Protein AF-A0A960K3Y3-F1 (afdb_monomer)

Solvent-accessible surface area (backbone atoms only — not comparable to full-atom values): 24696 Å² total; per-residue (Å²): 133,82,85,89,86,82,85,79,80,81,77,84,78,78,78,78,79,72,69,86,67,80,73,70,81,74,79,63,42,67,53,42,70,70,27,40,67,42,80,33,81,52,71,94,66,76,51,96,42,66,52,48,43,39,25,38,31,19,38,30,34,37,61,54,32,60,57,63,75,87,45,47,27,66,57,38,62,76,21,57,34,27,27,42,34,36,75,45,62,71,51,91,83,55,68,99,69,75,67,30,35,34,66,30,31,31,26,42,68,43,81,85,37,72,53,40,33,40,34,29,22,37,62,83,48,90,82,50,72,72,20,37,44,41,44,52,36,70,80,47,54,95,81,55,79,83,62,54,93,42,42,39,21,32,37,26,46,53,29,57,43,36,25,22,41,36,38,47,72,77,47,102,60,74,63,64,62,78,49,82,34,68,70,50,98,83,24,93,68,30,45,54,35,25,43,22,36,45,47,90,56,54,55,30,36,39,37,25,74,41,11,42,55,33,24,59,61,53,51,76,40,51,65,43,22,48,57,31,12,44,77,66,74,36,63,61,22,36,39,34,30,32,25,37,52,59,95,87,44,15,27,67,49,61,63,64,59,53,57,70,58,48,41,88,57,28,64,38,49,33,58,72,55,33,64,73,46,42,74,70,69,58,58,27,37,28,16,35,29,56,48,57,44,79,52,82,42,48,77,43,30,91,78,72,54,68,70,49,103,79,65,68,70,43,24,36,38,37,40,14,9,48,22,36,50,31,52,50,28,34,39,49,48,35,37,42,64,66,41,49,94,48,33,46,50,38,13,39,35,37,28,24,41,47,95,85,66,47,82,45,77,50,79,45,83,17,66,33,22,53,65,54,67,47,78,81,65,12,49,60,50,70,57,17,47,40,23,59,45,2,68,58,59,92,88,48,72,72,42,14,3,37,27,36,36,34,14,37,43,40,55,56,66,60,92,61,75,50,95,85,51,88,63,81,55,68,48,56,44,52,43,46,40,24,30,46,21,36,39,56,28,46,41,70,80,38,44,73,69,21,71,64,20,45,59,52,46,26,63,74,70,75,103

Radius of gyration: 25.88 Å; Cα contacts (8 Å, |Δi|>4): 1028; chains: 1; bounding box: 51×83×97 Å

Nearest PDB structures (foldseek):
  7c6o-assembly1_A  TM=3.264E-01  e=2.608E-01  Mycobacterium tuberculosis
  3hxk-assembly1_A  TM=4.701E-01  e=2.247E+00  Lactococcus lactis subsp. lactis
  6a6o-assembly1_A  TM=4.509E-01  e=2.247E+00  Caldicellulosiruptor acetigenus 6A
  3dvw-assembly1_A  TM=2.056E-01  e=8.127E-01  Neisseria meningitidis MC58
  3hz8-assembly1_A  TM=2.060E-01  e=1.994E+00  Neisseria meningitidis MC58

Foldseek 3Di:
DDDDDDDDPDDPPPPPPPDPDPPPPPPQDQKDKQAFEAEDAQDPDDDCQRDQQEKEWEPLQCVNRVPDPVCAAQSLASAAKKKKWFPFAPDPPPDPDDTQMAIHRYRYYPDVDSDTYMYWYDANDQPRCRHPCCLRPVRQHNPRDGDRVRTMMMMGSAPFQAQEFEAEPVDPDGTPDRPDTDDPPPPPPWHKHKYWYDDPDLAEEEEEQQDPLLAHQQVVLPVLLQVLLVVLVDHYIYIHIHGDDDPSCGNSHRPDALLRDHCSNHVSLVVLCPCVCVVVPNFRQEYEYEAEDAQPQQADQPVRPGCPPPDPLQKEKEKAFAAAPLLLLLLLVLLCVLCPVPSLRYKYKYWYADLVRDTDIDTQHHSSHDRHPSVVVRQHDCSRSQCVRWPDDRPDQLGTGIYMYTYPSLSCVVPPPPVPDPDPRVSSNSSSSSSNSNSSSVSSVPVCSSPCSNVVSCVVRVD

Mean predicted aligned error: 10.98 Å

Secondary structure (DSSP, 8-state):
-----------------------------SEEEEEEEEEEPPPSS--TT--TTEEEEEHHHHHHTT--GGG--TT-TTPPEEEEEEEEE-STT--SS---EEEEEEEEEETT--S-EEEEEPPSSTT--SSHHHH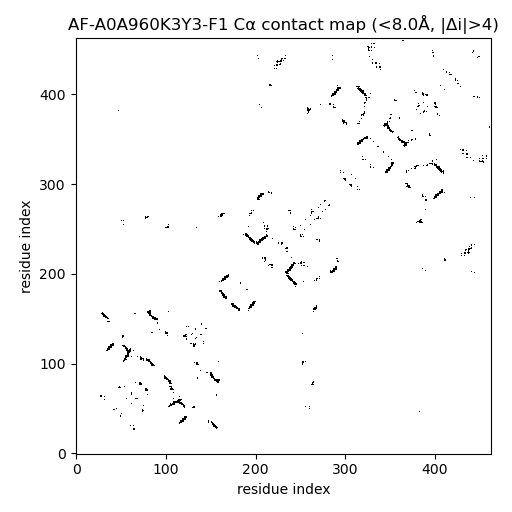H-TTS-TTPPP-GGGEEEEEESS----EEEEEETTSS-----EE-----TT-TT--EEEEEEE-S--SEEEEEEEEETTSTTSGGGHHHHHHHHHTTT--EEEEEEEE--STT-HHHHH---TTT--GGG-HHHHHHH-HHHHHTT---SEEEEEEEE-STTEEE-TT-----TTT---EEEEEESSS-HHHHHHHHHHHHHHHGGGGGGEEEEEEEE-TTS-EEEEEE--TT-EETTGGGGS---TTSHHHHHS---TT--S-EEEEEEEEHHHH---TT--TTS--TTHHHHHHHHHHHHHHHHHHHH-GGGGTTHHHHHHHHHT-

Structure (mmCIF, N/CA/C/O backbone):
data_AF-A0A960K3Y3-F1
#
_entry.id   AF-A0A960K3Y3-F1
#
loop_
_atom_site.group_PDB
_atom_site.id
_atom_site.type_symbol
_atom_site.label_atom_id
_atom_site.label_alt_id
_atom_site.label_comp_id
_atom_site.label_asym_id
_atom_site.label_entity_id
_atom_site.label_seq_id
_atom_site.pdbx_PDB_ins_code
_atom_site.Cartn_x
_atom_site.Cartn_y
_atom_site.Cartn_z
_atom_site.occupancy
_atom_site.B_iso_or_equiv
_atom_site.auth_seq_id
_atom_site.auth_comp_id
_atom_site.auth_asym_id
_atom_site.auth_atom_id
_atom_site.pdbx_PDB_model_num
ATOM 1 N N . MET A 1 1 ? -20.972 -51.308 -69.181 1.00 39.59 1 MET A N 1
ATOM 2 C CA . MET A 1 1 ? -19.594 -51.723 -69.518 1.00 39.59 1 MET A CA 1
ATOM 3 C C . MET A 1 1 ? -18.639 -50.638 -69.032 1.00 39.59 1 MET A C 1
ATOM 5 O O . MET A 1 1 ? -18.898 -49.481 -69.320 1.00 39.59 1 MET A O 1
ATOM 9 N N . SER A 1 2 ? -17.638 -51.040 -68.236 1.00 36.53 2 SER A N 1
ATOM 10 C CA . SER A 1 2 ? -16.400 -50.328 -67.836 1.00 36.53 2 SER A CA 1
ATOM 11 C C . SER A 1 2 ? -16.463 -48.876 -67.303 1.00 36.53 2 SER A C 1
ATOM 13 O O . SER A 1 2 ? -16.515 -47.919 -68.066 1.00 36.53 2 SER A O 1
ATOM 15 N N . LEU A 1 3 ? -16.311 -48.739 -65.978 1.00 39.53 3 LEU A N 1
ATOM 16 C CA . LEU A 1 3 ? -15.557 -47.659 -65.291 1.00 39.53 3 LEU A CA 1
ATOM 17 C C . LEU A 1 3 ? -14.025 -47.932 -65.424 1.00 39.53 3 LEU A C 1
ATOM 19 O O . LEU A 1 3 ? -13.727 -49.053 -65.849 1.00 39.53 3 LEU A O 1
ATOM 23 N N . PRO A 1 4 ? -13.043 -47.081 -64.994 1.00 59.03 4 PRO A N 1
ATOM 24 C CA . PRO A 1 4 ? -13.088 -45.775 -64.282 1.00 59.03 4 PRO A CA 1
ATOM 25 C C . PRO A 1 4 ? -12.022 -44.714 -64.725 1.00 59.03 4 PRO A C 1
ATOM 27 O O . PRO A 1 4 ? -11.060 -45.031 -65.411 1.00 59.03 4 PRO A O 1
ATOM 30 N N . LEU A 1 5 ? -12.083 -43.484 -64.184 1.00 39.47 5 LEU A N 1
ATOM 31 C CA . LEU A 1 5 ? -10.896 -42.847 -63.574 1.00 39.47 5 LEU A CA 1
ATOM 32 C C . LEU A 1 5 ? -11.327 -41.789 -62.540 1.00 39.47 5 LEU A C 1
ATOM 34 O O . LEU A 1 5 ? -11.788 -40.702 -62.876 1.00 39.47 5 LEU A O 1
ATOM 38 N N . LYS A 1 6 ? -11.217 -42.156 -61.259 1.00 41.12 6 LYS A N 1
ATOM 39 C CA . LYS A 1 6 ? -11.312 -41.251 -60.110 1.00 41.12 6 LYS A CA 1
ATOM 40 C C . LYS A 1 6 ? -9.917 -40.682 -59.861 1.00 41.12 6 LYS A C 1
ATOM 42 O O . LYS A 1 6 ? -9.000 -41.447 -59.572 1.00 41.12 6 LYS A O 1
ATOM 47 N N . SER A 1 7 ? -9.770 -39.366 -59.936 1.00 40.34 7 SER A N 1
ATOM 48 C CA . SER A 1 7 ? -8.565 -38.670 -59.487 1.00 40.34 7 SER A CA 1
ATOM 49 C C . SER A 1 7 ? -8.533 -38.657 -57.958 1.00 40.34 7 SER A C 1
ATOM 51 O O . SER A 1 7 ? -9.274 -37.917 -57.315 1.00 40.34 7 SER A O 1
ATOM 53 N N . LEU A 1 8 ? -7.695 -39.525 -57.387 1.00 41.06 8 LEU A N 1
ATOM 54 C CA . LEU A 1 8 ? -7.247 -39.459 -55.999 1.00 41.06 8 LEU A CA 1
ATOM 55 C C . LEU A 1 8 ? -6.367 -38.212 -55.832 1.00 41.06 8 LEU A C 1
ATOM 57 O O . LEU A 1 8 ? -5.272 -38.150 -56.387 1.00 41.06 8 LEU A O 1
ATOM 61 N N . LEU A 1 9 ? -6.821 -37.242 -55.041 1.00 39.16 9 LEU A N 1
ATOM 62 C CA . LEU A 1 9 ? -5.950 -36.221 -54.468 1.00 39.16 9 LEU A CA 1
ATOM 63 C C . LEU A 1 9 ? -5.344 -36.817 -53.186 1.00 39.16 9 LEU A C 1
ATOM 65 O O . LEU A 1 9 ? -6.005 -36.900 -52.153 1.00 39.16 9 LEU A O 1
ATOM 69 N N . PHE A 1 10 ? -4.106 -37.302 -53.271 1.00 39.03 10 PHE A N 1
ATOM 70 C CA . PHE A 1 10 ? -3.304 -37.685 -52.109 1.00 39.03 10 PHE A CA 1
ATOM 71 C C . PHE A 1 10 ? -2.832 -36.400 -51.411 1.00 39.03 10 PHE A C 1
ATOM 73 O O . PHE A 1 10 ? -1.871 -35.766 -51.843 1.00 39.03 10 PHE A O 1
ATOM 80 N N . ALA A 1 11 ? -3.516 -35.995 -50.342 1.00 42.44 11 ALA A N 1
ATOM 81 C CA . ALA A 1 11 ? -2.970 -35.025 -49.403 1.00 42.44 11 ALA A CA 1
ATOM 82 C C . ALA A 1 11 ? -1.897 -35.732 -48.561 1.00 42.44 11 ALA A C 1
ATOM 84 O O . ALA A 1 11 ? -2.199 -36.620 -47.763 1.00 42.44 11 ALA A O 1
ATOM 85 N N . PHE A 1 12 ? -0.635 -35.361 -48.778 1.00 39.06 12 PHE A N 1
ATOM 86 C CA . PHE A 1 12 ? 0.494 -35.736 -47.932 1.00 39.06 12 PHE A CA 1
ATOM 87 C C . PHE A 1 12 ? 0.292 -35.134 -46.532 1.00 39.06 12 PHE A C 1
ATOM 89 O O . PHE A 1 12 ? 0.655 -33.990 -46.271 1.00 39.06 12 PHE A O 1
ATOM 96 N N . LEU A 1 13 ? -0.299 -35.907 -45.622 1.00 39.59 13 LEU A N 1
ATOM 97 C CA . LEU A 1 13 ? -0.245 -35.637 -44.191 1.00 39.59 13 LEU A CA 1
ATOM 98 C C . LEU A 1 13 ? 1.106 -36.164 -43.687 1.00 39.59 13 LEU A C 1
ATOM 100 O O . LEU A 1 13 ? 1.230 -37.315 -43.274 1.00 39.59 13 LEU A O 1
ATOM 104 N N . VAL A 1 14 ? 2.151 -35.342 -43.790 1.00 40.84 14 VAL A N 1
ATOM 105 C CA . VAL A 1 14 ? 3.425 -35.625 -43.121 1.00 40.84 14 VAL A CA 1
ATOM 106 C C . VAL A 1 14 ? 3.201 -35.384 -41.628 1.00 40.84 14 VAL A C 1
ATOM 108 O O . VAL A 1 14 ? 3.364 -34.268 -41.140 1.00 40.84 14 VAL A O 1
ATOM 111 N N . LEU A 1 15 ? 2.796 -36.430 -40.900 1.00 37.22 15 LEU A N 1
ATOM 112 C CA . LEU A 1 15 ? 2.962 -36.473 -39.451 1.00 37.22 15 LEU A CA 1
ATOM 113 C C . LEU A 1 15 ? 4.466 -36.450 -39.165 1.00 37.22 15 LEU A C 1
ATOM 115 O O . LEU A 1 15 ? 5.139 -37.478 -39.193 1.00 37.22 15 LEU A O 1
ATOM 119 N N . TRP A 1 16 ? 4.995 -35.262 -38.885 1.00 41.41 16 TRP A N 1
ATOM 120 C CA . TRP A 1 16 ? 6.215 -35.134 -38.106 1.00 41.41 16 TRP A CA 1
ATOM 121 C C . TRP A 1 16 ? 5.896 -35.619 -36.693 1.00 41.41 16 TRP A C 1
ATOM 123 O O . TRP A 1 16 ? 5.441 -34.858 -35.843 1.00 41.41 16 TRP A O 1
ATOM 133 N N . THR A 1 17 ? 6.121 -36.904 -36.433 1.00 41.91 17 THR A N 1
ATOM 134 C CA . THR A 1 17 ? 6.357 -37.385 -35.074 1.00 41.91 17 THR A CA 1
ATOM 135 C C . THR A 1 17 ? 7.701 -36.812 -34.642 1.00 41.91 17 THR A C 1
ATOM 137 O O . THR A 1 17 ? 8.741 -37.454 -34.794 1.00 41.91 17 THR A O 1
ATOM 140 N N . LEU A 1 18 ? 7.696 -35.559 -34.184 1.00 45.28 18 LEU A N 1
ATOM 141 C CA . LEU A 1 18 ? 8.822 -35.003 -33.454 1.00 45.28 18 LEU A CA 1
ATOM 142 C C . LEU A 1 18 ? 9.024 -35.913 -32.245 1.00 45.28 18 LEU A C 1
ATOM 144 O O . LEU A 1 18 ? 8.182 -35.982 -31.350 1.00 45.28 18 LEU A O 1
ATOM 148 N N . SER A 1 19 ? 10.124 -36.661 -32.258 1.00 45.34 19 SER A N 1
ATOM 149 C CA . SER A 1 19 ? 10.674 -37.245 -31.044 1.00 45.34 19 SER A CA 1
ATOM 150 C C . SER A 1 19 ? 10.707 -36.149 -29.974 1.00 45.34 19 SER A C 1
ATOM 152 O O . SER A 1 19 ? 11.014 -35.006 -30.331 1.00 45.34 19 SER A O 1
ATOM 154 N N . PRO A 1 20 ? 10.405 -36.444 -28.696 1.00 47.12 20 PRO A N 1
ATOM 155 C CA . PRO A 1 20 ? 10.662 -35.501 -27.623 1.00 47.12 20 PRO A CA 1
ATOM 156 C C . PRO A 1 20 ? 12.177 -35.324 -27.580 1.00 47.12 20 PRO A C 1
ATOM 158 O O . PRO A 1 20 ? 12.902 -36.105 -26.967 1.00 47.12 20 PRO A O 1
ATOM 161 N N . ALA A 1 21 ? 12.665 -34.353 -28.349 1.00 45.62 21 ALA A N 1
ATOM 162 C CA . ALA A 1 21 ? 14.015 -33.869 -28.245 1.00 45.62 21 ALA A CA 1
ATOM 163 C C . ALA A 1 21 ? 14.159 -33.496 -26.782 1.00 45.62 21 ALA A C 1
ATOM 165 O O . ALA A 1 21 ? 13.376 -32.693 -26.272 1.00 45.62 21 ALA A O 1
ATOM 166 N N . SER A 1 22 ? 15.099 -34.151 -26.110 1.00 46.97 22 SER A N 1
ATOM 167 C CA . SER A 1 22 ? 15.600 -33.757 -24.810 1.00 46.97 22 SER A CA 1
ATOM 168 C C . SER A 1 22 ? 15.806 -32.251 -24.870 1.00 46.97 22 SER A C 1
ATOM 170 O O . SER A 1 22 ? 16.749 -31.785 -25.513 1.00 46.97 22 SER A O 1
ATOM 172 N N . ALA A 1 23 ? 14.854 -31.497 -24.320 1.00 51.47 23 ALA A N 1
ATOM 173 C CA . ALA A 1 23 ? 14.923 -30.057 -24.278 1.00 51.47 23 ALA A CA 1
ATOM 174 C C . ALA A 1 23 ? 16.160 -29.772 -23.441 1.00 51.47 23 ALA A C 1
ATOM 176 O O . ALA A 1 23 ? 16.160 -29.978 -22.227 1.00 51.47 23 ALA A O 1
ATOM 177 N N . LEU A 1 24 ? 17.257 -29.420 -24.115 1.00 46.94 24 LEU A N 1
ATOM 178 C CA . LEU A 1 24 ? 18.408 -28.823 -23.468 1.00 46.94 24 LEU A CA 1
ATOM 179 C C . LEU A 1 24 ? 17.817 -27.721 -22.606 1.00 46.94 24 LEU A C 1
ATOM 181 O O . LEU A 1 24 ? 17.152 -26.840 -23.149 1.00 46.94 24 LEU A O 1
ATOM 185 N N . ALA A 1 25 ? 17.955 -27.849 -21.286 1.00 53.09 25 ALA A N 1
ATOM 186 C CA . ALA A 1 25 ? 17.449 -26.874 -20.342 1.00 53.09 25 ALA A CA 1
ATOM 187 C C . ALA A 1 25 ? 18.048 -25.526 -20.742 1.00 53.09 25 ALA A C 1
ATOM 189 O O . ALA A 1 25 ? 19.223 -25.257 -20.492 1.00 53.09 25 ALA A O 1
ATOM 190 N N . GLN A 1 26 ? 17.276 -24.732 -21.482 1.00 63.75 26 GLN A N 1
ATOM 191 C CA . GLN A 1 26 ? 17.718 -23.445 -21.963 1.00 63.75 26 GLN A CA 1
ATOM 192 C C . GLN A 1 26 ? 17.870 -22.592 -20.715 1.00 63.75 26 GLN A C 1
ATOM 194 O O . GLN A 1 26 ? 16.890 -22.245 -20.060 1.00 63.75 26 GLN A O 1
ATOM 199 N N . THR A 1 27 ? 19.117 -22.330 -20.333 1.00 77.44 27 THR A N 1
ATOM 200 C CA . THR A 1 27 ? 19.417 -21.461 -19.203 1.00 77.44 27 THR A CA 1
ATOM 201 C C . THR A 1 27 ? 18.954 -20.065 -19.580 1.00 77.44 27 THR A C 1
ATOM 203 O O . THR A 1 27 ? 19.574 -19.388 -20.402 1.00 77.44 27 THR A O 1
ATOM 206 N N . CYS A 1 28 ? 17.818 -19.670 -19.029 1.00 81.75 28 CYS A N 1
ATOM 207 C CA . CYS A 1 28 ? 17.249 -18.359 -19.262 1.00 81.75 28 CYS A CA 1
ATOM 208 C C . CYS A 1 28 ? 18.110 -17.294 -18.587 1.00 81.75 28 CYS A C 1
ATOM 210 O O . CYS A 1 28 ? 18.462 -17.461 -17.415 1.00 81.75 28 CYS A O 1
ATOM 212 N N . PRO A 1 29 ? 18.485 -16.221 -19.300 1.00 84.25 29 PRO A N 1
ATOM 213 C CA . PRO A 1 29 ? 19.323 -15.194 -18.714 1.00 84.25 29 PRO A CA 1
ATOM 214 C C . PRO A 1 29 ? 18.543 -14.430 -17.638 1.00 84.25 29 PRO A C 1
ATOM 216 O O . PRO A 1 29 ? 17.326 -14.255 -17.724 1.00 84.25 29 PRO A O 1
ATOM 219 N N . VAL A 1 30 ? 19.262 -13.957 -16.621 1.00 79.94 30 VAL A N 1
ATOM 220 C CA . VAL A 1 30 ? 18.687 -13.136 -15.542 1.00 79.94 30 VAL A CA 1
ATOM 221 C C . VAL A 1 30 ? 18.273 -11.758 -16.071 1.00 79.94 30 VAL A C 1
ATOM 223 O O . VAL A 1 30 ? 17.268 -11.198 -15.633 1.00 79.94 30 VAL A O 1
ATOM 226 N N . SER A 1 31 ? 19.015 -11.229 -17.047 1.00 88.56 31 SER A N 1
ATOM 227 C CA . SER A 1 31 ? 18.765 -9.928 -17.658 1.00 88.56 31 SER A CA 1
ATOM 228 C C . SER A 1 31 ? 19.062 -9.906 -19.158 1.00 88.56 31 SER A C 1
ATOM 230 O O . SER A 1 31 ? 19.726 -10.784 -19.710 1.00 88.56 31 SER A O 1
ATOM 232 N N . THR A 1 32 ? 18.568 -8.870 -19.831 1.00 92.12 32 THR A N 1
ATOM 233 C CA . THR A 1 32 ? 18.929 -8.524 -21.205 1.00 92.12 32 THR A CA 1
ATOM 234 C C . THR A 1 32 ? 19.138 -7.020 -21.334 1.00 92.12 32 THR A C 1
ATOM 236 O O . THR A 1 32 ? 18.312 -6.219 -20.902 1.00 92.12 32 THR A O 1
ATOM 239 N N . SER A 1 33 ? 20.225 -6.629 -21.994 1.00 92.94 33 SER A N 1
ATOM 240 C CA . SER A 1 33 ? 20.541 -5.229 -22.299 1.00 92.94 33 SER A CA 1
ATOM 241 C C . SER A 1 33 ? 19.868 -4.745 -23.592 1.00 92.94 33 SER A C 1
ATOM 243 O O . SER A 1 33 ? 19.285 -5.543 -24.337 1.00 92.94 33 SER A O 1
ATOM 245 N N . ASN A 1 34 ? 20.026 -3.446 -23.879 1.00 91.94 34 ASN A N 1
ATOM 246 C CA . ASN A 1 34 ? 19.531 -2.751 -25.075 1.00 91.94 34 ASN A CA 1
ATOM 247 C C . ASN A 1 34 ? 18.011 -2.843 -25.231 1.00 91.94 34 ASN A C 1
ATOM 249 O O . ASN A 1 34 ? 17.497 -3.119 -26.315 1.00 91.94 34 ASN A O 1
ATOM 253 N N . VAL A 1 35 ? 17.304 -2.647 -24.122 1.00 94.25 35 VAL A N 1
ATOM 254 C CA . VAL A 1 35 ? 15.847 -2.568 -24.108 1.00 94.25 35 VAL A CA 1
ATOM 255 C C . VAL A 1 35 ? 15.439 -1.134 -24.424 1.00 94.25 35 VAL A C 1
ATOM 257 O O . VAL A 1 35 ? 15.828 -0.203 -23.724 1.00 94.25 35 VAL A O 1
ATOM 260 N N . GLU A 1 36 ? 14.675 -0.952 -25.494 1.00 94.38 36 GLU A N 1
ATOM 261 C CA . GLU A 1 36 ? 14.089 0.340 -25.851 1.00 94.38 36 GLU A CA 1
ATOM 262 C C . GLU A 1 36 ? 12.920 0.652 -24.902 1.00 94.38 36 GLU A C 1
ATOM 264 O O . GLU A 1 36 ? 12.063 -0.201 -24.654 1.00 94.38 36 GLU A O 1
ATOM 269 N N . ILE A 1 37 ? 12.873 1.881 -24.379 1.00 93.31 37 ILE A N 1
ATOM 270 C CA . ILE A 1 37 ? 11.740 2.364 -23.584 1.00 93.31 37 ILE A CA 1
ATOM 271 C C . ILE A 1 37 ? 10.786 3.130 -24.493 1.00 93.31 37 ILE A C 1
ATOM 273 O O . ILE A 1 37 ? 11.144 4.166 -25.054 1.00 93.31 37 ILE A O 1
ATOM 277 N N . ARG A 1 38 ? 9.555 2.636 -24.601 1.00 92.94 38 ARG A N 1
ATOM 278 C CA . ARG A 1 38 ? 8.461 3.291 -25.315 1.00 92.94 38 ARG A CA 1
ATOM 279 C C . ARG A 1 38 ? 7.492 3.920 -24.336 1.00 92.94 38 ARG A C 1
ATOM 281 O O . ARG A 1 38 ? 7.296 3.425 -23.228 1.00 92.94 38 ARG A O 1
ATOM 288 N N . LEU A 1 39 ? 6.890 5.019 -24.763 1.00 89.50 39 LEU A N 1
ATOM 289 C CA . LEU A 1 39 ? 5.904 5.744 -23.981 1.00 89.50 39 LEU A CA 1
ATOM 290 C C . LEU A 1 39 ? 4.512 5.482 -24.537 1.00 89.50 39 LEU A C 1
ATOM 292 O O . LEU A 1 39 ? 4.284 5.646 -25.735 1.00 89.50 39 LEU A O 1
ATOM 296 N N . ARG A 1 40 ? 3.581 5.141 -23.648 1.00 88.69 40 ARG A N 1
ATOM 297 C CA . ARG A 1 40 ? 2.168 4.963 -23.974 1.00 88.69 40 ARG A CA 1
ATOM 298 C C . ARG A 1 40 ? 1.309 5.929 -23.196 1.00 88.69 40 ARG A C 1
ATOM 300 O O . ARG A 1 40 ? 1.446 6.064 -21.984 1.00 88.69 40 ARG A O 1
ATOM 307 N N . THR A 1 41 ? 0.373 6.560 -23.888 1.00 84.81 41 THR A N 1
ATOM 308 C CA . THR A 1 41 ? -0.660 7.352 -23.227 1.00 84.81 41 THR A CA 1
ATOM 309 C C . THR A 1 41 ? -1.546 6.421 -22.394 1.00 84.81 41 THR A C 1
ATOM 311 O O . THR A 1 41 ? -2.058 5.437 -22.941 1.00 84.81 41 THR A O 1
ATOM 314 N N . PRO A 1 42 ? -1.733 6.686 -21.089 1.00 78.44 42 PRO A N 1
ATOM 315 C CA . PRO A 1 42 ? -2.648 5.899 -20.279 1.00 78.44 42 PRO A CA 1
ATOM 316 C C . PRO A 1 42 ? -4.075 6.035 -20.826 1.00 78.44 42 PRO A C 1
ATOM 318 O O . PRO A 1 42 ? -4.440 7.105 -21.324 1.00 78.44 42 PRO A O 1
ATOM 321 N N . PRO A 1 43 ? -4.902 4.981 -20.742 1.00 74.94 43 PRO A N 1
ATOM 322 C CA . PRO A 1 43 ? -6.293 5.068 -21.160 1.00 74.94 43 PRO A CA 1
ATOM 323 C C . PRO A 1 43 ? -7.036 6.151 -20.366 1.00 74.94 43 PRO A C 1
ATOM 325 O O . PRO A 1 43 ? -6.740 6.414 -19.190 1.00 74.94 43 PRO A O 1
ATOM 328 N N . SER A 1 44 ? -7.987 6.803 -21.043 1.00 66.69 44 SER A N 1
ATOM 329 C CA . SER A 1 44 ? -8.786 7.911 -20.505 1.00 66.69 44 SER A CA 1
ATOM 330 C C . SER A 1 44 ? -9.733 7.467 -19.389 1.00 66.69 44 SER A C 1
ATOM 332 O O . SER A 1 44 ? -10.001 8.248 -18.481 1.00 66.69 44 SER A O 1
ATOM 334 N N . SER A 1 45 ? -10.187 6.212 -19.420 1.00 63.38 45 SER A N 1
ATOM 335 C CA . SER A 1 45 ? -10.888 5.536 -18.329 1.00 63.38 45 SER A CA 1
ATOM 336 C C . SER A 1 45 ? -9.961 4.498 -17.703 1.00 63.38 45 SER A C 1
ATOM 338 O O . SER A 1 45 ? -9.462 3.618 -18.402 1.00 63.38 45 SER A O 1
ATOM 340 N N . VAL A 1 46 ? -9.729 4.585 -16.394 1.00 55.06 46 VAL A N 1
ATOM 341 C CA . VAL A 1 46 ? -9.078 3.502 -15.645 1.00 55.06 46 VAL A CA 1
ATOM 342 C C . VAL A 1 46 ? -10.117 2.405 -15.505 1.00 55.06 46 VAL A C 1
ATOM 344 O O . VAL A 1 46 ? -11.063 2.548 -14.737 1.00 55.06 46 VAL A O 1
ATOM 347 N N . ASN A 1 47 ? -9.972 1.328 -16.264 1.00 55.66 47 ASN A N 1
ATOM 348 C CA . ASN A 1 47 ? -10.508 0.065 -15.782 1.00 55.66 47 ASN A CA 1
ATOM 349 C C . ASN A 1 47 ? -9.577 -0.414 -14.659 1.00 55.66 47 ASN A C 1
ATOM 351 O O . ASN A 1 47 ? -8.388 -0.091 -14.681 1.00 55.66 47 ASN A O 1
ATOM 355 N N . ALA A 1 48 ? -10.087 -1.200 -13.707 1.00 51.75 48 ALA A N 1
ATOM 356 C CA . ALA A 1 48 ? -9.292 -1.782 -12.611 1.00 51.75 48 ALA A CA 1
ATOM 357 C C . ALA A 1 48 ? -8.030 -2.545 -13.094 1.00 51.75 48 ALA A C 1
ATOM 359 O O . ALA A 1 48 ? -7.095 -2.784 -12.335 1.00 51.75 48 ALA A O 1
ATOM 360 N N . THR A 1 49 ? -7.999 -2.887 -14.384 1.00 55.84 49 THR A N 1
ATOM 361 C CA . THR A 1 49 ? -6.945 -3.617 -15.088 1.00 55.84 49 THR A CA 1
ATOM 362 C C . THR A 1 49 ? -5.832 -2.742 -15.676 1.00 55.84 49 THR A C 1
ATOM 364 O O . THR A 1 49 ? -4.811 -3.273 -16.095 1.00 55.84 49 THR A O 1
ATOM 367 N N . ASP A 1 50 ? -5.996 -1.418 -15.767 1.00 64.44 50 ASP A N 1
ATOM 368 C CA . ASP A 1 50 ? -4.985 -0.506 -16.327 1.00 64.44 50 ASP A CA 1
ATOM 369 C C . ASP A 1 50 ? -4.248 0.232 -15.206 1.00 64.44 50 ASP A C 1
ATOM 371 O O . ASP A 1 50 ? -4.493 1.416 -14.944 1.00 64.44 50 ASP A O 1
ATOM 375 N N . ARG A 1 51 ? -3.347 -0.485 -14.527 1.00 69.81 51 ARG A N 1
ATOM 376 C CA . ARG A 1 51 ? -2.564 0.058 -13.414 1.00 69.81 51 ARG A CA 1
ATOM 377 C C . ARG A 1 51 ? -1.277 0.745 -13.888 1.00 69.81 51 ARG A C 1
ATOM 379 O O . ARG A 1 51 ? -0.819 0.542 -15.014 1.00 69.81 51 ARG A O 1
ATOM 386 N N . ARG A 1 52 ? -0.707 1.636 -13.071 1.00 72.88 52 ARG A N 1
ATOM 387 C CA . ARG A 1 52 ? 0.376 2.555 -13.497 1.00 72.88 52 ARG A CA 1
ATOM 388 C C . ARG A 1 52 ? 1.727 1.849 -13.669 1.00 72.88 52 ARG A C 1
ATOM 390 O O . ARG A 1 52 ? 2.585 2.323 -14.420 1.00 72.88 52 ARG A O 1
ATOM 397 N N . GLU A 1 53 ? 1.871 0.710 -13.012 1.00 78.38 53 GLU A N 1
ATOM 398 C CA . GLU A 1 53 ? 2.995 -0.215 -13.029 1.00 78.38 53 GLU A CA 1
ATOM 399 C C . GLU A 1 53 ? 2.824 -1.297 -14.102 1.00 78.38 53 GLU A C 1
ATOM 401 O O . GLU A 1 53 ? 3.706 -2.133 -14.282 1.00 78.38 53 GLU A O 1
ATOM 406 N N . HIS A 1 54 ? 1.724 -1.282 -14.857 1.00 87.94 54 HIS A N 1
ATOM 407 C CA . HIS A 1 54 ? 1.527 -2.199 -15.969 1.00 87.94 54 HIS A CA 1
ATOM 408 C C . HIS A 1 54 ? 2.357 -1.782 -17.182 1.00 87.94 54 HIS A C 1
ATOM 410 O O . HIS A 1 54 ? 2.405 -0.610 -17.566 1.00 87.94 54 HIS A O 1
ATOM 416 N N . VAL A 1 55 ? 2.977 -2.767 -17.825 1.00 92.44 55 VAL A N 1
ATOM 417 C CA . VAL A 1 55 ? 3.723 -2.585 -19.070 1.00 92.44 55 VAL A CA 1
ATOM 418 C C . VAL A 1 55 ? 3.299 -3.585 -20.122 1.00 92.44 55 VAL A C 1
ATOM 420 O O . VAL A 1 55 ? 2.868 -4.702 -19.830 1.00 92.44 55 VAL A O 1
ATOM 423 N N . ARG A 1 56 ? 3.486 -3.189 -21.379 1.00 94.44 56 ARG A N 1
ATOM 424 C CA . ARG A 1 56 ? 3.506 -4.124 -22.502 1.00 94.44 56 ARG A CA 1
ATOM 425 C C . ARG A 1 56 ? 4.939 -4.338 -22.938 1.00 94.44 56 ARG A C 1
ATOM 427 O O . ARG A 1 56 ? 5.736 -3.403 -22.934 1.00 94.44 56 ARG A O 1
ATOM 434 N N . ILE A 1 57 ? 5.261 -5.558 -23.334 1.00 96.69 57 ILE A N 1
ATOM 435 C CA . ILE A 1 57 ? 6.587 -5.893 -23.850 1.00 96.69 57 ILE A CA 1
ATOM 436 C C . ILE A 1 57 ? 6.493 -6.443 -25.264 1.00 96.69 57 ILE A C 1
ATOM 438 O O . ILE A 1 57 ? 5.453 -6.933 -25.700 1.00 96.69 57 ILE A O 1
ATOM 442 N N . SER A 1 58 ? 7.597 -6.386 -25.990 1.00 97.50 58 SER A N 1
ATOM 443 C CA . SER A 1 58 ? 7.722 -7.068 -27.271 1.00 97.50 58 SER A CA 1
ATOM 444 C C . SER A 1 58 ? 7.882 -8.581 -27.111 1.00 97.50 58 SER A C 1
ATOM 446 O O . SER A 1 58 ? 8.410 -9.058 -26.102 1.00 97.50 58 SER A O 1
ATOM 448 N N . LEU A 1 59 ? 7.533 -9.346 -28.150 1.00 96.44 59 LEU A N 1
ATOM 449 C CA . LEU A 1 59 ? 7.869 -10.771 -28.225 1.00 96.44 59 LEU A CA 1
ATOM 450 C C . LEU A 1 59 ? 9.378 -11.008 -28.071 1.00 96.44 59 LEU A C 1
ATOM 452 O O . LEU A 1 59 ? 9.788 -11.936 -27.377 1.00 96.44 59 LEU A O 1
ATOM 456 N N . GLY A 1 60 ? 10.210 -10.151 -28.671 1.00 96.56 60 GLY A N 1
ATOM 457 C CA . GLY A 1 60 ? 11.664 -10.262 -28.547 1.00 96.56 60 GLY A CA 1
ATOM 458 C C . GLY A 1 60 ? 12.175 -10.067 -27.116 1.00 96.56 60 GLY A C 1
ATOM 459 O O . GLY A 1 60 ? 13.127 -10.739 -26.717 1.00 96.56 60 GLY A O 1
ATOM 460 N N . LEU A 1 61 ? 11.542 -9.196 -26.318 1.00 96.31 61 LEU A N 1
ATOM 461 C CA . LEU A 1 61 ? 11.877 -9.033 -24.902 1.00 96.31 61 LEU A CA 1
ATOM 462 C C . LEU A 1 61 ? 11.372 -10.221 -24.072 1.00 96.31 61 LEU A C 1
ATOM 464 O O . LEU A 1 61 ? 12.137 -10.757 -23.275 1.00 96.31 61 LEU A O 1
ATOM 468 N N . LEU A 1 62 ? 10.138 -10.682 -24.311 1.00 95.44 62 LEU A N 1
ATOM 469 C CA . LEU A 1 62 ? 9.576 -11.876 -23.669 1.00 95.44 62 LEU A CA 1
ATOM 470 C C . LEU A 1 62 ? 10.484 -13.098 -23.853 1.00 95.44 62 LEU A C 1
ATOM 472 O O . LEU A 1 62 ? 10.826 -13.767 -22.880 1.00 95.44 62 LEU A O 1
ATOM 476 N N . GLN A 1 63 ? 10.914 -13.356 -25.091 1.00 94.75 63 GLN A N 1
ATOM 477 C CA . GLN A 1 63 ? 11.802 -14.470 -25.428 1.00 94.75 63 GLN A CA 1
ATOM 478 C C . GLN A 1 63 ? 13.190 -14.298 -24.811 1.00 94.75 63 GLN A C 1
ATOM 480 O O . GLN A 1 63 ? 13.745 -15.257 -24.281 1.00 94.75 63 GLN A O 1
ATOM 485 N N . ALA A 1 64 ? 13.743 -13.081 -24.844 1.00 93.94 64 ALA A N 1
ATOM 486 C CA . ALA A 1 64 ? 15.044 -12.796 -24.245 1.00 93.94 64 ALA A CA 1
ATOM 487 C C . ALA A 1 64 ? 15.048 -13.025 -22.731 1.00 93.94 64 ALA A C 1
ATOM 489 O O . ALA A 1 64 ? 16.073 -13.419 -22.190 1.00 93.94 64 ALA A O 1
ATOM 490 N N . LEU A 1 65 ? 13.915 -12.802 -22.069 1.00 91.12 65 LEU A N 1
ATOM 491 C CA . LEU A 1 65 ? 13.733 -13.055 -20.647 1.00 91.12 65 LEU A CA 1
ATOM 492 C C . LEU A 1 65 ? 13.172 -14.454 -20.359 1.00 91.12 65 LEU A C 1
ATOM 494 O O . LEU A 1 65 ? 13.025 -14.796 -19.199 1.00 91.12 65 LEU A O 1
ATOM 498 N N . CYS A 1 66 ? 12.842 -15.278 -21.358 1.00 92.31 66 CYS A N 1
ATOM 499 C CA . CYS A 1 66 ? 12.096 -16.528 -21.167 1.00 92.31 66 CYS A CA 1
ATOM 500 C C . CYS A 1 66 ? 10.851 -16.389 -20.263 1.00 92.31 66 CYS A C 1
ATOM 502 O O . CYS A 1 66 ? 10.637 -17.203 -19.354 1.00 92.31 66 CYS A O 1
ATOM 504 N N . LEU A 1 67 ? 10.054 -15.337 -20.432 1.00 88.75 67 LEU A N 1
ATOM 505 C CA . LEU A 1 67 ? 8.773 -15.265 -19.728 1.00 88.75 67 LEU A CA 1
ATOM 506 C C . LEU A 1 67 ? 7.782 -16.227 -20.386 1.00 88.75 67 LEU A C 1
ATOM 508 O O . LEU A 1 67 ? 7.780 -16.365 -21.611 1.00 88.75 67 LEU A O 1
ATOM 512 N N . ASP A 1 68 ? 6.965 -16.896 -19.575 1.00 89.31 68 ASP A N 1
ATOM 513 C CA . ASP A 1 68 ? 5.895 -17.751 -20.079 1.00 89.31 68 ASP A CA 1
ATOM 514 C C . ASP A 1 68 ? 4.745 -16.861 -20.578 1.00 89.31 68 ASP A C 1
ATOM 516 O O . ASP A 1 68 ? 4.133 -16.155 -19.775 1.00 89.31 68 ASP A O 1
ATOM 520 N N . PRO A 1 69 ? 4.434 -16.853 -21.887 1.00 91.06 69 PRO A N 1
ATOM 521 C CA . PRO A 1 69 ? 3.347 -16.036 -22.408 1.00 91.06 69 PRO A CA 1
ATOM 522 C C . PRO A 1 69 ? 1.972 -16.460 -21.878 1.00 91.06 69 PRO A C 1
ATOM 524 O O . PRO A 1 69 ? 1.057 -15.643 -21.903 1.00 91.06 69 PRO A O 1
ATOM 527 N N . SER A 1 70 ? 1.808 -17.702 -21.406 1.00 89.19 70 SER A N 1
ATOM 528 C CA . SER A 1 70 ? 0.548 -18.170 -20.816 1.00 89.19 70 SER A CA 1
ATOM 529 C C . SER A 1 70 ? 0.302 -17.640 -19.402 1.00 89.19 70 SER A C 1
ATOM 531 O O . SER A 1 70 ? -0.845 -17.611 -18.972 1.00 89.19 70 SER A O 1
ATOM 533 N N . ALA A 1 71 ? 1.352 -17.156 -18.733 1.00 86.25 71 ALA A N 1
ATOM 534 C CA . ALA A 1 71 ? 1.276 -16.500 -17.432 1.00 86.25 71 ALA A CA 1
ATOM 535 C C . ALA A 1 71 ? 1.031 -14.983 -17.541 1.00 86.25 71 ALA A C 1
ATOM 537 O O . ALA A 1 71 ? 1.088 -14.287 -16.541 1.00 86.25 71 ALA A O 1
ATOM 538 N N . ILE A 1 72 ? 0.831 -14.427 -18.743 1.00 89.31 72 ILE A N 1
ATOM 539 C CA . ILE A 1 72 ? 0.590 -12.988 -18.927 1.00 89.31 72 ILE A CA 1
ATOM 540 C C . ILE A 1 72 ? -0.906 -12.741 -19.072 1.00 89.31 72 ILE A C 1
ATOM 542 O O . ILE A 1 72 ? -1.525 -13.130 -20.066 1.00 89.31 72 ILE A O 1
ATOM 546 N N . HIS A 1 73 ? -1.466 -12.020 -18.109 1.00 86.00 73 HIS A N 1
ATOM 547 C CA . HIS A 1 73 ? -2.881 -11.702 -18.038 1.00 86.00 73 HIS A CA 1
ATOM 548 C C . HIS A 1 73 ? -3.106 -10.201 -18.246 1.00 86.00 73 HIS A C 1
ATOM 550 O O . HIS A 1 73 ? -2.373 -9.351 -17.745 1.00 86.00 73 HIS A O 1
ATOM 556 N N . ALA A 1 74 ? -4.146 -9.851 -19.006 1.00 85.88 74 ALA A N 1
ATOM 557 C CA . ALA A 1 74 ? -4.424 -8.459 -19.373 1.00 85.88 74 ALA A CA 1
ATOM 558 C C . ALA A 1 74 ? -4.791 -7.564 -18.175 1.00 85.88 74 ALA A C 1
ATOM 560 O O . ALA A 1 74 ? -4.640 -6.346 -18.243 1.00 85.88 74 ALA A O 1
ATOM 561 N N . ASN A 1 75 ? -5.286 -8.167 -17.097 1.00 79.00 75 ASN A N 1
ATOM 562 C CA . ASN A 1 75 ? -5.566 -7.524 -15.816 1.00 79.00 75 ASN A CA 1
ATOM 563 C C . ASN A 1 75 ? -4.338 -7.408 -14.906 1.00 79.00 75 ASN A C 1
ATOM 565 O O . ASN A 1 75 ? -4.414 -6.683 -13.923 1.00 79.00 75 ASN A O 1
ATOM 569 N N . GLY A 1 76 ? -3.226 -8.061 -15.247 1.00 76.00 76 GLY A N 1
ATOM 570 C CA . GLY A 1 76 ? -2.021 -8.120 -14.423 1.00 76.00 76 GLY A CA 1
ATOM 571 C C . GLY A 1 76 ? -2.058 -9.172 -13.318 1.00 76.00 76 GLY A C 1
ATOM 572 O O . GLY A 1 76 ? -1.020 -9.411 -12.703 1.00 76.00 76 GLY A O 1
ATOM 573 N N . ASP A 1 77 ? -3.196 -9.834 -13.106 1.00 73.00 77 ASP A N 1
ATOM 574 C CA . ASP A 1 77 ? -3.329 -10.910 -12.122 1.00 73.00 77 ASP A CA 1
ATOM 575 C C . ASP A 1 77 ? -2.359 -12.039 -12.477 1.00 73.00 77 ASP A C 1
ATOM 577 O O . ASP A 1 77 ? -2.216 -12.380 -13.652 1.00 73.00 77 ASP A O 1
ATOM 581 N N . ASP A 1 78 ? -1.631 -12.545 -11.480 1.00 72.62 78 ASP A N 1
ATOM 582 C CA . ASP A 1 78 ? -0.602 -13.595 -11.598 1.00 72.62 78 ASP A CA 1
ATOM 583 C C . ASP A 1 78 ? 0.490 -13.339 -12.654 1.00 72.62 78 ASP A C 1
ATOM 585 O O . ASP A 1 78 ? 1.303 -14.212 -12.969 1.00 72.62 78 ASP A O 1
ATOM 589 N N . SER A 1 79 ? 0.542 -12.124 -13.202 1.00 82.81 79 SER A N 1
ATOM 590 C CA . SER A 1 79 ? 1.420 -11.816 -14.315 1.00 82.81 79 SER A CA 1
ATOM 591 C C . SER A 1 79 ? 2.851 -11.592 -13.846 1.00 82.81 79 SER A C 1
ATOM 593 O O . SER A 1 79 ? 3.072 -10.992 -12.789 1.00 82.81 79 SER A O 1
ATOM 595 N N . PRO A 1 80 ? 3.862 -12.013 -14.631 1.00 83.94 80 PRO A N 1
ATOM 596 C CA . PRO A 1 80 ? 5.246 -11.829 -14.238 1.00 83.94 80 PRO A CA 1
ATOM 597 C C . PRO A 1 80 ? 5.573 -10.339 -14.133 1.00 83.94 80 PRO A C 1
ATOM 599 O O . PRO A 1 80 ? 5.275 -9.548 -15.035 1.00 83.94 80 PRO A O 1
ATOM 602 N N . GLN A 1 81 ? 6.250 -9.960 -13.054 1.00 83.50 81 GLN A N 1
ATOM 603 C CA . GLN A 1 81 ? 6.852 -8.642 -12.937 1.00 83.50 81 GLN A CA 1
ATOM 604 C C . GLN A 1 81 ? 8.300 -8.656 -13.446 1.00 83.50 81 GLN A C 1
ATOM 606 O O . GLN A 1 81 ? 9.039 -9.622 -13.258 1.00 83.50 81 GLN A O 1
ATOM 611 N N . ILE A 1 82 ? 8.726 -7.556 -14.066 1.00 85.94 82 ILE A N 1
ATOM 612 C CA . ILE A 1 82 ? 10.095 -7.320 -14.538 1.00 85.94 82 ILE A CA 1
ATOM 613 C C . ILE A 1 82 ? 10.663 -6.046 -13.916 1.00 85.94 82 ILE A C 1
ATOM 615 O O . ILE A 1 82 ? 9.936 -5.092 -13.625 1.00 85.94 82 ILE A O 1
ATOM 619 N N . ARG A 1 83 ? 11.989 -5.989 -13.764 1.00 85.94 83 ARG A N 1
ATOM 620 C CA . ARG A 1 83 ? 12.691 -4.743 -13.422 1.00 85.94 83 ARG A CA 1
ATOM 621 C C . ARG A 1 83 ? 13.294 -4.125 -14.667 1.00 85.94 83 ARG A C 1
ATOM 623 O O . ARG A 1 83 ? 13.974 -4.803 -15.431 1.00 85.94 83 ARG A O 1
ATOM 630 N N . ILE A 1 84 ? 13.113 -2.822 -14.822 1.00 88.81 84 ILE A N 1
ATOM 631 C CA . ILE A 1 84 ? 13.784 -2.026 -15.848 1.00 88.81 84 ILE A CA 1
ATOM 632 C C . ILE A 1 84 ? 14.807 -1.126 -15.170 1.00 88.81 84 ILE A C 1
ATOM 634 O O . ILE A 1 84 ? 14.474 -0.440 -14.205 1.00 88.81 84 ILE A O 1
ATOM 638 N N . ALA A 1 85 ? 16.038 -1.120 -15.675 1.00 86.44 85 ALA A N 1
ATOM 639 C CA . ALA A 1 85 ? 17.119 -0.257 -15.225 1.00 86.44 85 ALA A CA 1
ATOM 640 C C . ALA A 1 85 ? 17.642 0.611 -16.370 1.00 86.44 85 ALA A C 1
ATOM 642 O O . ALA A 1 85 ? 18.061 0.101 -17.404 1.00 86.44 85 ALA A O 1
ATOM 643 N N . ILE A 1 86 ? 17.674 1.924 -16.169 1.00 88.06 86 ILE A N 1
ATOM 644 C CA . ILE A 1 86 ? 18.302 2.886 -17.070 1.00 88.06 86 ILE A CA 1
ATOM 645 C C . ILE A 1 86 ? 19.809 2.839 -16.825 1.00 88.06 86 ILE A C 1
ATOM 647 O O . ILE A 1 86 ? 20.296 3.305 -15.797 1.00 88.06 86 ILE A O 1
ATOM 651 N N . VAL A 1 87 ? 20.549 2.242 -17.754 1.00 83.44 87 VAL A N 1
ATOM 652 C CA . VAL A 1 87 ? 22.003 2.043 -17.668 1.00 83.44 87 VAL A CA 1
ATOM 653 C C . VAL A 1 87 ? 22.748 3.332 -17.992 1.00 83.44 87 VAL A C 1
ATOM 655 O O . VAL A 1 87 ? 23.723 3.666 -17.315 1.00 83.44 87 VAL A O 1
ATOM 658 N N . SER A 1 88 ? 22.269 4.060 -18.998 1.00 81.50 88 SER A N 1
ATOM 659 C CA . SER A 1 88 ? 22.739 5.395 -19.352 1.00 81.50 88 SER A CA 1
ATOM 660 C C . SER A 1 88 ? 21.598 6.207 -19.941 1.00 81.50 88 SER A C 1
ATOM 662 O O . SER A 1 88 ? 20.826 5.691 -20.752 1.00 81.50 88 SER A O 1
ATOM 664 N N . ASP A 1 89 ? 21.546 7.483 -19.582 1.00 78.12 89 ASP A N 1
ATOM 665 C CA . ASP A 1 89 ? 20.656 8.456 -20.192 1.00 78.12 89 ASP A CA 1
ATOM 666 C C . ASP A 1 89 ? 21.479 9.683 -20.599 1.00 78.12 89 ASP A C 1
ATOM 668 O O . ASP A 1 89 ? 22.140 10.305 -19.769 1.00 78.12 89 ASP A O 1
ATOM 672 N N . THR A 1 90 ? 21.485 9.983 -21.898 1.00 81.25 90 THR A N 1
ATOM 673 C CA . THR A 1 90 ? 22.206 11.135 -22.468 1.00 81.25 90 THR A CA 1
ATOM 674 C C . THR A 1 90 ? 21.281 12.313 -22.801 1.00 81.25 90 THR A C 1
ATOM 676 O O . THR A 1 90 ? 21.660 13.233 -23.533 1.00 81.25 90 THR A O 1
ATOM 679 N N . ASN A 1 91 ? 20.052 12.314 -22.279 1.00 77.56 91 ASN A N 1
ATOM 680 C CA . ASN A 1 91 ? 19.133 13.437 -22.390 1.00 77.56 91 ASN A CA 1
ATOM 681 C C . ASN A 1 91 ? 19.683 14.663 -21.639 1.00 77.56 91 ASN A C 1
ATOM 683 O O . ASN A 1 91 ? 20.232 14.536 -20.539 1.00 77.56 91 ASN A O 1
ATOM 687 N N . PRO A 1 92 ? 19.525 15.877 -22.200 1.00 70.81 92 PRO A N 1
ATOM 688 C CA . PRO A 1 92 ? 19.894 17.105 -21.507 1.00 70.81 92 PRO A CA 1
ATOM 689 C C . PRO A 1 92 ? 19.182 17.207 -20.151 1.00 70.81 92 PRO A C 1
ATOM 691 O O . PRO A 1 92 ? 17.961 17.096 -20.081 1.00 70.81 92 PRO A O 1
ATOM 694 N N . GLY A 1 93 ? 19.945 17.427 -19.079 1.00 72.00 93 GLY A N 1
ATOM 695 C CA . GLY A 1 93 ? 19.412 17.526 -17.716 1.00 72.00 93 GLY A CA 1
ATOM 696 C C . GLY A 1 93 ? 19.317 16.199 -16.957 1.00 72.00 93 GLY A C 1
ATOM 697 O O . GLY A 1 93 ? 18.966 16.218 -15.778 1.00 72.00 93 GLY A O 1
ATOM 698 N N . ALA A 1 94 ? 19.672 15.067 -17.577 1.00 71.69 94 ALA A N 1
ATOM 699 C CA . ALA A 1 94 ? 19.859 13.824 -16.841 1.00 71.69 94 ALA A CA 1
ATOM 700 C C . ALA A 1 94 ? 21.042 13.972 -15.853 1.00 71.69 94 ALA A C 1
ATOM 702 O O . ALA A 1 94 ? 22.106 14.472 -16.237 1.00 71.69 94 ALA A O 1
ATOM 703 N N . PRO A 1 95 ? 20.888 13.574 -14.577 1.00 66.25 95 PRO A N 1
ATOM 704 C CA . PRO A 1 95 ? 21.988 13.597 -13.619 1.00 66.25 95 PRO A CA 1
ATOM 705 C C . PRO A 1 95 ? 23.096 12.619 -14.041 1.00 66.25 95 PRO A C 1
ATOM 707 O O . PRO A 1 95 ? 22.821 11.552 -14.586 1.00 66.25 95 PRO A O 1
ATOM 710 N N . SER A 1 96 ? 24.357 12.950 -13.745 1.00 64.56 96 SER A N 1
ATOM 711 C CA . SER A 1 96 ? 25.529 12.125 -14.099 1.00 64.56 96 SER A CA 1
ATOM 712 C C . SER A 1 96 ? 25.574 10.758 -13.393 1.00 64.56 96 SER A C 1
ATOM 714 O O . SER A 1 96 ? 26.326 9.876 -13.802 1.00 64.56 96 SER A O 1
ATOM 716 N N . SER A 1 97 ? 24.769 10.574 -12.342 1.00 52.00 97 SER A N 1
ATOM 717 C CA . SER A 1 97 ? 24.423 9.312 -11.670 1.00 52.00 97 SER A CA 1
ATOM 718 C C . SER A 1 97 ? 23.244 9.618 -10.721 1.00 52.00 97 SER A C 1
ATOM 720 O O . SER A 1 97 ? 23.284 10.692 -10.117 1.00 52.00 97 SER A O 1
ATOM 722 N N . PRO A 1 98 ? 22.193 8.779 -10.561 1.00 55.44 98 PRO A N 1
ATOM 723 C CA . PRO A 1 98 ? 22.205 7.321 -10.646 1.00 55.44 98 PRO A CA 1
ATOM 724 C C . PRO A 1 98 ? 21.281 6.725 -11.717 1.00 55.44 98 PRO A C 1
ATOM 726 O O . PRO A 1 98 ? 20.220 7.261 -12.036 1.00 55.44 98 PRO A O 1
ATOM 729 N N . ARG A 1 99 ? 21.655 5.525 -12.182 1.00 70.19 99 ARG A N 1
ATOM 730 C CA . ARG A 1 99 ? 20.805 4.606 -12.956 1.00 70.19 99 ARG A CA 1
ATOM 731 C C . ARG A 1 99 ? 19.422 4.537 -12.330 1.00 70.19 99 ARG A C 1
ATOM 733 O O . ARG A 1 99 ? 19.317 4.101 -11.184 1.00 70.19 99 ARG A O 1
ATOM 740 N N . SER A 1 100 ? 18.386 5.005 -13.018 1.00 77.88 100 SER A N 1
ATOM 741 C CA . SER A 1 100 ? 17.003 4.875 -12.551 1.00 77.88 100 SER A CA 1
ATOM 742 C C . SER A 1 100 ? 16.522 3.439 -12.726 1.00 77.88 100 SER A C 1
ATOM 744 O O . SER A 1 100 ? 16.923 2.788 -13.681 1.00 77.88 100 SER A O 1
ATOM 746 N N . THR A 1 101 ? 15.708 2.914 -11.819 1.00 81.31 101 THR A N 1
ATOM 747 C CA . THR A 1 101 ? 15.216 1.538 -11.873 1.00 81.31 101 THR A CA 1
ATOM 748 C C . THR A 1 101 ? 13.790 1.513 -11.349 1.00 81.31 101 THR A C 1
ATOM 750 O O . THR A 1 101 ? 13.466 2.273 -10.437 1.00 81.31 101 THR A O 1
ATOM 753 N N . ALA A 1 102 ? 12.941 0.672 -11.932 1.00 80.62 102 ALA A N 1
ATOM 754 C CA . ALA A 1 102 ? 11.551 0.522 -11.516 1.00 80.62 102 ALA A CA 1
ATOM 755 C C . ALA A 1 102 ? 11.043 -0.895 -11.793 1.00 80.62 102 ALA A C 1
ATOM 757 O O . ALA A 1 102 ? 11.578 -1.593 -12.662 1.00 80.62 102 ALA A O 1
ATOM 758 N N . LEU A 1 103 ? 10.021 -1.296 -11.037 1.00 82.06 103 LEU A N 1
ATOM 759 C CA . LEU A 1 103 ? 9.308 -2.559 -11.200 1.00 82.06 103 LEU A CA 1
ATOM 760 C C . LEU A 1 103 ? 8.012 -2.364 -11.961 1.00 82.06 103 LEU A C 1
ATOM 762 O O . LEU A 1 103 ? 7.340 -1.346 -11.789 1.00 82.06 103 LEU A O 1
ATOM 766 N N . PHE A 1 104 ? 7.700 -3.354 -12.792 1.00 85.75 104 PHE A N 1
ATOM 767 C CA . PHE A 1 104 ? 6.542 -3.335 -13.664 1.00 85.75 104 PHE A CA 1
ATOM 768 C C . PHE A 1 104 ? 5.916 -4.718 -13.805 1.00 85.75 104 PHE A C 1
ATOM 770 O O . PHE A 1 104 ? 6.639 -5.691 -14.004 1.00 85.75 104 PHE A O 1
ATOM 777 N N . THR A 1 105 ? 4.589 -4.787 -13.801 1.00 85.62 105 THR A N 1
ATOM 778 C CA . THR A 1 105 ? 3.808 -5.990 -14.119 1.00 85.62 105 THR A CA 1
ATOM 779 C C . THR A 1 105 ? 3.604 -6.087 -15.624 1.00 85.62 105 THR A C 1
ATOM 781 O O . THR A 1 105 ? 3.127 -5.144 -16.259 1.00 85.62 105 THR A O 1
ATOM 784 N N . VAL A 1 106 ? 3.967 -7.217 -16.230 1.00 90.06 106 VAL A N 1
ATOM 785 C CA . VAL A 1 106 ? 3.795 -7.425 -17.671 1.00 90.06 106 VAL A CA 1
ATOM 786 C C . VAL A 1 106 ? 2.359 -7.851 -17.953 1.00 90.06 106 VAL A C 1
ATOM 788 O O . VAL A 1 106 ? 1.998 -8.984 -17.680 1.00 90.06 106 VAL A O 1
ATOM 791 N N . VAL A 1 107 ? 1.556 -6.979 -18.562 1.00 90.88 107 VAL A N 1
ATOM 792 C CA . VAL A 1 107 ? 0.122 -7.248 -18.821 1.00 90.88 107 VAL A CA 1
ATOM 793 C C . VAL A 1 107 ? -0.207 -7.486 -20.288 1.00 90.88 107 VAL A C 1
ATOM 795 O O . VAL A 1 107 ? -1.360 -7.616 -20.692 1.00 90.88 107 VAL A O 1
ATOM 798 N N . GLY A 1 108 ? 0.807 -7.491 -21.145 1.00 93.19 108 GLY A N 1
ATOM 799 C CA . GLY A 1 108 ? 0.590 -7.738 -22.555 1.00 93.19 108 GLY A CA 1
ATOM 800 C C . GLY A 1 108 ? 1.874 -7.897 -23.337 1.00 93.19 108 GLY A C 1
ATOM 801 O O . GLY A 1 108 ? 2.919 -7.337 -23.004 1.00 93.19 108 GLY A O 1
ATOM 802 N N . VAL A 1 109 ? 1.753 -8.639 -24.431 1.00 96.12 109 VAL A N 1
ATOM 803 C CA . VAL A 1 109 ? 2.845 -8.905 -25.361 1.00 96.12 109 VAL A CA 1
ATOM 804 C C . VAL A 1 109 ? 2.426 -8.420 -26.737 1.00 96.12 109 VAL A C 1
ATOM 806 O O . VAL A 1 109 ? 1.353 -8.770 -27.228 1.00 96.12 109 VAL A O 1
ATOM 809 N N . ASP A 1 110 ? 3.259 -7.608 -27.376 1.00 96.38 110 ASP A N 1
ATOM 810 C CA . ASP A 1 110 ? 3.161 -7.403 -28.816 1.00 96.38 110 ASP A CA 1
ATOM 811 C C . ASP A 1 110 ? 3.842 -8.573 -29.532 1.00 96.38 110 ASP A C 1
ATOM 813 O O . ASP A 1 110 ? 5.069 -8.632 -29.674 1.00 96.38 110 ASP A O 1
ATOM 817 N N . THR A 1 111 ? 3.017 -9.516 -29.983 1.00 95.50 111 THR A N 1
ATOM 818 C CA . THR A 1 111 ? 3.450 -10.737 -30.667 1.00 95.50 111 THR A CA 1
ATOM 819 C C . THR A 1 111 ? 4.027 -10.482 -32.059 1.00 95.50 111 THR A C 1
ATOM 821 O O . THR A 1 111 ? 4.589 -11.398 -32.652 1.00 95.50 111 THR A O 1
ATOM 824 N N . LEU A 1 112 ? 3.889 -9.268 -32.604 1.00 95.56 112 LEU A N 1
ATOM 825 C CA . LEU A 1 112 ? 4.381 -8.913 -33.937 1.00 95.56 112 LEU A CA 1
ATOM 826 C C . LEU A 1 112 ? 5.780 -8.285 -33.905 1.00 95.56 112 LEU A C 1
ATOM 828 O O . LEU A 1 112 ? 6.414 -8.145 -34.952 1.00 95.56 112 LEU A O 1
ATOM 832 N N . SER A 1 113 ? 6.287 -7.912 -32.726 1.00 94.62 113 SER A N 1
ATOM 833 C CA . SER A 1 113 ? 7.558 -7.203 -32.599 1.00 94.62 113 SER A CA 1
ATOM 834 C C . SER A 1 113 ? 8.679 -8.086 -32.050 1.00 94.62 113 SER A C 1
ATOM 836 O O . SER A 1 113 ? 8.703 -8.441 -30.874 1.00 94.62 113 SER A O 1
ATOM 838 N N . ILE A 1 114 ? 9.666 -8.384 -32.899 1.00 94.69 114 ILE A N 1
ATOM 839 C CA . ILE A 1 114 ? 10.874 -9.144 -32.524 1.00 94.69 114 ILE A CA 1
ATOM 840 C C . ILE A 1 114 ? 11.971 -8.283 -31.874 1.00 94.69 114 ILE A C 1
ATOM 842 O O . ILE A 1 114 ? 12.981 -8.814 -31.418 1.00 94.69 114 ILE A O 1
ATOM 846 N N . GLY A 1 115 ? 11.801 -6.955 -31.846 1.00 95.50 115 GLY A N 1
ATOM 847 C CA . GLY A 1 115 ? 12.708 -6.053 -31.126 1.00 95.50 115 GLY A CA 1
ATOM 848 C C . GLY A 1 115 ? 12.649 -6.293 -29.616 1.00 95.50 115 GLY A C 1
ATOM 849 O O . GLY A 1 115 ? 11.793 -7.035 -29.148 1.00 95.50 115 GLY A O 1
ATOM 850 N N . LYS A 1 116 ? 13.529 -5.661 -28.835 1.00 96.44 116 LYS A N 1
ATOM 851 C CA . LYS A 1 116 ? 13.479 -5.699 -27.364 1.00 96.44 116 LYS A CA 1
ATOM 852 C C . LYS A 1 116 ? 13.025 -4.346 -26.847 1.00 96.44 116 LYS A C 1
ATOM 854 O O . LYS A 1 116 ? 13.815 -3.406 -26.829 1.00 96.44 116 LYS A O 1
ATOM 859 N N . TRP A 1 117 ? 11.767 -4.244 -26.446 1.00 96.00 117 TRP A N 1
ATOM 860 C CA . TRP A 1 117 ? 11.237 -3.003 -25.904 1.00 96.00 117 TRP A CA 1
ATOM 861 C C . TRP A 1 117 ? 10.210 -3.260 -24.812 1.00 96.00 117 TRP A C 1
ATOM 863 O O . TRP A 1 117 ? 9.569 -4.313 -24.770 1.00 96.00 117 TRP A O 1
ATOM 873 N N . VAL A 1 118 ? 10.071 -2.265 -23.944 1.00 95.56 118 VAL A N 1
ATOM 874 C CA . VAL A 1 118 ? 9.035 -2.168 -22.918 1.00 95.56 118 VAL A CA 1
ATOM 875 C C . VAL A 1 118 ? 8.298 -0.850 -23.105 1.00 95.56 118 VAL A C 1
ATOM 877 O O . VAL A 1 118 ? 8.905 0.189 -23.356 1.00 95.56 118 VAL A O 1
ATOM 880 N N . GLU A 1 119 ? 6.980 -0.899 -23.017 1.00 94.06 119 GLU A N 1
ATOM 881 C CA . GLU A 1 119 ? 6.106 0.253 -23.151 1.00 94.06 119 GLU A CA 1
ATOM 882 C C . GLU A 1 119 ? 5.535 0.610 -21.780 1.00 94.06 119 GLU A C 1
ATOM 884 O O . GLU A 1 119 ? 4.783 -0.167 -21.189 1.00 94.06 119 GLU A O 1
ATOM 889 N N . VAL A 1 120 ? 5.925 1.784 -21.277 1.00 91.25 120 VAL A N 1
ATOM 890 C CA . VAL A 1 120 ? 5.526 2.305 -19.967 1.00 91.25 120 VAL A CA 1
ATOM 891 C C . VAL A 1 120 ? 4.514 3.433 -20.123 1.00 91.25 120 VAL A C 1
ATOM 893 O O . VAL A 1 120 ? 4.583 4.229 -21.066 1.00 91.25 120 VAL A O 1
ATOM 896 N N . TYR A 1 121 ? 3.582 3.536 -19.178 1.00 87.88 121 TYR A N 1
ATOM 897 C CA . TYR A 1 121 ? 2.602 4.615 -19.195 1.00 87.88 121 TYR A CA 1
ATOM 898 C C . TYR A 1 121 ? 3.236 5.983 -18.909 1.00 87.88 121 TYR A C 1
ATOM 900 O O . TYR A 1 121 ? 4.062 6.146 -18.002 1.00 87.88 121 TYR A O 1
ATOM 908 N N . THR A 1 122 ? 2.820 6.988 -19.682 1.00 86.62 122 THR A N 1
ATOM 909 C CA . THR A 1 122 ? 3.037 8.401 -19.363 1.00 86.62 122 THR A CA 1
ATOM 910 C C . THR A 1 122 ? 2.101 8.843 -18.244 1.00 86.62 122 THR A C 1
ATOM 912 O O . THR A 1 122 ? 1.188 8.120 -17.849 1.00 86.62 122 THR A O 1
ATOM 915 N N . ARG A 1 123 ? 2.287 10.073 -17.757 1.00 78.50 123 ARG A N 1
ATOM 916 C CA . ARG A 1 123 ? 1.351 10.673 -16.801 1.00 78.50 123 ARG A CA 1
ATOM 917 C C . ARG A 1 123 ? -0.038 10.812 -17.424 1.00 78.50 123 ARG A C 1
ATOM 919 O O . ARG A 1 123 ? -0.140 11.206 -18.588 1.00 78.50 123 ARG A O 1
ATOM 926 N N . ARG A 1 124 ? -1.089 10.559 -16.643 1.00 75.50 124 ARG A N 1
ATOM 927 C CA . ARG A 1 124 ? -2.467 10.927 -17.014 1.00 75.50 124 ARG A CA 1
ATOM 928 C C . ARG A 1 124 ? -2.750 12.405 -16.745 1.00 75.50 124 ARG A C 1
ATOM 930 O O . ARG A 1 124 ? -3.364 13.080 -17.563 1.00 75.50 124 ARG A O 1
ATOM 937 N N . THR A 1 125 ? -2.293 12.899 -15.599 1.00 73.38 125 THR A N 1
ATOM 938 C CA . THR A 1 125 ? -2.486 14.275 -15.118 1.00 73.38 125 THR A CA 1
ATOM 939 C C . THR A 1 125 ? -1.181 14.819 -14.533 1.00 73.38 125 THR A C 1
ATOM 941 O O . THR A 1 125 ? -0.206 14.088 -14.353 1.00 73.38 125 THR A O 1
ATOM 944 N N . SER A 1 126 ? -1.131 16.112 -14.208 1.00 68.56 126 SER A N 1
ATOM 945 C CA . SER A 1 126 ? 0.016 16.707 -13.505 1.00 68.56 126 SER A CA 1
ATOM 946 C C . SER A 1 126 ? 0.228 16.119 -12.103 1.00 68.56 126 SER A C 1
ATOM 948 O O . SER A 1 126 ? 1.377 16.014 -11.666 1.00 68.56 126 SER A O 1
ATOM 950 N N . SER A 1 127 ? -0.858 15.706 -11.441 1.00 66.69 127 SER A N 1
ATOM 951 C CA . SER A 1 127 ? -0.862 15.040 -10.133 1.00 66.69 127 SER A CA 1
ATOM 952 C C . SER A 1 127 ? -0.461 13.564 -10.191 1.00 66.69 127 SER A C 1
ATOM 954 O O . SER A 1 127 ? -0.129 12.987 -9.163 1.00 66.69 127 SER A O 1
ATOM 956 N N . ASP A 1 128 ? -0.423 12.946 -11.376 1.00 70.06 128 ASP A N 1
ATOM 957 C CA . ASP A 1 128 ? 0.015 11.561 -11.531 1.00 70.06 128 ASP A CA 1
ATOM 958 C C . ASP A 1 128 ? 1.532 11.456 -11.305 1.00 70.06 128 ASP A C 1
ATOM 960 O O . ASP A 1 128 ? 2.371 11.702 -12.184 1.00 70.06 128 ASP A O 1
ATOM 964 N N . THR A 1 129 ? 1.890 11.141 -10.064 1.00 70.00 129 THR A N 1
ATOM 965 C CA . THR A 1 129 ? 3.269 11.057 -9.591 1.00 70.00 129 THR A CA 1
ATOM 966 C C . THR A 1 129 ? 3.850 9.638 -9.646 1.00 70.00 129 THR A C 1
ATOM 968 O O . THR A 1 129 ? 5.069 9.495 -9.551 1.00 70.00 129 THR A O 1
ATOM 971 N N . ASN A 1 130 ? 3.017 8.622 -9.901 1.00 71.38 130 ASN A N 1
ATOM 972 C CA . ASN A 1 130 ? 3.361 7.198 -9.765 1.00 71.38 130 ASN A CA 1
ATOM 973 C C . ASN A 1 130 ? 3.309 6.398 -11.084 1.00 71.38 130 ASN A C 1
ATOM 975 O O . ASN A 1 130 ? 3.209 5.181 -11.069 1.00 71.38 130 ASN A O 1
ATOM 979 N N . ASN A 1 131 ? 3.397 7.047 -12.244 1.00 81.88 131 ASN A N 1
ATOM 980 C CA . ASN A 1 131 ? 3.469 6.375 -13.554 1.00 81.88 131 ASN A CA 1
ATOM 981 C C . ASN A 1 131 ? 4.884 5.915 -13.929 1.00 81.88 131 ASN A C 1
ATOM 983 O O . ASN A 1 131 ? 5.889 6.466 -13.466 1.00 81.88 131 ASN A O 1
ATOM 987 N N . GLY A 1 132 ? 4.954 4.949 -14.849 1.00 84.31 132 GLY A N 1
ATOM 988 C CA . GLY A 1 132 ? 6.208 4.378 -15.334 1.00 84.31 132 GLY A CA 1
ATOM 989 C C . GLY A 1 132 ? 7.209 5.393 -15.890 1.00 84.31 132 GLY A C 1
ATOM 990 O O . GLY A 1 132 ? 8.400 5.278 -15.593 1.00 84.31 132 GLY A O 1
ATOM 991 N N . LEU A 1 133 ? 6.747 6.432 -16.604 1.00 87.00 133 LEU A N 1
ATOM 992 C CA . LEU A 1 133 ? 7.616 7.525 -17.061 1.00 87.00 133 LEU A CA 1
ATOM 993 C C . LEU A 1 133 ? 8.302 8.219 -15.879 1.00 87.00 133 LEU A C 1
ATOM 995 O O . LEU A 1 133 ? 9.518 8.361 -15.892 1.00 87.00 133 LEU A O 1
ATOM 999 N N . ARG A 1 134 ? 7.565 8.637 -14.844 1.00 84.31 134 ARG A N 1
ATOM 1000 C CA . ARG A 1 134 ? 8.155 9.333 -13.687 1.00 84.31 134 ARG A CA 1
ATOM 1001 C C . ARG A 1 134 ? 9.021 8.415 -12.823 1.00 84.31 134 ARG A C 1
ATOM 1003 O O . ARG A 1 134 ? 10.036 8.872 -12.292 1.00 84.31 134 ARG A O 1
ATOM 1010 N N . LYS A 1 135 ? 8.666 7.129 -12.709 1.00 81.81 135 LYS A N 1
ATOM 1011 C CA . LYS A 1 135 ? 9.501 6.137 -12.015 1.00 81.81 135 LYS A CA 1
ATOM 1012 C C . LYS A 1 135 ? 10.860 6.001 -12.704 1.00 81.81 135 LYS A C 1
ATOM 1014 O O . LYS A 1 135 ? 11.891 6.154 -12.048 1.00 81.81 135 LYS A O 1
ATOM 1019 N N . LEU A 1 136 ? 10.883 5.827 -14.027 1.00 86.12 136 LEU A N 1
ATOM 1020 C CA . LEU A 1 136 ? 12.128 5.696 -14.790 1.00 86.12 136 LEU A CA 1
ATOM 1021 C C . LEU A 1 136 ? 12.861 7.028 -15.005 1.00 86.12 136 LEU A C 1
ATOM 1023 O O . LEU A 1 136 ? 14.085 7.048 -14.944 1.00 86.12 136 LEU A O 1
ATOM 1027 N N . PHE A 1 137 ? 12.156 8.143 -15.159 1.00 86.31 137 PHE A N 1
ATOM 1028 C CA . PHE A 1 137 ? 12.726 9.436 -15.544 1.00 86.31 137 PHE A CA 1
ATOM 1029 C C . PHE A 1 137 ? 12.155 10.570 -14.673 1.00 86.31 137 PHE A C 1
ATOM 1031 O O . PHE A 1 137 ? 11.245 11.297 -15.069 1.00 86.31 137 PHE A O 1
ATOM 1038 N N . PRO A 1 138 ? 12.691 10.766 -13.463 1.00 78.56 138 PRO A N 1
ATOM 1039 C CA . PRO A 1 138 ? 12.128 11.666 -12.451 1.00 78.56 138 PRO A CA 1
ATOM 1040 C C . PRO A 1 138 ? 12.339 13.142 -12.781 1.00 78.56 138 PRO A C 1
ATOM 1042 O O . PRO A 1 138 ? 11.577 13.997 -12.338 1.00 78.56 138 PRO A O 1
ATOM 1045 N N . TYR A 1 139 ? 13.403 13.430 -13.531 1.00 79.25 139 TYR A N 1
ATOM 1046 C CA . TYR A 1 139 ? 13.808 14.761 -13.963 1.00 79.25 139 TYR A CA 1
ATOM 1047 C C . TYR A 1 139 ? 13.030 15.200 -15.198 1.00 79.25 139 TYR A C 1
ATOM 1049 O O . TYR A 1 139 ? 12.993 16.391 -15.503 1.00 79.25 139 TYR A O 1
ATOM 1057 N N . LEU A 1 140 ? 12.384 14.263 -15.901 1.00 76.56 140 LEU A N 1
ATOM 1058 C CA . LEU A 1 140 ? 11.425 14.613 -16.929 1.00 76.56 140 LEU A CA 1
ATOM 1059 C C . LEU A 1 140 ? 10.175 15.127 -16.207 1.00 76.56 140 LEU A C 1
ATOM 1061 O O . LEU A 1 140 ? 9.361 14.377 -15.654 1.00 76.56 140 LEU A O 1
ATOM 1065 N N . GLY A 1 141 ? 10.079 16.457 -16.146 1.00 67.94 141 GLY A N 1
ATOM 1066 C CA . GLY A 1 141 ? 8.899 17.167 -15.669 1.00 67.94 141 GLY A CA 1
ATOM 1067 C C . GLY A 1 141 ? 7.648 16.810 -16.481 1.00 67.94 141 GLY A C 1
ATOM 1068 O O . GLY A 1 141 ? 7.661 15.939 -17.348 1.00 67.94 141 GLY A O 1
ATOM 1069 N N . SER A 1 142 ? 6.541 17.504 -16.229 1.00 61.53 142 SER A N 1
ATOM 1070 C CA . SER A 1 142 ? 5.256 17.236 -16.897 1.00 61.53 142 SER A CA 1
ATOM 1071 C C . SER A 1 142 ? 5.278 17.399 -18.427 1.00 61.53 142 SER A C 1
ATOM 1073 O O . SER A 1 142 ? 4.386 16.880 -19.088 1.00 61.53 142 SER A O 1
ATOM 1075 N N . SER A 1 143 ? 6.279 18.083 -18.987 1.00 59.69 143 SER A N 1
ATOM 1076 C CA . SER A 1 143 ? 6.436 18.360 -20.423 1.00 59.69 143 SER A CA 1
ATOM 1077 C C . SER A 1 143 ? 7.700 17.755 -21.052 1.00 59.69 143 SER A C 1
ATOM 1079 O O . SER A 1 143 ? 8.018 18.065 -22.200 1.00 59.69 143 SER A O 1
ATOM 1081 N N . GLY A 1 144 ? 8.453 16.928 -20.317 1.00 63.44 144 GLY A N 1
ATOM 1082 C CA . GLY A 1 144 ? 9.697 16.349 -20.825 1.00 63.44 144 GLY A CA 1
ATOM 1083 C C . GLY A 1 144 ? 9.445 15.363 -21.968 1.00 63.44 144 GLY A C 1
ATOM 1084 O O . GLY A 1 144 ? 8.701 14.401 -21.797 1.00 63.44 144 GLY A O 1
ATOM 1085 N N . SER A 1 145 ? 10.083 15.577 -23.122 1.00 71.81 145 SER A N 1
ATOM 1086 C CA . SER A 1 145 ? 10.141 14.575 -24.192 1.00 71.81 145 SER A CA 1
ATOM 1087 C C . SER A 1 145 ? 11.278 13.602 -23.900 1.00 71.81 145 SER A C 1
ATOM 1089 O O . SER A 1 145 ? 12.411 14.030 -23.685 1.00 71.81 145 SER A O 1
ATOM 1091 N N . LEU A 1 146 ? 10.989 12.303 -23.925 1.00 79.94 146 LEU A N 1
ATOM 1092 C CA . LEU A 1 146 ? 12.022 11.271 -23.945 1.00 79.94 146 LEU A CA 1
ATOM 1093 C C . LEU A 1 146 ? 12.530 11.130 -25.385 1.00 79.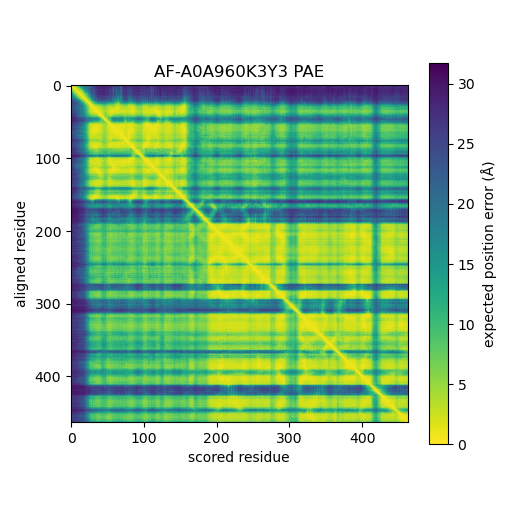94 146 LEU A C 1
ATOM 1095 O O . LEU A 1 146 ? 11.712 10.987 -26.290 1.00 79.94 146 LEU A O 1
ATOM 1099 N N . ASP A 1 147 ? 13.844 11.171 -25.606 1.00 80.81 147 ASP A N 1
ATOM 1100 C CA . ASP A 1 147 ? 14.451 10.702 -26.858 1.00 80.81 147 ASP A CA 1
ATOM 1101 C C . ASP A 1 147 ? 14.867 9.232 -26.666 1.00 80.81 147 ASP A C 1
ATOM 1103 O O . ASP A 1 147 ? 15.867 8.973 -25.985 1.00 80.81 147 ASP A O 1
ATOM 1107 N N . PRO A 1 148 ? 14.126 8.249 -27.220 1.00 72.25 148 PRO A N 1
ATOM 1108 C CA . PRO A 1 148 ? 14.424 6.832 -27.017 1.00 72.25 148 PRO A CA 1
ATOM 1109 C C . PRO A 1 148 ? 15.818 6.438 -27.513 1.00 72.25 148 PRO A C 1
ATOM 1111 O O . PRO A 1 148 ? 16.412 5.510 -26.974 1.00 72.25 148 PRO A O 1
ATOM 1114 N N . ALA A 1 149 ? 16.382 7.163 -28.490 1.00 75.31 149 ALA A N 1
ATOM 1115 C CA . ALA A 1 149 ? 17.724 6.894 -29.006 1.00 75.31 149 ALA A CA 1
ATOM 1116 C C . ALA A 1 149 ? 18.838 7.227 -27.997 1.00 75.31 149 ALA A C 1
ATOM 1118 O O . ALA A 1 149 ? 19.986 6.822 -28.181 1.00 75.31 149 ALA A O 1
ATOM 1119 N N . ARG A 1 150 ? 18.514 7.969 -26.931 1.00 78.94 150 ARG A N 1
ATOM 1120 C CA . ARG A 1 150 ? 19.459 8.428 -25.901 1.00 78.94 150 ARG A CA 1
ATOM 1121 C C . ARG A 1 150 ? 19.402 7.630 -24.610 1.00 78.94 150 ARG A C 1
ATOM 1123 O O . ARG A 1 150 ? 20.191 7.911 -23.702 1.00 78.94 150 ARG A O 1
ATOM 1130 N N . VAL A 1 151 ? 18.490 6.665 -24.532 1.00 85.31 151 VAL A N 1
ATOM 1131 C CA . VAL A 1 151 ? 18.256 5.834 -23.356 1.00 85.31 151 VAL A CA 1
ATOM 1132 C C . VAL A 1 151 ? 18.739 4.424 -23.643 1.00 85.31 151 VAL A C 1
ATOM 1134 O O . VAL A 1 151 ? 18.255 3.760 -24.556 1.00 85.31 151 VAL A O 1
ATOM 1137 N N . VAL A 1 152 ? 19.661 3.939 -22.820 1.00 85.00 152 VAL A N 1
ATOM 1138 C CA . VAL A 1 152 ? 20.026 2.522 -22.805 1.00 85.00 152 VAL A CA 1
ATOM 1139 C C . VAL A 1 152 ? 19.438 1.916 -21.548 1.00 85.00 152 VAL A C 1
ATOM 1141 O O . VAL A 1 152 ? 19.812 2.317 -20.443 1.00 85.00 152 VAL A O 1
ATOM 1144 N N . ALA A 1 153 ? 18.536 0.949 -21.709 1.00 91.12 153 ALA A N 1
ATOM 1145 C CA . ALA A 1 153 ? 17.981 0.206 -20.592 1.00 91.12 153 ALA A CA 1
ATOM 1146 C C . ALA A 1 153 ? 18.369 -1.275 -20.617 1.00 91.12 153 ALA A C 1
ATOM 1148 O O . ALA A 1 153 ? 18.689 -1.870 -21.651 1.00 91.12 153 ALA A O 1
ATOM 1149 N N . GLU A 1 154 ? 18.325 -1.862 -19.433 1.00 91.62 154 GLU A N 1
ATOM 1150 C CA . GLU A 1 154 ? 18.429 -3.287 -19.181 1.00 91.62 154 GLU A CA 1
ATOM 1151 C C . GLU A 1 154 ? 17.132 -3.750 -18.518 1.00 91.62 154 GLU A C 1
ATOM 1153 O O . GLU A 1 154 ? 16.611 -3.075 -17.629 1.00 91.62 154 GLU A O 1
ATOM 1158 N N . ALA A 1 155 ? 16.602 -4.886 -18.965 1.00 89.88 155 ALA A N 1
ATOM 1159 C CA . ALA A 1 155 ? 15.471 -5.538 -18.324 1.00 89.88 155 ALA A CA 1
ATOM 1160 C C . ALA A 1 155 ? 15.938 -6.798 -17.612 1.00 89.88 155 ALA A C 1
ATOM 1162 O O . ALA A 1 155 ? 16.756 -7.551 -18.139 1.00 89.88 155 ALA A O 1
ATOM 1163 N N . TYR A 1 156 ? 15.369 -7.046 -16.446 1.00 86.19 156 TYR A N 1
ATOM 1164 C CA . TYR A 1 156 ? 15.621 -8.221 -15.635 1.00 86.19 156 TYR A CA 1
ATOM 1165 C C . TYR A 1 156 ? 14.342 -9.053 -15.623 1.00 86.19 156 TYR A C 1
ATOM 1167 O O . TYR A 1 156 ? 13.264 -8.516 -15.357 1.00 86.19 156 TYR A O 1
ATOM 1175 N N . ARG A 1 157 ? 14.471 -10.348 -15.953 1.00 78.56 157 ARG A N 1
ATOM 1176 C CA . ARG A 1 157 ? 13.359 -11.315 -16.099 1.00 78.56 157 ARG A CA 1
ATOM 1177 C C . ARG A 1 157 ? 12.473 -11.337 -14.870 1.00 78.56 157 ARG A C 1
ATOM 1179 O O . ARG A 1 157 ? 11.271 -11.528 -14.957 1.00 78.56 157 ARG A O 1
ATOM 1186 N N . LEU A 1 158 ? 13.132 -11.208 -13.742 1.00 65.62 158 LEU A N 1
ATOM 1187 C CA . LEU A 1 158 ? 12.543 -11.270 -12.443 1.00 65.62 158 LEU A CA 1
ATOM 1188 C C . LEU A 1 158 ? 12.592 -9.820 -11.965 1.00 65.62 158 LEU A C 1
ATOM 1190 O O . LEU A 1 158 ? 13.674 -9.265 -11.747 1.00 65.62 158 LEU A O 1
ATOM 1194 N N . ALA A 1 159 ? 11.425 -9.197 -11.775 1.00 53.78 159 ALA A N 1
ATOM 1195 C CA . ALA A 1 159 ? 11.270 -8.376 -10.579 1.00 53.78 159 ALA A CA 1
ATOM 1196 C C . ALA A 1 159 ? 11.942 -9.144 -9.444 1.00 53.78 159 ALA A C 1
ATOM 1198 O O . ALA A 1 159 ? 11.810 -10.370 -9.446 1.00 53.78 159 ALA A O 1
ATOM 1199 N N . PRO A 1 160 ? 12.745 -8.500 -8.576 1.00 44.84 160 PRO A N 1
ATOM 1200 C CA . PRO A 1 160 ? 13.398 -9.231 -7.517 1.00 44.84 160 PRO A CA 1
ATOM 1201 C C . PRO A 1 160 ? 12.276 -9.992 -6.853 1.00 44.84 160 PRO A C 1
ATOM 1203 O O . PRO A 1 160 ? 11.363 -9.394 -6.293 1.00 44.84 160 PRO A O 1
ATOM 1206 N N . HIS A 1 161 ? 12.314 -11.308 -6.998 1.00 37.94 161 HIS A N 1
ATOM 1207 C CA . HIS A 1 161 ? 11.654 -12.115 -6.022 1.00 37.94 161 HIS A CA 1
ATOM 1208 C C . HIS A 1 161 ? 12.246 -11.574 -4.709 1.00 37.94 161 HIS A C 1
ATOM 1210 O O . HIS A 1 161 ? 13.441 -11.260 -4.628 1.00 37.94 161 HIS A O 1
ATOM 1216 N N . ALA A 1 162 ? 11.410 -11.204 -3.769 1.00 44.94 162 ALA A N 1
ATOM 1217 C CA . ALA A 1 162 ? 11.934 -10.596 -2.570 1.00 44.94 162 ALA A CA 1
ATOM 1218 C C . ALA A 1 162 ? 12.650 -11.674 -1.749 1.00 44.94 162 ALA A C 1
ATOM 1220 O O . ALA A 1 162 ? 12.351 -12.865 -1.859 1.00 44.94 162 ALA A O 1
ATOM 1221 N N . THR A 1 163 ? 13.650 -11.275 -0.960 1.00 49.50 163 THR A N 1
ATOM 1222 C CA . THR A 1 163 ? 14.177 -12.208 0.036 1.00 49.50 163 THR A CA 1
ATOM 1223 C C . THR A 1 163 ? 13.153 -12.306 1.147 1.00 49.50 163 THR A C 1
ATOM 1225 O O . THR A 1 163 ? 13.099 -11.407 1.978 1.00 49.50 163 THR A O 1
ATOM 1228 N N . ALA A 1 164 ? 12.329 -13.351 1.126 1.00 50.75 164 ALA A N 1
ATOM 1229 C CA . ALA A 1 164 ? 11.367 -13.617 2.182 1.00 50.75 164 ALA A CA 1
ATOM 1230 C C . ALA A 1 164 ? 12.035 -14.346 3.348 1.00 50.75 164 ALA A C 1
ATOM 1232 O O . ALA A 1 164 ? 12.703 -15.367 3.164 1.00 50.75 164 ALA A O 1
ATOM 1233 N N . TYR A 1 165 ? 11.846 -13.800 4.543 1.00 59.78 165 TYR A N 1
ATOM 1234 C CA . TYR A 1 165 ? 12.118 -14.438 5.819 1.00 59.78 165 TYR A CA 1
ATOM 1235 C C . TYR A 1 165 ? 10.774 -14.817 6.425 1.00 59.78 165 TYR A C 1
ATOM 1237 O O . TYR A 1 165 ? 10.005 -13.932 6.796 1.00 59.78 165 TYR A O 1
ATOM 1245 N N . VAL A 1 166 ? 10.489 -16.114 6.517 1.00 60.97 166 VAL A N 1
ATOM 1246 C CA . VAL A 1 166 ? 9.240 -16.592 7.114 1.00 60.97 166 VAL A CA 1
ATOM 1247 C C . VAL A 1 166 ? 9.491 -17.088 8.534 1.00 60.97 166 VAL A C 1
ATOM 1249 O O . VAL A 1 166 ? 10.281 -18.005 8.753 1.00 60.97 166 VAL A O 1
ATOM 1252 N N . ASP A 1 167 ? 8.814 -16.480 9.503 1.00 64.81 167 ASP A N 1
ATOM 1253 C CA . ASP A 1 167 ? 8.737 -16.911 10.896 1.00 64.81 167 ASP A CA 1
ATOM 1254 C C . ASP A 1 167 ? 7.385 -17.596 11.150 1.00 64.81 167 ASP A C 1
ATOM 1256 O O . ASP A 1 167 ? 6.347 -16.952 11.334 1.00 64.81 167 ASP A O 1
ATOM 1260 N N . TYR A 1 168 ? 7.387 -18.930 11.137 1.00 59.00 168 TYR A N 1
ATOM 1261 C CA . TYR A 1 168 ? 6.220 -19.726 11.509 1.00 59.00 168 TYR A CA 1
ATOM 1262 C C . TYR A 1 168 ? 6.168 -19.881 13.030 1.00 59.00 168 TYR A C 1
ATOM 1264 O O . TYR A 1 168 ? 6.827 -20.756 13.594 1.00 59.00 168 TYR A O 1
ATOM 1272 N N . ARG A 1 169 ? 5.307 -19.118 13.709 1.00 64.88 169 ARG A N 1
ATOM 1273 C CA . ARG A 1 169 ? 5.070 -19.291 15.157 1.00 64.88 169 ARG A CA 1
ATOM 1274 C C . ARG A 1 169 ? 4.142 -20.469 15.489 1.00 64.88 169 ARG A C 1
ATOM 1276 O O . ARG A 1 169 ? 3.903 -20.790 16.650 1.00 64.88 169 ARG A O 1
ATOM 1283 N N . LEU A 1 170 ? 3.712 -21.189 14.452 1.00 54.59 170 LEU A N 1
ATOM 1284 C CA . LEU A 1 170 ? 2.881 -22.396 14.482 1.00 54.59 170 LEU A CA 1
ATOM 1285 C C . LEU A 1 170 ? 3.576 -23.640 15.061 1.00 54.59 170 LEU A C 1
ATOM 1287 O O . LEU A 1 170 ? 2.906 -24.617 15.401 1.00 54.59 170 LEU A O 1
ATOM 1291 N N . SER A 1 171 ? 4.908 -23.648 15.163 1.00 46.50 171 SER A N 1
ATOM 1292 C CA . SER A 1 171 ? 5.659 -24.756 15.758 1.00 46.50 171 SER A CA 1
ATOM 1293 C C . SER A 1 171 ? 6.947 -24.255 16.407 1.00 46.50 171 SER A C 1
ATOM 1295 O O . SER A 1 171 ? 7.493 -23.235 16.009 1.00 46.50 171 SER A O 1
ATOM 1297 N N . SER A 1 172 ? 7.501 -24.993 17.370 1.00 43.97 172 SER A N 1
ATOM 1298 C CA . SER A 1 172 ? 8.800 -24.699 18.005 1.00 43.97 172 SER A CA 1
ATOM 1299 C C . SER A 1 172 ? 10.012 -24.774 17.051 1.00 43.97 172 SER A C 1
ATOM 1301 O O . SER A 1 172 ? 11.157 -24.814 17.508 1.00 43.97 172 SER A O 1
ATOM 1303 N N . THR A 1 173 ? 9.774 -24.861 15.741 1.00 44.28 173 THR A N 1
ATOM 1304 C CA . THR A 1 173 ? 10.772 -25.024 14.686 1.00 44.28 173 THR A CA 1
ATOM 1305 C C . THR A 1 173 ? 10.907 -23.704 13.936 1.00 44.28 173 THR A C 1
ATOM 1307 O O . THR A 1 173 ? 9.963 -23.177 13.364 1.00 44.28 173 THR A O 1
ATOM 1310 N N . LYS A 1 174 ? 12.115 -23.167 14.059 1.00 50.03 174 LYS A N 1
ATOM 1311 C CA . LYS A 1 174 ? 12.611 -21.838 13.710 1.00 50.03 174 LYS A CA 1
ATOM 1312 C C . LYS A 1 174 ? 12.679 -21.610 12.194 1.00 50.03 174 LYS A C 1
ATOM 1314 O O . LYS A 1 174 ? 13.164 -22.503 11.516 1.00 50.03 174 LYS A O 1
ATOM 1319 N N . ILE A 1 175 ? 12.330 -20.392 11.752 1.00 52.72 175 ILE A N 1
ATOM 1320 C CA . ILE A 1 175 ? 12.629 -19.741 10.452 1.00 52.72 175 ILE A CA 1
ATOM 1321 C C . ILE A 1 175 ? 13.011 -20.728 9.338 1.00 52.72 175 ILE A C 1
ATOM 1323 O O . ILE A 1 175 ? 14.196 -21.018 9.146 1.00 52.72 175 ILE A O 1
ATOM 1327 N N . ASP A 1 176 ? 12.018 -21.216 8.599 1.00 54.00 176 ASP A N 1
ATOM 1328 C CA . ASP A 1 176 ? 12.244 -22.082 7.445 1.00 54.00 176 ASP A CA 1
ATOM 1329 C C . ASP A 1 176 ? 12.207 -21.263 6.146 1.00 54.00 176 ASP A C 1
ATOM 1331 O O . ASP A 1 176 ? 11.281 -20.502 5.887 1.00 54.00 176 ASP A O 1
ATOM 1335 N N . ALA A 1 177 ? 13.252 -21.468 5.339 1.00 52.06 177 ALA A N 1
ATOM 1336 C CA . ALA A 1 177 ? 13.516 -20.902 4.013 1.00 52.06 177 ALA A CA 1
ATOM 1337 C C . ALA A 1 177 ? 13.831 -19.390 3.949 1.00 52.06 177 ALA A C 1
ATOM 1339 O O . ALA A 1 177 ? 12.961 -18.535 3.847 1.00 52.06 177 ALA A O 1
ATOM 1340 N N . VAL A 1 178 ? 15.132 -19.071 3.871 1.00 51.22 178 VAL A N 1
ATOM 1341 C CA . VAL A 1 178 ? 15.604 -17.838 3.222 1.00 51.22 178 VAL A CA 1
ATOM 1342 C C . VAL A 1 178 ? 15.595 -18.105 1.726 1.00 51.22 178 VAL A C 1
ATOM 1344 O O . VAL A 1 178 ? 16.480 -18.803 1.222 1.00 51.22 178 VAL A O 1
ATOM 1347 N N . THR A 1 179 ? 14.635 -17.548 0.999 1.00 50.44 179 THR A N 1
ATOM 1348 C CA . THR A 1 179 ? 14.735 -17.563 -0.462 1.00 50.44 179 THR A CA 1
ATOM 1349 C C . THR A 1 179 ? 15.505 -16.323 -0.885 1.00 50.44 179 THR A C 1
ATOM 1351 O O . THR A 1 179 ? 14.936 -15.253 -1.036 1.00 50.44 179 THR A O 1
ATOM 1354 N N . THR A 1 180 ? 16.835 -16.425 -0.996 1.00 44.00 180 THR A N 1
ATOM 1355 C CA . THR A 1 180 ? 17.654 -15.295 -1.449 1.00 44.00 180 THR A CA 1
ATOM 1356 C C . THR A 1 180 ? 17.351 -15.017 -2.902 1.00 44.00 180 THR A C 1
ATOM 1358 O O . THR A 1 180 ? 17.597 -15.849 -3.778 1.00 44.00 180 THR A O 1
ATOM 1361 N N . HIS A 1 181 ? 16.886 -13.813 -3.167 1.00 53.41 181 HIS A N 1
ATOM 1362 C CA . HIS A 1 181 ? 16.544 -13.435 -4.508 1.00 53.41 181 HIS A CA 1
ATOM 1363 C C . HIS A 1 181 ? 17.105 -12.060 -4.850 1.00 53.41 181 HIS A C 1
ATOM 1365 O O . HIS A 1 181 ? 16.973 -11.091 -4.112 1.00 53.41 181 HIS A O 1
ATOM 1371 N N . PHE A 1 182 ? 17.817 -12.073 -5.975 1.00 43.28 182 PHE A N 1
ATOM 1372 C CA . PHE A 1 182 ? 18.521 -10.986 -6.637 1.00 43.28 182 PHE A CA 1
ATOM 1373 C C . PHE A 1 182 ? 18.941 -9.799 -5.756 1.00 43.28 182 PHE A C 1
ATOM 1375 O O . PHE A 1 182 ? 18.218 -8.820 -5.575 1.00 43.28 182 PHE A O 1
ATOM 1382 N N . SER A 1 183 ? 20.207 -9.810 -5.356 1.00 47.25 183 SER A N 1
ATOM 1383 C CA . SER A 1 183 ? 20.951 -8.573 -5.171 1.00 47.25 183 SER A CA 1
ATOM 1384 C C . SER A 1 183 ? 21.107 -7.897 -6.540 1.00 47.25 183 SER A C 1
ATOM 1386 O O . SER A 1 183 ? 21.703 -8.478 -7.449 1.00 47.25 183 SER A O 1
ATOM 1388 N N . ASP A 1 184 ? 20.592 -6.667 -6.701 1.00 48.81 184 ASP A N 1
ATOM 1389 C CA . ASP A 1 184 ? 21.039 -5.785 -7.794 1.00 48.81 184 ASP A CA 1
ATOM 1390 C C . ASP A 1 184 ? 22.575 -5.879 -7.864 1.00 48.81 184 ASP A C 1
ATOM 1392 O O . ASP A 1 184 ? 23.235 -5.879 -6.826 1.00 48.81 184 ASP A O 1
ATOM 1396 N N . PRO A 1 185 ? 23.206 -6.024 -9.037 1.00 46.03 185 PRO A N 1
ATOM 1397 C CA . PRO A 1 185 ? 24.662 -6.120 -9.112 1.00 46.03 185 PRO A CA 1
ATOM 1398 C C . PRO A 1 185 ? 25.376 -4.890 -8.511 1.00 46.03 185 PRO A C 1
ATOM 1400 O O . PRO A 1 185 ? 26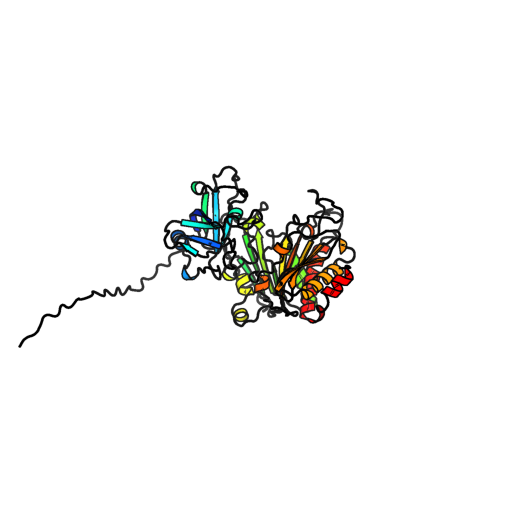.576 -4.937 -8.260 1.00 46.03 185 PRO A O 1
ATOM 1403 N N . ASN A 1 186 ? 24.643 -3.805 -8.220 1.00 50.59 186 ASN A N 1
ATOM 1404 C CA . ASN A 1 186 ? 25.083 -2.628 -7.468 1.00 50.59 186 ASN A CA 1
ATOM 1405 C C . ASN A 1 186 ? 24.493 -2.547 -6.038 1.00 50.59 186 ASN A C 1
ATOM 1407 O O . ASN A 1 186 ? 24.492 -1.468 -5.439 1.00 50.59 186 ASN A O 1
ATOM 1411 N N . ALA A 1 187 ? 23.955 -3.646 -5.501 1.00 52.62 187 ALA A N 1
ATOM 1412 C CA . ALA A 1 187 ? 23.172 -3.742 -4.266 1.00 52.62 187 ALA A CA 1
ATOM 1413 C C . ALA A 1 187 ? 23.982 -3.839 -2.984 1.00 52.62 187 ALA A C 1
ATOM 1415 O O . ALA A 1 187 ? 23.416 -4.266 -1.984 1.00 52.62 187 ALA A O 1
ATOM 1416 N N . SER A 1 188 ? 25.255 -3.439 -2.950 1.00 54.59 188 SER A N 1
ATOM 1417 C CA . SER A 1 188 ? 26.079 -3.590 -1.736 1.00 54.59 188 SER A CA 1
ATOM 1418 C C . SER A 1 188 ? 25.366 -3.148 -0.440 1.00 54.59 188 SER A C 1
ATOM 1420 O O . SER A 1 188 ? 25.605 -3.753 0.598 1.00 54.59 188 SER A O 1
ATOM 1422 N N . ALA A 1 189 ? 24.440 -2.174 -0.524 1.00 60.28 189 ALA A N 1
ATOM 1423 C CA . ALA A 1 189 ? 23.406 -1.873 0.480 1.00 60.28 189 ALA A CA 1
ATOM 1424 C C . ALA A 1 189 ? 21.992 -1.594 -0.115 1.00 60.28 189 ALA A C 1
ATOM 1426 O O . ALA A 1 189 ? 21.196 -0.874 0.490 1.00 60.28 189 ALA A O 1
ATOM 1427 N N . ARG A 1 190 ? 21.683 -2.083 -1.330 1.00 71.44 190 ARG A N 1
ATOM 1428 C CA . ARG A 1 190 ? 20.459 -1.737 -2.093 1.00 71.44 190 ARG A CA 1
ATOM 1429 C C . ARG A 1 190 ? 19.542 -2.939 -2.312 1.00 71.44 190 ARG A C 1
ATOM 1431 O O . ARG A 1 190 ? 19.502 -3.500 -3.404 1.00 71.44 190 ARG A O 1
ATOM 1438 N N . GLN A 1 191 ? 18.846 -3.346 -1.262 1.00 75.44 191 GLN A N 1
ATOM 1439 C CA . GLN A 1 191 ? 18.068 -4.581 -1.231 1.00 75.44 191 GLN A CA 1
ATOM 1440 C C . GLN A 1 191 ? 16.591 -4.331 -0.939 1.00 75.44 191 GLN A C 1
ATOM 1442 O O . GLN A 1 191 ? 16.227 -3.284 -0.400 1.00 75.44 191 GLN A O 1
ATOM 1447 N N . PHE A 1 192 ? 15.773 -5.320 -1.282 1.00 78.62 192 PHE A N 1
ATOM 1448 C CA . PHE A 1 192 ? 14.395 -5.433 -0.834 1.00 78.62 192 PHE A CA 1
ATOM 1449 C C . PHE A 1 192 ? 14.206 -6.793 -0.155 1.00 78.62 192 PHE A C 1
ATOM 1451 O O . PHE A 1 192 ? 14.638 -7.817 -0.690 1.00 78.62 192 PHE A O 1
ATOM 1458 N N . GLU A 1 193 ? 13.596 -6.793 1.023 1.00 80.38 193 GLU A N 1
ATOM 1459 C CA . GLU A 1 193 ? 13.391 -7.963 1.878 1.00 80.38 193 GLU A CA 1
ATOM 1460 C C . GLU A 1 193 ? 11.912 -8.054 2.262 1.00 80.38 193 GLU A C 1
ATOM 1462 O O . GLU A 1 193 ? 11.283 -7.036 2.528 1.00 80.38 193 GLU A O 1
ATOM 1467 N N . GLU A 1 194 ? 11.364 -9.262 2.309 1.00 83.62 194 GLU A N 1
ATOM 1468 C CA . GLU A 1 194 ? 10.067 -9.553 2.911 1.00 83.62 194 GLU A CA 1
ATOM 1469 C C . GLU A 1 194 ? 10.286 -10.198 4.278 1.00 83.62 194 GLU A C 1
ATOM 1471 O O . GLU A 1 194 ? 11.084 -11.122 4.413 1.00 83.62 194 GLU A O 1
ATOM 1476 N N . TYR A 1 195 ? 9.550 -9.758 5.286 1.00 85.25 195 TYR A N 1
ATOM 1477 C CA . TYR A 1 195 ? 9.434 -10.444 6.565 1.00 85.25 195 TYR A CA 1
ATOM 1478 C C . TYR A 1 195 ? 7.991 -10.889 6.724 1.00 85.25 195 TYR A C 1
ATOM 1480 O O . TYR A 1 195 ? 7.066 -10.094 6.576 1.00 85.25 195 TYR A O 1
ATOM 1488 N N . LEU A 1 196 ? 7.804 -12.171 6.997 1.00 88.06 196 LEU A N 1
ATOM 1489 C CA . LEU A 1 196 ? 6.505 -12.784 7.185 1.00 88.06 196 LEU A CA 1
ATOM 1490 C C . LEU A 1 196 ? 6.467 -13.440 8.562 1.00 88.06 196 LEU A C 1
ATOM 1492 O O . LEU A 1 196 ? 7.358 -14.211 8.900 1.00 88.06 196 LEU A O 1
ATOM 1496 N N . GLN A 1 197 ? 5.422 -13.166 9.329 1.00 88.62 197 GLN A N 1
ATOM 1497 C CA . GLN A 1 197 ? 5.084 -13.873 10.555 1.00 88.62 197 GLN A CA 1
ATOM 1498 C C . GLN A 1 197 ? 3.694 -14.474 10.399 1.00 88.62 197 GLN A C 1
ATOM 1500 O O . GLN A 1 197 ? 2.734 -13.753 10.118 1.00 88.62 197 GLN A O 1
ATOM 1505 N N . LEU A 1 198 ? 3.588 -15.782 10.613 1.00 86.50 198 LEU A N 1
ATOM 1506 C CA . LEU A 1 198 ? 2.328 -16.506 10.491 1.00 86.50 198 LEU A CA 1
ATOM 1507 C C . LEU A 1 198 ? 1.878 -17.072 11.828 1.00 86.50 198 LEU A C 1
ATOM 1509 O O . LEU A 1 198 ? 2.645 -17.723 12.542 1.00 86.50 198 LEU A O 1
ATOM 1513 N N . GLU A 1 199 ? 0.597 -16.860 12.103 1.00 87.69 199 GLU A N 1
ATOM 1514 C CA . GLU A 1 199 ? -0.129 -17.358 13.264 1.00 87.69 199 GLU A CA 1
ATOM 1515 C C . GLU A 1 199 ? -1.289 -18.241 12.791 1.00 87.69 199 GLU A C 1
ATOM 1517 O O . GLU A 1 199 ? -1.796 -18.094 11.678 1.00 87.69 199 GLU A O 1
ATOM 1522 N N . ALA A 1 200 ? -1.751 -19.165 13.639 1.00 84.06 200 ALA A N 1
ATOM 1523 C CA . ALA A 1 200 ? -2.804 -20.116 13.245 1.00 84.06 200 ALA A CA 1
ATOM 1524 C C . ALA A 1 200 ? -4.149 -19.415 13.032 1.00 84.06 200 ALA A C 1
ATOM 1526 O O . ALA A 1 200 ? -5.007 -19.861 12.271 1.00 84.06 200 ALA A O 1
ATOM 1527 N N . SER A 1 201 ? -4.334 -18.327 13.770 1.00 86.69 201 SER A N 1
ATOM 1528 C CA . SER A 1 201 ? -5.516 -17.489 13.762 1.00 86.69 201 SER A CA 1
ATOM 1529 C C . SER A 1 201 ? -5.572 -16.620 12.502 1.00 86.69 201 SER A C 1
ATOM 1531 O O . SER A 1 201 ? -4.572 -16.023 12.116 1.00 86.69 201 SER A O 1
ATOM 1533 N N . LYS A 1 202 ? -6.758 -16.478 11.896 1.00 88.94 202 LYS A N 1
ATOM 1534 C CA . LYS A 1 202 ? -7.040 -15.504 10.818 1.00 88.94 202 LYS A CA 1
ATOM 1535 C C . LYS A 1 202 ? -7.851 -14.305 11.329 1.00 88.94 202 LYS A C 1
ATOM 1537 O O . LYS A 1 202 ? -8.616 -13.686 10.592 1.00 88.94 202 LYS A O 1
ATOM 1542 N N . GLU A 1 203 ? -7.704 -13.975 12.607 1.00 91.12 203 GLU A N 1
ATOM 1543 C CA . GLU A 1 203 ? -8.410 -12.843 13.209 1.00 91.12 203 GLU A CA 1
ATOM 1544 C C . GLU A 1 203 ? -7.821 -11.495 12.764 1.00 91.12 203 GLU A C 1
ATOM 1546 O O . GLU A 1 203 ? -8.581 -10.581 12.448 1.00 91.12 203 GLU A O 1
ATOM 1551 N N . LEU A 1 204 ? -6.488 -11.376 12.682 1.00 94.75 204 LEU A N 1
ATOM 1552 C CA . LEU A 1 204 ? -5.814 -10.121 12.347 1.00 94.75 204 LEU A CA 1
ATOM 1553 C C . LEU A 1 204 ? -4.584 -10.330 11.452 1.00 94.75 204 LEU A C 1
ATOM 1555 O O . LEU A 1 204 ? -3.690 -11.117 11.775 1.00 94.75 204 LEU A O 1
ATOM 1559 N N . ALA A 1 205 ? -4.531 -9.571 10.359 1.00 95.81 205 ALA A N 1
ATOM 1560 C CA . ALA A 1 205 ? -3.331 -9.351 9.558 1.00 95.81 205 ALA A CA 1
ATOM 1561 C C . ALA A 1 205 ? -2.846 -7.900 9.694 1.00 95.81 205 ALA A C 1
ATOM 1563 O O . ALA A 1 205 ? -3.640 -6.963 9.619 1.00 95.81 205 ALA A O 1
ATOM 1564 N N . LEU A 1 206 ? -1.540 -7.710 9.838 1.00 97.50 206 LEU A N 1
ATOM 1565 C CA . LEU A 1 206 ? -0.856 -6.430 9.715 1.00 97.50 206 LEU A CA 1
ATOM 1566 C C . LEU A 1 206 ? 0.031 -6.472 8.470 1.00 97.50 206 LEU A C 1
ATOM 1568 O O . LEU A 1 206 ? 0.891 -7.341 8.354 1.00 97.50 206 LEU A O 1
ATOM 1572 N N . VAL A 1 207 ? -0.145 -5.525 7.554 1.00 97.12 207 VAL A N 1
ATOM 1573 C CA . VAL A 1 207 ? 0.717 -5.391 6.377 1.00 97.12 207 VAL A CA 1
ATOM 1574 C C . VAL A 1 207 ? 1.467 -4.069 6.377 1.00 97.12 207 VAL A C 1
ATOM 1576 O O . VAL A 1 207 ? 0.897 -2.996 6.554 1.00 97.12 207 VAL A O 1
ATOM 1579 N N . VAL A 1 208 ? 2.771 -4.147 6.157 1.00 97.12 208 VAL A N 1
ATOM 1580 C CA . VAL A 1 208 ? 3.677 -3.002 6.089 1.00 97.12 208 VAL A CA 1
ATOM 1581 C C . VAL A 1 208 ? 4.404 -3.060 4.749 1.00 97.12 208 VAL A C 1
ATOM 1583 O O . VAL A 1 208 ? 5.544 -3.511 4.674 1.00 97.12 208 VAL A O 1
ATOM 1586 N N . PRO A 1 209 ? 3.743 -2.665 3.648 1.00 94.69 209 PRO A N 1
ATOM 1587 C CA . PRO A 1 209 ? 4.309 -2.807 2.305 1.00 94.69 209 PRO A CA 1
ATOM 1588 C C . PRO A 1 209 ? 5.552 -1.948 2.066 1.00 94.69 209 PRO A C 1
ATOM 1590 O O . PRO A 1 209 ? 6.337 -2.236 1.163 1.00 94.69 209 PRO A O 1
ATOM 1593 N N . HIS A 1 210 ? 5.707 -0.878 2.845 1.00 94.31 210 HIS A N 1
ATOM 1594 C CA . HIS A 1 210 ? 6.684 0.182 2.623 1.00 94.31 210 HIS A CA 1
ATOM 1595 C C . HIS A 1 210 ? 7.587 0.407 3.846 1.00 94.31 210 HIS A C 1
ATOM 1597 O O . HIS A 1 210 ? 7.907 1.539 4.199 1.00 94.31 210 HIS A O 1
ATOM 1603 N N . GLY A 1 211 ? 8.021 -0.667 4.495 1.00 91.75 211 GLY A N 1
ATOM 1604 C CA . GLY A 1 211 ? 8.931 -0.608 5.635 1.00 91.75 211 GLY A CA 1
ATOM 1605 C C . GLY A 1 211 ? 10.344 -0.122 5.289 1.00 91.75 211 GLY A C 1
ATOM 1606 O O . GLY A 1 211 ? 10.757 -0.032 4.122 1.00 91.75 211 GLY A O 1
ATOM 1607 N N . ASP A 1 212 ? 11.116 0.146 6.342 1.00 89.12 212 ASP A N 1
ATOM 1608 C CA . ASP A 1 212 ? 12.483 0.655 6.289 1.00 89.12 212 ASP A CA 1
ATOM 1609 C C . ASP A 1 212 ? 12.525 2.006 5.551 1.00 89.12 212 ASP A C 1
ATOM 1611 O O . ASP A 1 212 ? 11.663 2.863 5.719 1.00 89.12 212 ASP A O 1
ATOM 1615 N N . ASN A 1 213 ? 13.512 2.245 4.695 1.00 87.94 213 ASN A N 1
ATOM 1616 C CA . ASN A 1 213 ? 13.707 3.528 4.038 1.00 87.94 213 ASN A CA 1
ATOM 1617 C C . ASN A 1 213 ? 12.689 3.818 2.909 1.00 87.94 213 ASN A C 1
ATOM 1619 O O . ASN A 1 213 ? 12.848 4.830 2.218 1.00 87.94 213 ASN A O 1
ATOM 1623 N N . ILE A 1 214 ? 11.693 2.952 2.662 1.00 88.81 214 ILE A N 1
ATOM 1624 C CA . ILE A 1 214 ? 10.608 3.241 1.708 1.00 88.81 214 ILE A CA 1
ATOM 1625 C C . ILE A 1 214 ? 9.693 4.311 2.317 1.00 88.81 214 ILE A C 1
ATOM 1627 O O . ILE A 1 214 ? 9.579 5.402 1.758 1.00 88.81 214 ILE A O 1
ATOM 1631 N N . GLU A 1 215 ? 9.132 4.036 3.494 1.00 91.44 215 GLU A N 1
ATOM 1632 C CA . GLU A 1 215 ? 8.417 4.977 4.355 1.00 91.44 215 GLU A CA 1
ATOM 1633 C C . GLU A 1 215 ? 8.986 4.875 5.776 1.00 91.44 215 GLU A C 1
ATOM 1635 O O . GLU A 1 215 ? 8.491 4.154 6.635 1.00 91.44 215 GLU A O 1
ATOM 1640 N N . THR A 1 216 ? 10.058 5.630 6.017 1.00 88.62 216 THR A N 1
ATOM 1641 C CA . THR A 1 216 ? 10.891 5.527 7.226 1.00 88.62 216 THR A CA 1
ATOM 1642 C C . THR A 1 216 ? 10.105 5.514 8.541 1.00 88.62 216 THR A C 1
ATOM 1644 O O . THR A 1 216 ? 9.136 6.267 8.700 1.00 88.62 216 THR A O 1
ATOM 1647 N N . HIS A 1 217 ? 10.586 4.692 9.480 1.00 88.81 217 HIS A N 1
ATOM 1648 C CA . HIS A 1 217 ? 10.076 4.472 10.839 1.00 88.81 217 HIS A CA 1
ATOM 1649 C C . HIS A 1 217 ? 8.725 3.756 10.943 1.00 88.81 217 HIS A C 1
ATOM 1651 O O . HIS A 1 217 ? 8.262 3.524 12.060 1.00 88.81 217 HIS A O 1
ATOM 1657 N N . ILE A 1 218 ? 8.086 3.381 9.827 1.00 89.81 218 ILE A N 1
ATOM 1658 C CA . ILE A 1 218 ? 6.843 2.598 9.872 1.00 89.81 218 ILE A CA 1
ATOM 1659 C C . ILE A 1 218 ? 7.094 1.175 10.386 1.00 89.81 218 ILE A C 1
ATOM 1661 O O . ILE A 1 218 ? 6.345 0.683 11.229 1.00 89.81 218 ILE A O 1
ATOM 1665 N N . ASP A 1 219 ? 8.155 0.524 9.917 1.00 84.62 219 ASP A N 1
ATOM 1666 C CA . ASP A 1 219 ? 8.526 -0.841 10.298 1.00 84.62 219 ASP A CA 1
ATOM 1667 C C . ASP A 1 219 ? 8.827 -0.993 11.790 1.00 84.62 219 ASP A C 1
ATOM 1669 O O . ASP A 1 219 ? 8.442 -1.977 12.422 1.00 84.62 219 ASP A O 1
ATOM 1673 N N . GLU A 1 220 ? 9.447 0.023 12.386 1.00 88.06 220 GLU A N 1
ATOM 1674 C CA . GLU A 1 220 ? 9.752 0.068 13.819 1.00 88.06 220 GLU A CA 1
ATOM 1675 C C . GLU A 1 220 ? 8.486 -0.022 14.695 1.00 88.06 220 GLU A C 1
ATOM 1677 O O . GLU A 1 220 ? 8.564 -0.374 15.876 1.00 88.06 220 GLU A O 1
ATOM 1682 N N . GLN A 1 221 ? 7.304 0.248 14.125 1.00 89.69 221 GLN A N 1
ATOM 1683 C CA . GLN A 1 221 ? 6.035 0.229 14.850 1.00 89.69 221 GLN A CA 1
ATOM 1684 C C . GLN A 1 221 ? 5.357 -1.143 14.890 1.00 89.69 221 GLN A C 1
ATOM 1686 O O . GLN A 1 221 ? 4.455 -1.341 15.709 1.00 89.69 221 GLN A O 1
ATOM 1691 N N . ILE A 1 222 ? 5.800 -2.106 14.075 1.00 92.00 222 ILE A N 1
ATOM 1692 C CA . ILE A 1 222 ? 5.204 -3.451 13.989 1.00 92.00 222 ILE A CA 1
ATOM 1693 C C . ILE A 1 222 ? 5.147 -4.109 15.370 1.00 92.00 222 ILE A C 1
ATOM 1695 O O . ILE A 1 222 ? 4.078 -4.508 15.830 1.00 92.00 222 ILE A O 1
ATOM 1699 N N . GLY A 1 223 ? 6.273 -4.135 16.088 1.00 88.94 223 GLY A N 1
ATOM 1700 C CA . GLY A 1 223 ? 6.329 -4.747 17.416 1.00 88.94 223 GLY A CA 1
ATOM 1701 C C . GLY A 1 223 ? 5.436 -4.036 18.441 1.00 88.94 223 GLY A C 1
ATOM 1702 O O . GLY A 1 223 ? 4.925 -4.666 19.364 1.00 88.94 223 GLY A O 1
ATOM 1703 N N . ARG A 1 224 ? 5.204 -2.723 18.307 1.00 89.94 224 ARG A N 1
ATOM 1704 C CA . ARG A 1 224 ? 4.293 -1.979 19.198 1.00 89.94 224 ARG A CA 1
ATOM 1705 C C . ARG A 1 224 ? 2.837 -2.339 18.935 1.00 89.94 224 ARG A C 1
ATOM 1707 O O . ARG A 1 224 ? 2.084 -2.505 19.895 1.00 89.94 224 ARG A O 1
ATOM 1714 N N . PHE A 1 225 ? 2.467 -2.473 17.665 1.00 94.00 225 PHE A N 1
ATOM 1715 C CA . PHE A 1 225 ? 1.146 -2.934 17.255 1.00 94.00 225 PHE A CA 1
ATOM 1716 C C . PHE A 1 225 ? 0.872 -4.348 17.771 1.00 94.00 225 PHE A C 1
ATOM 1718 O O . PHE A 1 225 ? -0.115 -4.575 18.467 1.00 94.00 225 PHE A O 1
ATOM 1725 N N . GLU A 1 226 ? 1.787 -5.274 17.483 1.00 93.12 226 GLU A N 1
ATOM 1726 C CA . GLU A 1 226 ? 1.676 -6.686 17.849 1.00 93.12 226 GLU A CA 1
ATOM 1727 C C . GLU A 1 226 ? 1.534 -6.858 19.367 1.00 93.12 226 GLU A C 1
ATOM 1729 O O . GLU A 1 226 ? 0.579 -7.470 19.842 1.00 93.12 226 GLU A O 1
ATOM 1734 N N . ASN A 1 227 ? 2.425 -6.237 20.149 1.00 92.06 227 ASN A N 1
ATOM 1735 C CA . ASN A 1 227 ? 2.358 -6.292 21.611 1.00 92.06 227 ASN A CA 1
ATOM 1736 C C . ASN A 1 227 ? 1.035 -5.732 22.153 1.00 92.06 227 ASN A C 1
ATOM 1738 O O . ASN A 1 227 ? 0.503 -6.234 23.141 1.00 92.06 227 ASN A O 1
ATOM 1742 N N . ALA A 1 228 ? 0.502 -4.681 21.528 1.00 93.00 228 ALA A N 1
ATOM 1743 C CA . ALA A 1 228 ? -0.758 -4.075 21.929 1.00 93.00 228 ALA A CA 1
ATOM 1744 C C . ALA A 1 228 ? -1.969 -4.977 21.642 1.00 93.00 228 ALA A C 1
ATOM 1746 O O . ALA A 1 228 ? -2.873 -5.048 22.476 1.00 93.00 228 ALA A O 1
ATOM 1747 N N . ALA A 1 229 ? -1.975 -5.675 20.505 1.00 92.94 229 ALA A N 1
ATOM 1748 C CA . ALA A 1 229 ? -3.015 -6.640 20.160 1.00 92.94 229 ALA A CA 1
ATOM 1749 C C . ALA A 1 229 ? -2.957 -7.889 21.061 1.00 92.94 229 ALA A C 1
ATOM 1751 O O . ALA A 1 229 ? -3.986 -8.337 21.576 1.00 92.94 229 ALA A O 1
ATOM 1752 N N . ALA A 1 230 ? -1.748 -8.381 21.353 1.00 92.50 230 ALA A N 1
ATOM 1753 C CA . ALA A 1 230 ? -1.519 -9.558 22.190 1.00 92.50 230 ALA A CA 1
ATOM 1754 C C . ALA A 1 230 ? -2.064 -9.411 23.625 1.00 92.50 230 ALA A C 1
ATOM 1756 O O . ALA A 1 230 ? -2.508 -10.392 24.220 1.00 92.50 230 ALA A O 1
ATOM 1757 N N . VAL A 1 231 ? -2.117 -8.189 24.180 1.00 92.88 231 VAL A N 1
ATOM 1758 C CA . VAL A 1 231 ? -2.748 -7.911 25.493 1.00 92.88 231 VAL A CA 1
ATOM 1759 C C . VAL A 1 231 ? -4.226 -8.329 25.531 1.00 92.88 231 VAL A C 1
ATOM 1761 O O . VAL A 1 231 ? -4.742 -8.665 26.596 1.00 92.88 231 VAL A O 1
ATOM 1764 N N . TYR A 1 232 ? -4.897 -8.346 24.379 1.00 91.19 232 TYR A N 1
ATOM 1765 C CA . TYR A 1 232 ? -6.289 -8.774 24.226 1.00 91.19 232 TYR A CA 1
ATOM 1766 C C . TYR A 1 232 ? -6.419 -10.208 23.692 1.00 91.19 232 TYR A C 1
ATOM 1768 O O . TYR A 1 232 ? -7.516 -10.619 23.322 1.00 91.19 232 TYR A O 1
ATOM 1776 N N . GLY A 1 233 ? -5.323 -10.975 23.662 1.00 91.38 233 GLY A N 1
ATOM 1777 C CA . GLY A 1 233 ? -5.311 -12.355 23.175 1.00 91.38 233 GLY A CA 1
ATOM 1778 C C . GLY A 1 233 ? -5.547 -12.478 21.669 1.00 91.38 233 GLY A C 1
ATOM 1779 O O . GLY A 1 233 ? -6.087 -13.488 21.226 1.00 91.38 233 GLY A O 1
ATOM 1780 N N . VAL A 1 234 ? -5.205 -11.443 20.895 1.00 92.00 234 VAL A N 1
ATOM 1781 C CA . VAL A 1 234 ? -5.316 -11.456 19.432 1.00 92.00 234 VAL A CA 1
ATOM 1782 C C . VAL A 1 234 ? -3.931 -11.635 18.827 1.00 92.00 234 VAL A C 1
ATOM 1784 O O . VAL A 1 234 ? -3.115 -10.712 18.840 1.00 92.00 234 VAL A O 1
ATOM 1787 N N . ASP A 1 235 ? -3.691 -12.823 18.282 1.00 91.12 235 ASP A N 1
ATOM 1788 C CA . ASP A 1 235 ? -2.493 -13.118 17.500 1.00 91.12 235 ASP A CA 1
ATOM 1789 C C . ASP A 1 235 ? -2.544 -12.372 16.159 1.00 91.12 235 ASP A C 1
ATOM 1791 O O . ASP A 1 235 ? -3.607 -12.233 15.545 1.00 91.12 235 ASP A O 1
ATOM 1795 N N . THR A 1 236 ? -1.394 -11.873 15.708 1.00 93.00 236 THR A N 1
ATOM 1796 C CA . THR A 1 236 ? -1.283 -11.038 14.504 1.00 93.00 236 THR A CA 1
ATOM 1797 C C . THR A 1 236 ? -0.392 -11.721 13.477 1.00 93.00 236 THR A C 1
ATOM 1799 O O . THR A 1 236 ? 0.780 -11.975 13.745 1.00 93.00 236 THR A O 1
ATOM 1802 N N . ASN A 1 237 ? -0.927 -11.970 12.282 1.00 93.88 237 ASN A N 1
ATOM 1803 C CA . ASN A 1 237 ? -0.105 -12.337 11.128 1.00 93.88 237 ASN A CA 1
ATOM 1804 C C . ASN A 1 237 ? 0.499 -11.059 10.550 1.00 93.88 237 ASN A C 1
ATOM 1806 O O . ASN A 1 237 ? -0.214 -10.066 10.415 1.00 93.88 237 ASN A O 1
ATOM 1810 N N . ILE A 1 238 ? 1.782 -11.056 10.209 1.00 94.50 238 ILE A N 1
ATOM 1811 C CA . ILE A 1 238 ? 2.485 -9.850 9.760 1.00 94.50 238 ILE A CA 1
ATOM 1812 C C . ILE A 1 238 ? 3.134 -10.124 8.418 1.00 94.50 238 ILE A C 1
ATOM 1814 O O . ILE A 1 238 ? 3.864 -11.096 8.294 1.00 94.50 238 ILE A O 1
ATOM 1818 N N . TRP A 1 239 ? 2.941 -9.238 7.448 1.00 94.69 239 TRP A N 1
ATOM 1819 C CA . TRP A 1 239 ? 3.801 -9.171 6.271 1.00 94.69 239 TRP A CA 1
ATOM 1820 C C . TRP A 1 239 ? 4.413 -7.783 6.144 1.00 94.69 239 TRP A C 1
ATOM 1822 O O . TRP A 1 239 ? 3.724 -6.772 6.254 1.00 94.69 239 TRP A O 1
ATOM 1832 N N . GLU A 1 240 ? 5.711 -7.728 5.900 1.00 93.44 240 GLU A N 1
ATOM 1833 C CA . GLU A 1 240 ? 6.484 -6.501 5.847 1.00 93.44 240 GLU A CA 1
ATOM 1834 C C . GLU A 1 240 ? 7.427 -6.520 4.644 1.00 93.44 240 GLU A C 1
ATOM 1836 O O . GLU A 1 240 ? 8.282 -7.393 4.536 1.00 93.44 240 GLU A O 1
ATOM 1841 N N . GLY A 1 241 ? 7.324 -5.518 3.773 1.00 91.31 241 GLY A N 1
ATOM 1842 C CA . GLY A 1 241 ? 8.289 -5.251 2.711 1.00 91.31 241 GLY A CA 1
ATOM 1843 C C . GLY A 1 241 ? 9.273 -4.162 3.132 1.00 91.31 241 GLY A C 1
ATOM 1844 O O . GLY A 1 241 ? 8.879 -3.012 3.304 1.00 91.31 241 GLY A O 1
ATOM 1845 N N . ARG A 1 242 ? 10.561 -4.487 3.269 1.00 87.25 242 ARG A N 1
ATOM 1846 C CA . ARG A 1 242 ? 11.640 -3.544 3.606 1.00 87.25 242 ARG A CA 1
ATOM 1847 C C . ARG A 1 242 ? 12.477 -3.205 2.389 1.00 87.25 242 ARG A C 1
ATOM 1849 O O . ARG A 1 242 ? 13.069 -4.089 1.779 1.00 87.25 242 ARG A O 1
ATOM 1856 N N . GLY A 1 243 ? 12.615 -1.919 2.081 1.00 84.31 243 GLY A N 1
ATOM 1857 C CA . GLY A 1 243 ? 13.492 -1.445 1.009 1.00 84.31 243 GLY A CA 1
ATOM 1858 C C . GLY A 1 243 ? 14.666 -0.623 1.525 1.00 84.31 243 GLY A C 1
ATOM 1859 O O . GLY A 1 243 ? 14.510 0.256 2.368 1.00 84.31 243 GLY A O 1
ATOM 1860 N N . ARG A 1 244 ? 15.850 -0.831 0.942 1.00 82.38 244 ARG A N 1
ATOM 1861 C CA . ARG A 1 244 ? 17.051 -0.004 1.141 1.00 82.38 244 ARG A CA 1
ATOM 1862 C C . ARG A 1 244 ? 17.668 0.325 -0.215 1.00 82.38 244 ARG A C 1
ATOM 1864 O O . ARG A 1 244 ? 17.724 -0.520 -1.103 1.00 82.38 244 ARG A O 1
ATOM 1871 N N . TRP A 1 245 ? 18.115 1.560 -0.423 1.00 74.50 245 TRP A N 1
ATOM 1872 C CA . TRP A 1 245 ? 18.839 1.963 -1.646 1.00 74.50 245 TRP A CA 1
ATOM 1873 C C . TRP A 1 245 ? 19.967 2.972 -1.381 1.00 74.50 245 TRP A C 1
ATOM 1875 O O . TRP A 1 245 ? 20.960 3.017 -2.114 1.00 74.50 245 TRP A O 1
ATOM 1885 N N . GLY A 1 246 ? 19.826 3.782 -0.327 1.00 70.25 246 GLY A N 1
ATOM 1886 C CA . GLY A 1 246 ? 20.697 4.923 -0.040 1.00 70.25 246 GLY A CA 1
ATOM 1887 C C . GLY A 1 246 ? 20.331 6.165 -0.866 1.00 70.25 246 GLY A C 1
ATOM 1888 O O . GLY A 1 246 ? 19.482 6.120 -1.759 1.00 70.25 246 GLY A O 1
ATOM 1889 N N . SER A 1 247 ? 20.968 7.305 -0.575 1.00 67.81 247 SER A N 1
ATOM 1890 C CA . SER A 1 247 ? 20.797 8.590 -1.294 1.00 67.81 247 SER A CA 1
ATOM 1891 C C . SER A 1 247 ? 19.368 9.174 -1.343 1.00 67.81 247 SER A C 1
ATOM 1893 O O . SER A 1 247 ? 19.082 9.988 -2.212 1.00 67.81 247 SER A O 1
ATOM 1895 N N . GLY A 1 248 ? 18.465 8.773 -0.438 1.00 70.94 248 GLY A N 1
ATOM 1896 C CA . GLY A 1 248 ? 17.073 9.262 -0.410 1.00 70.94 248 GLY A CA 1
ATOM 1897 C C . GLY A 1 248 ? 16.175 8.726 -1.535 1.00 70.94 248 GLY A C 1
ATOM 1898 O O . GLY A 1 248 ? 15.035 9.151 -1.675 1.00 70.94 248 GLY A O 1
ATOM 1899 N N . GLU A 1 249 ? 16.669 7.777 -2.332 1.00 74.69 249 GLU A N 1
ATOM 1900 C CA . GLU A 1 249 ? 15.971 7.241 -3.508 1.00 74.69 249 GLU A CA 1
ATOM 1901 C C . GLU A 1 249 ? 15.132 5.995 -3.194 1.00 74.69 249 GLU A C 1
ATOM 1903 O O . GLU A 1 249 ? 14.386 5.533 -4.051 1.00 74.69 249 GLU A O 1
ATOM 1908 N N . THR A 1 250 ? 15.248 5.436 -1.987 1.00 80.88 250 THR A N 1
ATOM 1909 C CA . THR A 1 250 ? 14.647 4.149 -1.614 1.00 80.88 250 THR A CA 1
ATOM 1910 C C . THR A 1 250 ? 13.153 4.081 -1.926 1.00 80.88 250 THR A C 1
ATOM 1912 O O . THR A 1 250 ? 12.756 3.198 -2.685 1.00 80.88 250 THR A O 1
ATOM 1915 N N . SER A 1 251 ? 12.355 5.029 -1.413 1.00 81.75 251 SER A N 1
ATOM 1916 C CA . SER A 1 251 ? 10.919 5.132 -1.710 1.00 81.75 251 SER A CA 1
ATOM 1917 C C . SER A 1 251 ? 10.675 5.037 -3.212 1.00 81.75 251 SER A C 1
ATOM 1919 O O . SER A 1 251 ? 10.015 4.136 -3.706 1.00 81.75 251 SER A O 1
ATOM 1921 N N . ARG A 1 252 ? 11.362 5.861 -3.993 1.00 75.38 252 ARG A N 1
ATOM 1922 C CA . ARG A 1 252 ? 11.191 5.895 -5.440 1.00 75.38 252 ARG A CA 1
ATOM 1923 C C . ARG A 1 252 ? 11.550 4.587 -6.164 1.00 75.38 252 ARG A C 1
ATOM 1925 O O . ARG A 1 252 ? 11.006 4.331 -7.237 1.00 75.38 252 ARG A O 1
ATOM 1932 N N . ARG A 1 253 ? 12.483 3.787 -5.637 1.00 75.44 253 ARG A N 1
ATOM 1933 C CA . ARG A 1 253 ? 12.942 2.536 -6.276 1.00 75.44 253 ARG A CA 1
ATOM 1934 C C . ARG A 1 253 ? 12.132 1.309 -5.897 1.00 75.44 253 ARG A C 1
ATOM 1936 O O . ARG A 1 253 ? 12.093 0.361 -6.686 1.00 75.44 253 ARG A O 1
ATOM 1943 N N . TRP A 1 254 ? 11.559 1.321 -4.702 1.00 80.62 254 TRP A N 1
ATOM 1944 C CA . TRP A 1 254 ? 10.945 0.148 -4.087 1.00 80.62 254 TRP A CA 1
ATOM 1945 C C . TRP A 1 254 ? 9.456 0.321 -3.798 1.00 80.62 254 TRP A C 1
ATOM 1947 O O . TRP A 1 254 ? 8.769 -0.680 -3.654 1.00 80.62 254 TRP A O 1
ATOM 1957 N N . HIS A 1 255 ? 8.941 1.551 -3.775 1.00 85.81 255 HIS A N 1
ATOM 1958 C CA . HIS A 1 255 ? 7.522 1.814 -3.569 1.00 85.81 255 HIS A CA 1
ATOM 1959 C C . HIS A 1 255 ? 6.692 1.311 -4.757 1.00 85.81 255 HIS A C 1
ATOM 1961 O O . HIS A 1 255 ? 6.836 1.752 -5.912 1.00 85.81 255 HIS A O 1
ATOM 1967 N N . ILE A 1 256 ? 5.765 0.418 -4.442 1.00 83.06 256 ILE A N 1
ATOM 1968 C CA . ILE A 1 256 ? 4.747 -0.115 -5.339 1.00 83.06 256 ILE A CA 1
ATOM 1969 C C . ILE A 1 256 ? 3.423 0.194 -4.668 1.00 83.06 256 ILE A C 1
ATOM 1971 O O . ILE A 1 256 ? 3.219 -0.193 -3.526 1.00 83.06 256 ILE A O 1
ATOM 1975 N N . THR A 1 257 ? 2.538 0.913 -5.352 1.00 84.94 257 THR A N 1
ATOM 1976 C CA . THR A 1 257 ? 1.252 1.291 -4.763 1.00 84.94 257 THR A CA 1
ATOM 1977 C C . THR A 1 257 ? 0.494 0.054 -4.262 1.00 84.94 257 THR A C 1
ATOM 1979 O O . THR A 1 257 ? 0.563 -1.011 -4.867 1.00 84.94 257 THR A O 1
ATOM 1982 N N . SER A 1 258 ? -0.247 0.180 -3.157 1.00 89.38 258 SER A N 1
ATOM 1983 C CA . SER A 1 258 ? -0.906 -0.953 -2.490 1.00 89.38 258 SER A CA 1
ATOM 1984 C C . SER A 1 258 ? -1.853 -1.756 -3.390 1.00 89.38 258 SER A C 1
ATOM 1986 O O . SER A 1 258 ? -2.008 -2.961 -3.191 1.00 89.38 258 SER A O 1
ATOM 1988 N N . SER A 1 259 ? -2.477 -1.119 -4.388 1.00 83.44 259 SER A N 1
ATOM 1989 C CA . SER A 1 259 ? -3.302 -1.800 -5.400 1.00 83.44 259 SER A CA 1
ATOM 1990 C C . SER A 1 259 ? -2.485 -2.611 -6.418 1.00 83.44 259 SER A C 1
ATOM 1992 O O . SER A 1 259 ? -3.022 -3.502 -7.063 1.00 83.44 259 SER A O 1
ATOM 1994 N N . ASP A 1 260 ? -1.189 -2.334 -6.554 1.00 77.06 260 ASP A N 1
ATOM 1995 C CA . ASP A 1 260 ? -0.270 -2.965 -7.509 1.00 77.06 260 ASP A CA 1
ATOM 1996 C C . ASP A 1 260 ? 0.578 -4.087 -6.902 1.00 77.06 260 ASP A C 1
ATOM 1998 O O . ASP A 1 260 ? 1.192 -4.869 -7.630 1.00 77.06 260 ASP A O 1
ATOM 2002 N N . LEU A 1 261 ? 0.608 -4.202 -5.572 1.00 82.69 261 LEU A N 1
ATOM 2003 C CA . LEU A 1 261 ? 1.255 -5.321 -4.892 1.00 82.69 261 LEU A CA 1
ATOM 2004 C C . LEU A 1 261 ? 0.526 -6.620 -5.230 1.00 82.69 261 LEU A C 1
ATOM 2006 O O . LEU A 1 261 ? -0.671 -6.747 -4.989 1.00 82.69 261 LEU A O 1
ATOM 2010 N N . HIS A 1 262 ? 1.224 -7.606 -5.781 1.00 78.12 262 HIS A N 1
ATOM 2011 C CA . HIS A 1 262 ? 0.607 -8.865 -6.184 1.00 78.12 262 HIS A CA 1
ATOM 2012 C C . HIS A 1 262 ? 1.282 -10.046 -5.480 1.00 78.12 262 HIS A C 1
ATOM 2014 O O . HIS A 1 262 ? 2.503 -10.150 -5.583 1.00 78.12 262 HIS A O 1
ATOM 2020 N N . PRO A 1 263 ? 0.535 -10.961 -4.829 1.00 78.81 263 PRO A N 1
ATOM 2021 C CA . PRO A 1 263 ? 1.118 -12.106 -4.129 1.00 78.81 263 PRO A CA 1
ATOM 2022 C C . PRO A 1 263 ? 2.111 -12.912 -4.985 1.00 78.81 263 PRO A C 1
ATOM 2024 O O . PRO A 1 263 ? 3.239 -13.107 -4.568 1.00 78.81 263 PRO A O 1
ATOM 2027 N N . ALA A 1 264 ? 1.787 -13.212 -6.250 1.00 72.31 264 ALA A N 1
ATOM 2028 C CA . ALA A 1 264 ? 2.704 -13.886 -7.191 1.00 72.31 264 ALA A CA 1
ATOM 2029 C C . ALA A 1 264 ? 4.084 -13.208 -7.415 1.00 72.31 264 ALA A C 1
ATOM 2031 O O . ALA A 1 264 ? 4.979 -13.799 -8.015 1.00 72.31 264 ALA A O 1
ATOM 2032 N N . SER A 1 265 ? 4.266 -11.950 -6.998 1.00 72.44 265 SER A N 1
ATOM 2033 C CA . SER A 1 265 ? 5.549 -11.224 -7.070 1.00 72.44 265 SER A CA 1
ATOM 2034 C C . SER A 1 265 ? 6.297 -11.162 -5.733 1.00 72.44 265 SER A C 1
ATOM 2036 O O . SER A 1 265 ? 7.453 -10.743 -5.692 1.00 72.44 265 SER A O 1
ATOM 2038 N N . PHE A 1 266 ? 5.643 -11.577 -4.654 1.00 79.12 266 PHE A N 1
ATOM 2039 C CA . PHE A 1 266 ? 6.040 -11.392 -3.265 1.00 79.12 266 PHE A CA 1
ATOM 2040 C C . PHE A 1 266 ? 5.795 -12.710 -2.527 1.00 79.12 266 PHE A C 1
ATOM 2042 O O . PHE A 1 266 ? 4.700 -12.905 -2.009 1.00 79.12 266 PHE A O 1
ATOM 2049 N N . PRO A 1 267 ? 6.762 -13.648 -2.519 1.00 75.62 267 PRO A N 1
ATOM 2050 C CA . PRO A 1 267 ? 6.568 -14.970 -1.925 1.00 75.62 267 PRO A CA 1
ATOM 2051 C C . PRO A 1 267 ? 6.070 -14.936 -0.476 1.00 75.62 267 PRO A C 1
ATOM 2053 O O . PRO A 1 267 ? 5.234 -15.749 -0.094 1.00 75.62 267 PRO A O 1
ATOM 2056 N N . GLY A 1 268 ? 6.539 -13.979 0.332 1.00 80.50 268 GLY A N 1
ATOM 2057 C CA . GLY A 1 268 ? 6.026 -13.803 1.690 1.00 80.50 268 GLY A CA 1
ATOM 2058 C C . GLY A 1 268 ? 4.557 -13.364 1.705 1.00 80.50 268 GLY A C 1
ATOM 2059 O O . GLY A 1 268 ? 3.770 -13.817 2.531 1.00 80.50 268 GLY A O 1
ATOM 2060 N N . LEU A 1 269 ? 4.160 -12.497 0.776 1.00 86.06 269 LEU A N 1
ATOM 2061 C CA . LEU A 1 269 ? 2.768 -12.077 0.621 1.00 86.06 269 LEU A CA 1
ATOM 2062 C C . LEU A 1 269 ? 1.886 -13.203 0.067 1.00 86.06 269 LEU A C 1
ATOM 2064 O O . LEU A 1 269 ? 0.753 -13.350 0.509 1.00 86.06 269 LEU A O 1
ATOM 2068 N N . GLU A 1 270 ? 2.389 -13.997 -0.881 1.00 82.31 270 GLU A N 1
ATOM 2069 C CA . GLU A 1 270 ? 1.745 -15.219 -1.382 1.00 82.31 270 GLU A CA 1
ATOM 2070 C C . GLU A 1 270 ? 1.426 -16.178 -0.245 1.00 82.31 270 GLU A C 1
ATOM 2072 O O . GLU A 1 270 ? 0.278 -16.599 -0.097 1.00 82.31 270 GLU A O 1
ATOM 2077 N N . GLU A 1 271 ? 2.406 -16.427 0.614 1.00 82.06 271 GLU A N 1
ATOM 2078 C CA . GLU A 1 271 ? 2.231 -17.270 1.786 1.00 82.06 271 GLU A CA 1
ATOM 2079 C C . GLU A 1 271 ? 1.273 -16.639 2.815 1.00 82.06 271 GLU A C 1
ATOM 2081 O O . GLU A 1 271 ? 0.479 -17.350 3.418 1.00 82.06 271 GLU A O 1
ATOM 2086 N N . LEU A 1 272 ? 1.249 -15.307 2.993 1.00 87.31 272 LEU A N 1
ATOM 2087 C CA . LEU A 1 272 ? 0.246 -14.655 3.856 1.00 87.31 272 LEU A CA 1
ATOM 2088 C C . LEU A 1 272 ? -1.186 -14.875 3.346 1.00 87.31 272 LEU A C 1
ATOM 2090 O O . LEU A 1 272 ? -2.110 -15.088 4.145 1.00 87.31 272 LEU A O 1
ATOM 2094 N N . PHE A 1 273 ? -1.368 -14.793 2.025 1.00 84.25 273 PHE A N 1
ATOM 2095 C CA . PHE A 1 273 ? -2.640 -15.105 1.385 1.00 84.25 273 PHE A CA 1
ATOM 2096 C C . PHE A 1 273 ? -2.988 -16.589 1.547 1.00 84.25 273 PHE A C 1
ATOM 2098 O O . PHE A 1 273 ? -4.170 -16.880 1.654 1.00 84.25 273 PHE A O 1
ATOM 2105 N N . ASP A 1 274 ? -2.001 -17.485 1.654 1.00 71.56 274 ASP A N 1
ATOM 2106 C CA . ASP A 1 274 ? -2.122 -18.930 1.903 1.00 71.56 274 ASP A CA 1
ATOM 2107 C C . ASP A 1 274 ? -3.251 -19.595 1.094 1.00 71.56 274 ASP A C 1
ATOM 2109 O O . ASP A 1 274 ? -4.418 -19.689 1.502 1.00 71.56 274 ASP A O 1
ATOM 2113 N N . ALA A 1 275 ? -2.888 -20.054 -0.104 1.00 51.53 275 ALA A N 1
ATOM 2114 C CA . ALA A 1 275 ? -3.804 -20.501 -1.146 1.00 51.53 275 ALA A CA 1
ATOM 2115 C C . ALA A 1 275 ? -4.910 -21.491 -0.709 1.00 51.53 275 ALA A C 1
ATOM 2117 O O . ALA A 1 275 ? -6.022 -21.330 -1.203 1.00 51.53 275 ALA A O 1
ATOM 2118 N N . PRO A 1 276 ? -4.721 -22.487 0.181 1.00 51.81 276 PRO A N 1
ATOM 2119 C CA . PRO A 1 276 ? -5.799 -23.387 0.592 1.00 51.81 276 PRO A CA 1
ATOM 2120 C C . PRO A 1 276 ? -6.875 -22.679 1.423 1.00 51.81 276 PRO A C 1
ATOM 2122 O O . PRO A 1 276 ? -8.061 -22.958 1.252 1.00 51.81 276 PRO A O 1
ATOM 2125 N N . ASP A 1 277 ? -6.503 -21.735 2.286 1.00 50.62 277 ASP A N 1
ATOM 2126 C CA . ASP A 1 277 ? -7.443 -21.043 3.172 1.00 50.62 277 ASP A CA 1
ATOM 2127 C C . ASP A 1 277 ? -8.104 -19.850 2.479 1.00 50.62 277 ASP A C 1
ATOM 2129 O O . ASP A 1 277 ? -9.316 -19.659 2.615 1.00 50.62 277 ASP A O 1
ATOM 2133 N N . TYR A 1 278 ? -7.375 -19.139 1.612 1.00 55.56 278 TYR A N 1
ATOM 2134 C CA . TYR A 1 278 ? -7.985 -18.156 0.713 1.00 55.56 278 TYR A CA 1
ATOM 2135 C C . TYR A 1 278 ? -8.895 -18.793 -0.333 1.00 55.56 278 TYR A C 1
ATOM 2137 O O . TYR A 1 278 ? -10.024 -18.338 -0.521 1.00 55.56 278 TYR A O 1
ATOM 2145 N N . ALA A 1 279 ? -8.449 -19.868 -0.995 1.00 49.81 279 ALA A N 1
ATOM 2146 C CA . ALA A 1 279 ? -9.256 -20.558 -2.003 1.00 49.81 279 ALA A CA 1
ATOM 2147 C C . ALA A 1 279 ? -10.455 -21.292 -1.387 1.00 49.81 279 ALA A C 1
ATOM 2149 O O . ALA A 1 279 ? -11.454 -21.502 -2.074 1.00 49.81 279 ALA A O 1
ATOM 2150 N N . THR A 1 280 ? -10.404 -21.641 -0.093 1.00 54.66 280 THR A N 1
ATOM 2151 C CA . THR A 1 280 ? -11.582 -22.111 0.662 1.00 54.66 280 THR A CA 1
ATOM 2152 C C . THR A 1 280 ? -12.444 -20.971 1.216 1.00 54.66 280 THR A C 1
ATOM 2154 O O . THR A 1 280 ? -13.460 -21.236 1.860 1.00 54.66 280 THR A O 1
ATOM 2157 N N . GLY A 1 281 ? -12.102 -19.710 0.925 1.00 59.53 281 GLY A N 1
ATOM 2158 C CA . GLY A 1 281 ? -12.914 -18.539 1.246 1.00 59.53 281 GLY A CA 1
ATOM 2159 C C . GLY A 1 281 ? -12.830 -18.094 2.704 1.00 59.53 281 GLY A C 1
ATOM 2160 O O . GLY A 1 281 ? -13.813 -17.569 3.230 1.00 59.53 281 GLY A O 1
ATOM 2161 N N . ARG A 1 282 ? -11.686 -18.292 3.372 1.00 70.81 282 ARG A N 1
ATOM 2162 C CA . ARG A 1 282 ? -11.435 -17.865 4.758 1.00 70.81 282 ARG A CA 1
ATOM 2163 C C . ARG A 1 282 ? -10.468 -16.674 4.817 1.00 70.81 282 ARG A C 1
ATOM 2165 O O . ARG A 1 282 ? -9.340 -16.828 5.282 1.00 70.81 282 ARG A O 1
ATOM 2172 N N . PRO A 1 283 ? -10.884 -15.480 4.358 1.00 88.19 283 PRO A N 1
ATOM 2173 C CA . PRO A 1 283 ? -10.056 -14.295 4.484 1.00 88.19 283 PRO A CA 1
ATOM 2174 C C . PRO A 1 283 ? -9.970 -13.843 5.943 1.00 88.19 283 PRO A C 1
ATOM 2176 O O . PRO A 1 283 ? -10.813 -14.223 6.768 1.00 88.19 283 PRO A O 1
ATOM 2179 N N . PHE A 1 284 ? -9.002 -12.978 6.242 1.00 91.56 284 PHE A N 1
ATOM 2180 C CA . PHE A 1 284 ? -8.856 -12.421 7.579 1.00 91.56 284 PHE A CA 1
ATOM 2181 C C . PHE A 1 284 ? -10.136 -11.702 8.014 1.00 91.56 284 PHE A C 1
ATOM 2183 O O . PHE A 1 284 ? -10.866 -11.105 7.207 1.00 91.56 284 PHE A O 1
ATOM 2190 N N . ARG A 1 285 ? -10.442 -11.772 9.309 1.00 91.38 285 ARG A N 1
ATOM 2191 C CA . ARG A 1 285 ? -11.532 -10.978 9.876 1.00 91.38 285 ARG A CA 1
ATOM 2192 C C . ARG A 1 285 ? -11.167 -9.497 9.840 1.00 91.38 285 ARG A C 1
ATOM 2194 O O . ARG A 1 285 ? -11.928 -8.700 9.299 1.00 91.38 285 ARG A O 1
ATOM 2201 N N . TRP A 1 286 ? -9.978 -9.155 10.319 1.00 94.88 286 TRP A N 1
ATOM 2202 C CA . TRP A 1 286 ? -9.430 -7.809 10.239 1.00 94.88 286 TRP A CA 1
ATOM 2203 C C . TRP A 1 286 ? -8.093 -7.797 9.507 1.00 94.88 286 TRP A C 1
ATOM 2205 O O . TRP A 1 286 ? -7.255 -8.677 9.698 1.00 94.88 286 TRP A O 1
ATOM 2215 N N . ALA A 1 287 ? -7.871 -6.766 8.700 1.00 96.19 287 ALA A N 1
ATOM 2216 C CA . ALA A 1 287 ? -6.552 -6.444 8.173 1.00 96.19 287 ALA A CA 1
ATOM 2217 C C . ALA A 1 287 ? -6.254 -4.965 8.416 1.00 96.19 287 ALA A C 1
ATOM 2219 O O . ALA A 1 287 ? -7.137 -4.117 8.277 1.00 96.19 287 ALA A O 1
ATOM 2220 N N . MET A 1 288 ? -5.013 -4.646 8.766 1.00 97.81 288 MET A N 1
ATOM 2221 C CA . MET A 1 288 ? -4.541 -3.274 8.877 1.00 97.81 288 MET A CA 1
ATOM 2222 C C . MET A 1 288 ? -3.289 -3.079 8.033 1.00 97.81 288 MET A C 1
ATOM 2224 O O . MET A 1 288 ? -2.400 -3.926 8.074 1.00 97.81 288 MET A O 1
ATOM 2228 N N . SER A 1 289 ? -3.198 -1.974 7.294 1.00 97.88 289 SER A N 1
ATOM 2229 C CA . SER A 1 289 ? -1.956 -1.558 6.644 1.00 97.88 289 SER A CA 1
ATOM 2230 C C . SER A 1 289 ? -1.382 -0.309 7.291 1.00 97.88 289 SER A C 1
ATOM 2232 O O . SER A 1 289 ? -2.129 0.616 7.608 1.00 97.88 289 SER A O 1
ATOM 2234 N N . LEU A 1 290 ? -0.063 -0.278 7.490 1.00 97.31 290 LEU A N 1
ATOM 2235 C CA . LEU A 1 290 ? 0.643 0.921 7.942 1.00 97.31 290 LEU A CA 1
ATOM 2236 C C . LEU A 1 290 ? 1.417 1.533 6.780 1.00 97.31 290 LEU A C 1
ATOM 2238 O O . LEU A 1 290 ? 2.191 0.847 6.111 1.00 97.31 290 LEU A O 1
ATOM 2242 N N . HIS A 1 291 ? 1.210 2.829 6.598 1.00 96.19 291 HIS A N 1
ATOM 2243 C CA . HIS A 1 291 ? 1.807 3.644 5.558 1.00 96.19 291 HIS A CA 1
ATOM 2244 C C . HIS A 1 291 ? 2.250 5.005 6.102 1.00 96.19 291 HIS A C 1
ATOM 2246 O O . HIS A 1 291 ? 1.862 5.431 7.195 1.00 96.19 291 HIS A O 1
ATOM 2252 N N . GLY A 1 292 ? 3.064 5.711 5.327 1.00 91.88 292 GLY A N 1
ATOM 2253 C CA . GLY A 1 292 ? 3.564 7.034 5.635 1.00 91.88 292 GLY A CA 1
ATOM 2254 C C . GLY A 1 292 ? 3.486 8.008 4.463 1.00 91.88 292 GLY A C 1
ATOM 2255 O O . GLY A 1 292 ? 4.035 7.759 3.396 1.00 91.88 292 GLY A O 1
ATOM 2256 N N . PHE A 1 293 ? 2.961 9.209 4.711 1.00 88.25 293 PHE A N 1
ATOM 2257 C CA . PHE A 1 293 ? 2.882 10.285 3.713 1.00 88.25 293 PHE A CA 1
ATOM 2258 C C . PHE A 1 293 ? 3.804 11.464 4.057 1.00 88.25 293 PHE A C 1
ATOM 2260 O O . PHE A 1 293 ? 4.376 11.520 5.150 1.00 88.25 293 PHE A O 1
ATOM 2267 N N . THR A 1 294 ? 4.032 12.393 3.117 1.00 76.56 294 THR A N 1
ATOM 2268 C CA . THR A 1 294 ? 5.059 13.451 3.270 1.00 76.56 294 THR A CA 1
ATOM 2269 C C . THR A 1 294 ? 4.579 14.752 3.915 1.00 76.56 294 THR A C 1
ATOM 2271 O O . THR A 1 294 ? 5.416 15.594 4.233 1.00 76.56 294 THR A O 1
ATOM 2274 N N . GLY A 1 295 ? 3.277 14.914 4.167 1.00 60.81 295 GLY A N 1
ATOM 2275 C CA . GLY A 1 295 ? 2.718 16.041 4.923 1.00 60.81 295 GLY A CA 1
ATOM 2276 C C . GLY A 1 295 ? 2.676 17.369 4.160 1.00 60.81 295 GLY A C 1
ATOM 2277 O O . GLY A 1 295 ? 2.162 18.351 4.687 1.00 60.81 295 GLY A O 1
ATOM 2278 N N . ARG A 1 296 ? 3.160 17.413 2.906 1.00 56.16 296 ARG A N 1
ATOM 2279 C CA . ARG A 1 296 ? 2.955 18.560 1.996 1.00 56.16 296 ARG A CA 1
ATOM 2280 C C . ARG A 1 296 ? 1.476 18.786 1.667 1.00 56.16 296 ARG A C 1
ATOM 2282 O O . ARG A 1 296 ? 1.132 19.837 1.141 1.00 56.16 296 ARG A O 1
ATOM 2289 N N . G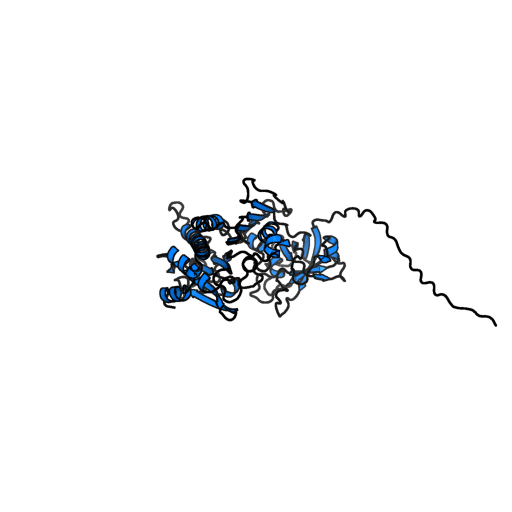LU A 1 297 ? 0.642 17.806 1.986 1.00 53.31 297 GLU A N 1
ATOM 2290 C CA . GLU A 1 297 ? -0.810 17.811 1.884 1.00 53.31 297 GLU A CA 1
ATOM 2291 C C . GLU A 1 297 ? -1.534 18.587 3.010 1.00 53.31 297 GLU A C 1
ATOM 2293 O O . GLU A 1 297 ? -2.753 18.680 3.005 1.00 53.31 297 GLU A O 1
ATOM 2298 N N . LEU A 1 298 ? -0.834 19.166 3.991 1.00 55.88 298 LEU A N 1
ATOM 2299 C CA . LEU A 1 298 ? -1.469 19.927 5.080 1.00 55.88 298 LEU A CA 1
ATOM 2300 C C . LEU A 1 298 ? -1.494 21.415 4.702 1.00 55.88 298 LEU A C 1
ATOM 2302 O O . LEU A 1 298 ? -0.479 22.106 4.801 1.00 55.88 298 LEU A O 1
ATOM 2306 N N . THR A 1 299 ? -2.625 21.906 4.188 1.00 46.94 299 THR A N 1
ATOM 2307 C CA . THR A 1 299 ? -2.673 23.199 3.473 1.00 46.94 299 THR A CA 1
ATOM 2308 C C . THR A 1 299 ? -3.153 24.378 4.305 1.00 46.94 299 THR A C 1
ATOM 2310 O O . THR A 1 299 ? -2.860 25.522 3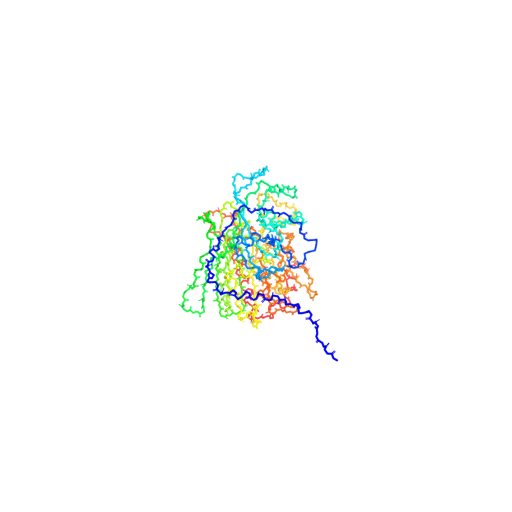.950 1.00 46.94 299 THR A O 1
ATOM 2313 N N . THR A 1 300 ? -3.852 24.152 5.420 1.00 52.88 300 THR A N 1
ATOM 2314 C CA . THR A 1 300 ? -4.440 25.250 6.195 1.00 52.88 300 THR A CA 1
ATOM 2315 C C . THR A 1 300 ? -4.439 24.984 7.698 1.00 52.88 300 THR A C 1
ATOM 2317 O O . THR A 1 300 ? -5.249 24.232 8.231 1.00 52.88 300 THR A O 1
ATOM 2320 N N . HIS A 1 301 ? -3.570 25.691 8.427 1.00 51.81 301 HIS A N 1
ATOM 2321 C CA . HIS A 1 301 ? -3.809 25.928 9.849 1.00 51.81 301 HIS A CA 1
ATOM 2322 C C . HIS A 1 301 ? -5.086 26.774 9.981 1.00 51.81 301 HIS A C 1
ATOM 2324 O O . HIS A 1 301 ? -5.217 27.753 9.238 1.00 51.81 301 HIS A O 1
ATOM 2330 N N . PRO A 1 302 ? -5.956 26.548 10.983 1.00 53.66 302 PRO A N 1
ATOM 2331 C CA . PRO A 1 302 ? -7.125 27.402 11.248 1.00 53.66 302 PRO A CA 1
ATOM 2332 C C . PRO A 1 302 ? -6.812 28.900 11.467 1.00 53.66 302 PRO A C 1
ATOM 2334 O O . PRO A 1 302 ? -7.720 29.722 11.509 1.00 53.66 302 PRO A O 1
ATOM 2337 N N . ASN A 1 303 ? -5.530 29.275 11.562 1.00 57.06 303 ASN A N 1
ATOM 2338 C CA . ASN A 1 303 ? -5.059 30.648 11.740 1.00 57.06 303 ASN A CA 1
ATOM 2339 C C . ASN A 1 303 ? -4.334 31.200 10.497 1.00 57.06 303 ASN A C 1
ATOM 2341 O O . ASN A 1 303 ? -3.640 32.208 10.610 1.00 57.06 303 ASN A O 1
ATOM 2345 N N . ASN A 1 304 ? -4.439 30.548 9.328 1.00 55.81 304 ASN A N 1
ATOM 2346 C CA . ASN A 1 304 ? -3.696 30.902 8.108 1.00 55.81 304 ASN A CA 1
ATOM 2347 C C . ASN A 1 304 ? -2.176 31.000 8.316 1.00 55.81 304 ASN A C 1
ATOM 2349 O O . ASN A 1 304 ? -1.499 31.757 7.622 1.00 55.81 304 ASN A O 1
ATOM 2353 N N . ILE A 1 305 ? -1.628 30.251 9.276 1.00 53.84 305 ILE A N 1
ATOM 2354 C CA . ILE A 1 305 ? -0.182 30.117 9.426 1.00 53.84 305 ILE A CA 1
ATOM 2355 C C . ILE A 1 305 ? 0.261 29.192 8.290 1.00 53.84 305 ILE A C 1
ATOM 2357 O O . ILE A 1 305 ? -0.115 28.016 8.308 1.00 53.84 305 ILE A O 1
ATOM 2361 N N . PRO A 1 306 ? 0.996 29.692 7.279 1.00 51.12 306 PRO A N 1
ATOM 2362 C CA . PRO A 1 306 ? 1.497 28.830 6.224 1.00 51.12 306 PRO A CA 1
ATOM 2363 C C . PRO A 1 306 ? 2.373 27.757 6.875 1.00 51.12 306 PRO A C 1
ATOM 2365 O O . PRO A 1 306 ? 3.110 28.091 7.812 1.00 51.12 306 PRO A O 1
ATOM 2368 N N . PRO A 1 307 ? 2.350 26.503 6.396 1.00 51.03 307 PRO A N 1
ATOM 2369 C CA . PRO A 1 307 ? 3.447 25.589 6.659 1.00 51.03 307 PRO A CA 1
ATOM 2370 C C . PRO A 1 307 ? 4.709 26.316 6.196 1.00 51.03 307 PRO A C 1
ATOM 2372 O O . PRO A 1 307 ? 4.907 26.540 5.002 1.00 51.03 307 PRO A O 1
ATOM 2375 N N . THR A 1 308 ? 5.511 26.824 7.126 1.00 48.41 308 THR A N 1
ATOM 2376 C CA . THR A 1 308 ? 6.797 27.387 6.743 1.00 48.41 308 THR A CA 1
ATOM 2377 C C . THR A 1 308 ? 7.646 26.218 6.264 1.00 48.41 308 THR A C 1
ATOM 2379 O O . THR A 1 308 ? 7.549 25.111 6.800 1.00 48.41 308 THR A O 1
ATOM 2382 N N . ASP A 1 309 ? 8.567 26.465 5.336 1.00 45.75 309 ASP A N 1
ATOM 2383 C CA . ASP A 1 309 ? 9.635 25.516 4.978 1.00 45.75 309 ASP A CA 1
ATOM 2384 C C . ASP A 1 309 ? 10.553 25.163 6.189 1.00 45.75 309 ASP A C 1
ATOM 2386 O O . ASP A 1 309 ? 11.598 24.537 6.033 1.00 45.75 309 ASP A O 1
ATOM 2390 N N . GLN A 1 310 ? 10.174 25.600 7.400 1.00 42.00 310 GLN A N 1
ATOM 2391 C CA . GLN A 1 310 ? 10.865 25.572 8.685 1.00 42.00 310 GLN A CA 1
ATOM 2392 C C . GLN A 1 310 ? 10.013 24.945 9.819 1.00 42.00 310 GLN A C 1
ATOM 2394 O O . GLN A 1 310 ? 10.277 25.211 10.986 1.00 42.00 310 GLN A O 1
ATOM 2399 N N . GLY A 1 311 ? 9.020 24.098 9.523 1.00 44.81 311 GLY A N 1
ATOM 2400 C CA . GLY A 1 311 ? 8.578 23.101 10.514 1.00 44.81 311 GLY A CA 1
ATOM 2401 C C . GLY A 1 311 ? 7.445 23.504 11.463 1.00 44.81 311 GLY A C 1
ATOM 2402 O O . GLY A 1 311 ? 7.543 23.315 12.673 1.00 44.81 311 GLY A O 1
ATOM 2403 N N . GLY A 1 312 ? 6.302 23.934 10.925 1.00 51.06 312 GLY A N 1
ATOM 2404 C CA . GLY A 1 312 ? 5.044 23.600 11.598 1.00 51.06 312 GLY A CA 1
ATOM 2405 C C . GLY A 1 312 ? 4.830 22.090 11.478 1.00 51.06 312 GLY A C 1
ATOM 2406 O O . GLY A 1 312 ? 4.395 21.628 10.427 1.00 51.06 312 GLY A O 1
ATOM 2407 N N . ALA A 1 313 ? 5.229 21.312 12.488 1.00 55.72 313 ALA A N 1
ATOM 2408 C CA . ALA A 1 313 ? 5.030 19.866 12.497 1.00 55.72 313 ALA A CA 1
ATOM 2409 C C . ALA A 1 313 ? 3.530 19.573 12.611 1.00 55.72 313 ALA A C 1
ATOM 2411 O O . ALA A 1 313 ? 2.944 19.646 13.688 1.00 55.72 313 ALA A O 1
ATOM 2412 N N . TYR A 1 314 ? 2.896 19.279 11.481 1.00 69.56 314 TYR A N 1
ATOM 2413 C CA . TYR A 1 314 ? 1.516 18.829 11.465 1.00 69.56 314 TYR A CA 1
ATOM 2414 C C . TYR A 1 314 ? 1.501 17.306 11.573 1.00 69.56 314 TYR A C 1
ATOM 2416 O O . TYR A 1 314 ? 1.865 16.565 10.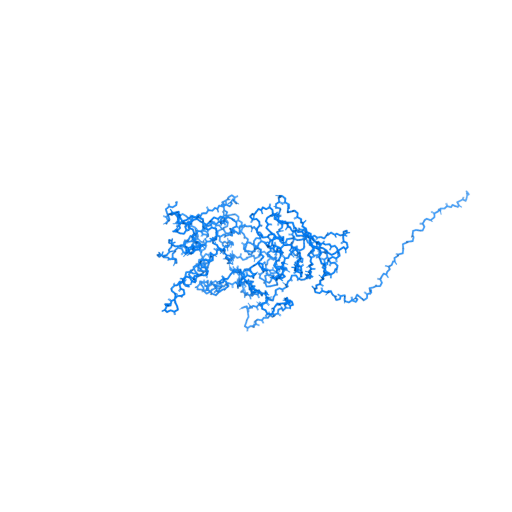649 1.00 69.56 314 TYR A O 1
ATOM 2424 N N . TYR A 1 315 ? 1.104 16.829 12.745 1.00 82.69 315 TYR A N 1
ATOM 2425 C CA . TYR A 1 315 ? 0.860 15.417 12.972 1.00 82.69 315 TYR A CA 1
ATOM 2426 C C . TYR A 1 315 ? -0.477 15.054 12.331 1.00 82.69 315 TYR A C 1
ATOM 2428 O O . TYR A 1 315 ? -1.500 15.669 12.626 1.00 82.69 315 TYR A O 1
ATOM 2436 N N . GLY A 1 316 ? -0.460 14.083 11.426 1.00 87.00 316 GLY A N 1
ATOM 2437 C CA . GLY A 1 316 ? -1.637 13.677 10.671 1.00 87.00 316 GLY A CA 1
ATOM 2438 C C . GLY A 1 316 ? -1.770 12.166 10.658 1.00 87.00 316 GLY A C 1
ATOM 2439 O O . GLY A 1 316 ? -0.778 11.464 10.452 1.00 87.00 316 GLY A O 1
ATOM 2440 N N . VAL A 1 317 ? -2.995 11.692 10.861 1.00 91.81 317 VAL A N 1
ATOM 2441 C CA . VAL A 1 317 ? -3.386 10.294 10.686 1.00 91.81 317 VAL A CA 1
ATOM 2442 C C . VAL A 1 317 ? -4.570 10.242 9.728 1.00 91.81 317 VAL A C 1
ATOM 2444 O O . VAL A 1 317 ? -5.572 10.920 9.956 1.00 91.81 317 VAL A O 1
ATOM 2447 N N . ILE A 1 318 ? -4.483 9.422 8.683 1.00 93.00 318 ILE A N 1
ATOM 2448 C CA . ILE A 1 318 ? -5.643 9.083 7.849 1.00 93.00 318 ILE A CA 1
ATOM 2449 C C . ILE A 1 318 ? -6.029 7.635 8.135 1.00 93.00 318 ILE A C 1
ATOM 2451 O O . ILE A 1 318 ? -5.181 6.746 8.076 1.00 93.00 318 ILE A O 1
ATOM 2455 N N . LEU A 1 319 ? -7.304 7.406 8.447 1.00 95.31 319 LEU A N 1
ATOM 2456 C CA . LEU A 1 319 ? -7.901 6.082 8.597 1.00 95.31 319 LEU A CA 1
ATOM 2457 C C . LEU A 1 319 ? -8.771 5.782 7.374 1.00 95.31 319 LEU A C 1
ATOM 2459 O O . LEU A 1 319 ? -9.896 6.268 7.256 1.00 95.31 319 LEU A O 1
ATOM 2463 N N . GLY A 1 320 ? -8.224 4.985 6.468 1.00 95.06 320 GLY A N 1
ATOM 2464 C CA . GLY A 1 320 ? -8.833 4.520 5.230 1.00 95.06 320 GLY A CA 1
ATOM 2465 C C . GLY A 1 320 ? -9.174 3.027 5.246 1.00 95.06 320 GLY A C 1
ATOM 2466 O O . GLY A 1 320 ? -9.362 2.421 6.301 1.00 95.06 320 GLY A O 1
ATOM 2467 N N . GLY A 1 321 ? -9.234 2.410 4.068 1.00 94.06 321 GLY A N 1
ATOM 2468 C CA . GLY A 1 321 ? -9.600 1.009 3.858 1.00 94.06 321 GLY A CA 1
ATOM 2469 C C . GLY A 1 321 ? -11.108 0.804 3.704 1.00 94.06 321 GLY A C 1
ATOM 2470 O O . GLY A 1 321 ? -11.901 1.746 3.778 1.00 94.06 321 GLY A O 1
ATOM 2471 N N . ARG A 1 322 ? -11.532 -0.438 3.471 1.00 92.25 322 ARG A N 1
ATOM 2472 C CA . ARG A 1 322 ? -12.945 -0.790 3.247 1.00 92.25 322 ARG A CA 1
ATOM 2473 C C . ARG A 1 322 ? -13.710 -1.222 4.496 1.00 92.25 322 ARG A C 1
ATOM 2475 O O . ARG A 1 322 ? -14.850 -1.639 4.352 1.00 92.25 322 ARG A O 1
ATOM 2482 N N . SER A 1 323 ? -13.149 -1.105 5.698 1.00 91.38 323 SER A N 1
ATOM 2483 C CA . SER A 1 323 ? -13.954 -1.200 6.922 1.00 91.38 323 SER A CA 1
ATOM 2484 C C . SER A 1 323 ? -15.033 -0.110 6.965 1.00 91.38 323 SER A C 1
ATOM 2486 O O . SER A 1 323 ? -14.928 0.939 6.312 1.00 91.38 323 SER A O 1
ATOM 2488 N N . ASP A 1 324 ? -16.089 -0.366 7.727 1.00 87.44 324 ASP A N 1
ATOM 2489 C CA . ASP A 1 324 ? -17.207 0.553 7.877 1.00 87.44 324 ASP A CA 1
ATOM 2490 C C . ASP A 1 324 ? -16.823 1.829 8.659 1.00 87.44 324 ASP A C 1
ATOM 2492 O O . ASP A 1 324 ? -15.739 1.954 9.243 1.00 87.44 324 ASP A O 1
ATOM 2496 N N . ALA A 1 325 ? -17.727 2.810 8.641 1.00 89.75 325 ALA A N 1
ATOM 2497 C CA . ALA A 1 325 ? -17.530 4.093 9.307 1.00 89.75 325 ALA A CA 1
ATOM 2498 C C . ALA A 1 325 ? -17.367 3.948 10.827 1.00 89.75 325 ALA A C 1
ATOM 2500 O O . ALA A 1 325 ? -16.488 4.585 11.406 1.00 89.75 325 ALA A O 1
ATOM 2501 N N . GLU A 1 326 ? -18.179 3.101 11.462 1.00 91.19 326 GLU A N 1
ATOM 2502 C CA . GLU A 1 326 ? -18.206 2.926 12.914 1.00 91.19 326 GLU A CA 1
ATOM 2503 C C . GLU A 1 326 ? -16.884 2.348 13.415 1.00 91.19 326 GLU A C 1
ATOM 2505 O O . GLU A 1 326 ? -16.301 2.866 14.370 1.00 91.19 326 GLU A O 1
ATOM 2510 N N . THR A 1 327 ? -16.335 1.362 12.699 1.00 91.38 327 THR A N 1
ATOM 2511 C CA . THR A 1 327 ? -14.986 0.839 12.952 1.00 91.38 327 THR A CA 1
ATOM 2512 C C . THR A 1 327 ? -13.939 1.958 12.963 1.00 91.38 327 THR A C 1
ATOM 2514 O O . THR A 1 327 ? -13.136 2.064 13.893 1.00 91.38 327 THR A O 1
ATOM 2517 N N . LYS A 1 328 ? -13.938 2.837 11.955 1.00 92.50 328 LYS A N 1
ATOM 2518 C CA . LYS A 1 328 ? -12.954 3.930 11.867 1.00 92.50 328 LYS A CA 1
ATOM 2519 C C . LYS A 1 328 ? -13.180 5.005 12.923 1.00 92.50 328 LYS A C 1
ATOM 2521 O O . LYS A 1 328 ? -12.208 5.489 13.499 1.00 92.50 328 LYS A O 1
ATOM 2526 N N . CYS A 1 329 ? -14.431 5.349 13.218 1.00 92.81 329 CYS A N 1
ATOM 2527 C CA . CYS A 1 329 ? -14.775 6.275 14.292 1.00 92.81 329 CYS A CA 1
ATOM 2528 C C . CYS A 1 329 ? -14.313 5.739 15.654 1.00 92.81 329 CYS A C 1
ATOM 2530 O O . CYS A 1 329 ? -13.731 6.485 16.442 1.00 92.81 329 CYS A O 1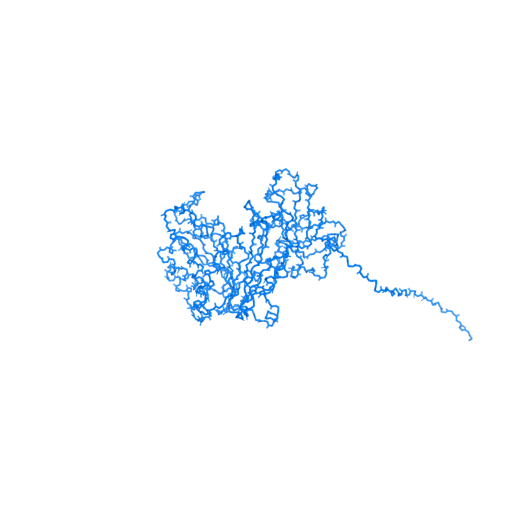
ATOM 2532 N N . TYR A 1 330 ? -14.47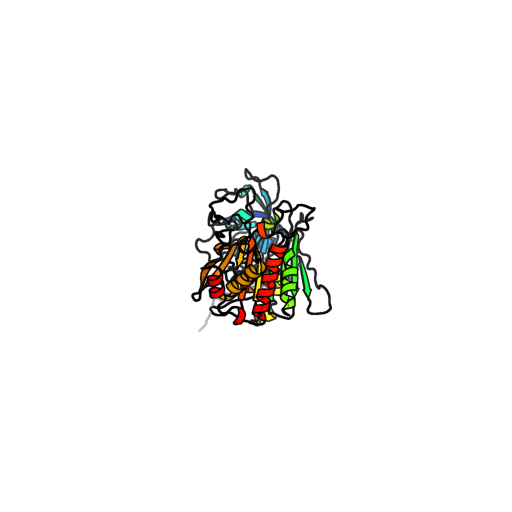9 4.438 15.902 1.00 93.50 330 TYR A N 1
ATOM 2533 C CA . TYR A 1 330 ? -13.984 3.781 17.108 1.00 93.50 330 TYR A CA 1
ATOM 2534 C C . TYR A 1 330 ? -12.460 3.881 17.228 1.00 93.50 330 TYR A C 1
ATOM 2536 O O . TYR A 1 330 ? -11.944 4.308 18.263 1.00 93.50 330 TYR A O 1
ATOM 2544 N N . LEU A 1 331 ? -11.727 3.550 16.161 1.00 94.38 331 LEU A N 1
ATOM 2545 C CA . LEU A 1 331 ? -10.267 3.678 16.139 1.00 94.38 331 LEU A CA 1
ATOM 2546 C C . LEU A 1 331 ? -9.823 5.134 16.345 1.00 94.38 331 LEU A C 1
ATOM 2548 O O . LEU A 1 331 ? -8.906 5.391 17.124 1.00 94.38 331 LEU A O 1
ATOM 2552 N N . ALA A 1 332 ? -10.512 6.099 15.737 1.00 93.00 332 ALA A N 1
ATOM 2553 C CA . ALA A 1 332 ? -10.245 7.518 15.947 1.00 93.00 332 ALA A CA 1
ATOM 2554 C C . ALA A 1 332 ? -10.478 7.952 17.402 1.00 93.00 332 ALA A C 1
ATOM 2556 O O . ALA A 1 332 ? -9.672 8.695 17.962 1.00 93.00 332 ALA A O 1
ATOM 2557 N N . MET A 1 333 ? -11.529 7.448 18.058 1.00 92.62 333 MET A N 1
ATOM 2558 C CA . MET A 1 333 ? -11.746 7.683 19.487 1.00 92.62 333 MET A CA 1
ATOM 2559 C C . MET A 1 333 ? -10.605 7.112 20.332 1.00 92.62 333 MET A C 1
ATOM 2561 O O . MET A 1 333 ? -10.149 7.793 21.249 1.00 92.62 333 MET A O 1
ATOM 2565 N N . LYS A 1 334 ? -10.096 5.913 20.006 1.00 93.25 334 LYS A N 1
ATOM 2566 C CA . LYS A 1 334 ? -8.926 5.328 20.687 1.00 93.25 334 LYS A CA 1
ATOM 2567 C C . LYS A 1 334 ? -7.676 6.177 20.522 1.00 93.25 334 LYS A C 1
ATOM 2569 O O . LYS A 1 334 ? -6.947 6.366 21.495 1.00 93.25 334 LYS A O 1
ATOM 2574 N N . LEU A 1 335 ? -7.454 6.722 19.329 1.00 91.75 335 LEU A N 1
ATOM 2575 C CA . LEU A 1 335 ? -6.371 7.670 19.082 1.00 91.75 335 LEU A CA 1
ATOM 2576 C C . LEU A 1 335 ? -6.532 8.926 19.948 1.00 91.75 335 LEU A C 1
ATOM 2578 O O . LEU A 1 335 ? -5.608 9.280 20.676 1.00 91.75 335 LEU A O 1
ATOM 2582 N N . GLN A 1 336 ? -7.714 9.551 19.958 1.00 88.31 336 GLN A N 1
ATOM 2583 C CA . GLN A 1 336 ? -7.977 10.736 20.784 1.00 88.31 336 GLN A CA 1
ATOM 2584 C C . GLN A 1 336 ? -7.800 10.466 22.284 1.00 88.31 336 GLN A C 1
ATOM 2586 O O . GLN A 1 336 ? -7.172 11.265 22.982 1.00 88.31 336 GLN A O 1
ATOM 2591 N N . ASP A 1 337 ? -8.317 9.336 22.778 1.00 88.88 337 ASP A N 1
ATOM 2592 C CA . ASP A 1 337 ? -8.171 8.921 24.177 1.00 88.88 337 ASP A CA 1
ATOM 2593 C C . ASP A 1 337 ? -6.690 8.760 24.537 1.00 88.88 337 ASP A C 1
ATOM 2595 O O . ASP A 1 337 ? -6.249 9.176 25.610 1.00 88.88 337 ASP A O 1
ATOM 2599 N N . ARG A 1 338 ? -5.903 8.194 23.616 1.00 88.31 338 ARG A N 1
ATOM 2600 C CA . ARG A 1 338 ? -4.474 7.980 23.811 1.00 88.31 338 ARG A CA 1
ATOM 2601 C C . ARG A 1 338 ? -3.664 9.275 23.740 1.00 88.31 338 ARG A C 1
ATOM 2603 O O . ARG A 1 338 ? -2.711 9.429 24.503 1.00 88.31 338 ARG A O 1
ATOM 2610 N N . TYR A 1 339 ? -4.023 10.204 22.858 1.00 84.88 339 TYR A N 1
ATOM 2611 C CA . TYR A 1 339 ? -3.365 11.509 22.768 1.00 84.88 339 TYR A CA 1
ATOM 2612 C C . TYR A 1 339 ? -3.647 12.384 23.991 1.00 84.88 339 TYR A C 1
ATOM 2614 O O . TYR A 1 339 ? -2.798 13.197 24.371 1.00 84.88 339 TYR A O 1
ATOM 2622 N N . GLY A 1 340 ? -4.800 12.206 24.641 1.00 85.31 340 GLY A N 1
ATOM 2623 C CA . GLY A 1 340 ? -5.170 12.937 25.849 1.00 85.31 340 GLY A CA 1
ATOM 2624 C C . GLY A 1 340 ? -5.118 14.448 25.614 1.00 85.31 340 GLY A C 1
ATOM 2625 O O . GLY A 1 340 ? -5.767 14.971 24.711 1.00 85.31 340 GLY A O 1
ATOM 2626 N N . ASN A 1 341 ? -4.289 15.156 26.383 1.00 80.12 341 ASN A N 1
ATOM 2627 C CA . ASN A 1 341 ? -4.126 16.610 26.250 1.00 80.12 341 ASN A CA 1
ATOM 2628 C C . ASN A 1 341 ? -3.445 17.044 24.937 1.00 80.12 341 ASN A C 1
ATOM 2630 O O . ASN A 1 341 ? -3.454 18.228 24.618 1.00 80.12 341 ASN A O 1
ATOM 2634 N N . ARG A 1 342 ? -2.854 16.110 24.178 1.00 78.00 342 ARG A N 1
ATOM 2635 C CA . ARG A 1 342 ? -2.260 16.364 22.855 1.00 78.00 342 ARG A CA 1
ATOM 2636 C C . ARG A 1 342 ? -3.228 16.108 21.704 1.00 78.00 342 ARG A C 1
ATOM 2638 O O . ARG A 1 342 ? -2.825 16.235 20.556 1.00 78.00 342 ARG A O 1
ATOM 2645 N N . ARG A 1 343 ? -4.489 15.745 21.972 1.00 74.50 343 ARG A N 1
ATOM 2646 C CA . ARG A 1 343 ? -5.466 15.421 20.916 1.00 74.50 343 ARG A CA 1
ATOM 2647 C C . ARG A 1 343 ? -5.627 16.552 19.899 1.00 74.50 343 ARG A C 1
ATOM 2649 O O . ARG A 1 343 ? -5.808 16.285 18.722 1.00 74.50 343 ARG A O 1
ATOM 2656 N N . ASP A 1 344 ? -5.484 17.796 20.348 1.00 73.50 344 ASP A N 1
ATOM 2657 C CA . ASP A 1 344 ? -5.618 18.952 19.477 1.00 73.50 344 ASP A CA 1
ATOM 2658 C C . ASP A 1 344 ? -4.359 19.140 18.607 1.00 73.50 344 ASP A C 1
ATOM 2660 O O . ASP A 1 344 ? -4.374 19.951 17.708 1.00 73.50 344 ASP A O 1
ATOM 2664 N N . GLN A 1 345 ? -3.254 18.420 18.806 1.00 75.38 345 GLN A N 1
ATOM 2665 C CA . GLN A 1 345 ? -2.042 18.557 17.978 1.00 75.38 345 GLN A CA 1
ATOM 2666 C C . GLN A 1 345 ? -2.036 17.628 16.758 1.00 75.38 345 GLN A C 1
ATOM 2668 O O . GLN A 1 345 ? -1.210 17.810 15.865 1.00 75.38 345 GLN A O 1
ATOM 2673 N N . VAL A 1 346 ? -2.938 16.643 16.715 1.00 80.31 346 VAL A N 1
ATOM 2674 C CA . VAL A 1 346 ? -2.972 15.613 15.672 1.00 80.31 346 VAL A CA 1
ATOM 2675 C C . VAL A 1 346 ? -4.269 15.725 14.883 1.00 80.31 346 VAL A C 1
ATOM 2677 O O . VAL A 1 346 ? -5.351 15.533 15.431 1.00 80.31 346 VAL A O 1
ATOM 2680 N N . ALA A 1 347 ? -4.162 16.020 13.590 1.00 85.00 347 ALA A N 1
ATOM 2681 C CA . ALA A 1 347 ? -5.291 15.936 12.676 1.00 85.00 347 ALA A CA 1
ATOM 2682 C C . ALA A 1 347 ? -5.607 14.462 12.391 1.00 85.00 347 ALA A C 1
ATOM 2684 O O . ALA A 1 347 ? -4.709 13.681 12.066 1.00 85.00 347 ALA A O 1
ATOM 2685 N N . ILE A 1 348 ? -6.880 14.079 12.498 1.00 85.25 348 ILE A N 1
ATOM 2686 C CA . ILE A 1 348 ? -7.341 12.737 12.133 1.00 85.25 348 ILE A CA 1
ATOM 2687 C C . ILE A 1 348 ? -8.385 12.881 11.029 1.00 85.25 348 ILE A C 1
ATOM 2689 O O . ILE A 1 348 ? -9.385 13.576 11.200 1.00 85.25 348 ILE A O 1
ATOM 2693 N N . THR A 1 349 ? -8.164 12.208 9.904 1.00 87.19 349 THR A N 1
ATOM 2694 C CA . THR A 1 349 ? -9.115 12.158 8.787 1.00 87.19 349 THR A CA 1
ATOM 2695 C C . THR A 1 349 ? -9.585 10.730 8.573 1.00 87.19 349 THR A C 1
ATOM 2697 O O . THR A 1 349 ? -8.774 9.809 8.533 1.00 87.19 349 THR A O 1
ATOM 2700 N N . LEU A 1 350 ? -10.891 10.523 8.441 1.00 89.25 350 LEU A N 1
ATOM 2701 C CA . LEU A 1 350 ? -11.470 9.218 8.133 1.00 89.25 350 LEU A CA 1
ATOM 2702 C C . LEU A 1 350 ? -11.923 9.204 6.681 1.00 89.25 350 LEU A C 1
ATOM 2704 O O . LEU A 1 350 ? -12.667 10.093 6.279 1.00 89.25 350 LEU A O 1
ATOM 2708 N N . VAL A 1 351 ? -11.551 8.169 5.933 1.00 87.12 351 VAL A N 1
ATOM 2709 C CA . VAL A 1 351 ? -12.053 7.913 4.579 1.00 87.12 351 VAL A CA 1
ATOM 2710 C C . VAL A 1 351 ? -12.792 6.579 4.581 1.00 87.12 351 VAL A C 1
ATOM 2712 O O . VAL A 1 351 ? -12.244 5.541 4.956 1.00 87.12 351 VAL A O 1
ATOM 2715 N N . TYR A 1 352 ? -14.075 6.580 4.228 1.00 84.62 352 TYR A N 1
ATOM 2716 C CA . TYR A 1 352 ? -14.939 5.406 4.382 1.00 84.62 352 TYR A CA 1
ATOM 2717 C C . TYR A 1 352 ? -16.041 5.329 3.336 1.00 84.62 352 TYR A C 1
ATOM 2719 O O . TYR A 1 352 ? -16.346 6.314 2.679 1.00 84.62 352 TYR A O 1
ATOM 2727 N N . HIS A 1 353 ? -16.645 4.151 3.185 1.00 78.12 353 HIS A N 1
ATOM 2728 C CA . HIS A 1 353 ? -17.847 3.994 2.373 1.00 78.12 353 HIS A CA 1
ATOM 2729 C C . HIS A 1 353 ? -19.095 4.207 3.228 1.00 78.12 353 HIS A C 1
ATOM 2731 O O . HIS A 1 353 ? -19.226 3.605 4.295 1.00 78.12 353 HIS A O 1
ATOM 2737 N N . ASP A 1 354 ? -20.026 5.028 2.750 1.00 78.06 354 ASP A N 1
ATOM 2738 C CA . ASP A 1 354 ? -21.369 5.090 3.320 1.00 78.06 354 ASP A CA 1
ATOM 2739 C C . ASP A 1 354 ? -22.199 3.838 2.978 1.00 78.06 354 ASP A C 1
ATOM 2741 O O . ASP A 1 354 ? -21.759 2.932 2.265 1.00 78.06 354 ASP A O 1
ATOM 2745 N N . ALA A 1 355 ? -23.438 3.787 3.477 1.00 73.00 355 ALA A N 1
ATOM 2746 C CA . ALA A 1 355 ? -24.360 2.677 3.234 1.00 73.00 355 ALA A CA 1
ATOM 2747 C C . ALA A 1 355 ? -24.672 2.438 1.741 1.00 73.00 355 ALA A C 1
ATOM 2749 O O . ALA A 1 355 ? -25.100 1.344 1.377 1.00 73.00 355 ALA A O 1
ATOM 2750 N N . ASN A 1 356 ? -24.443 3.431 0.875 1.00 74.62 356 ASN A N 1
ATOM 2751 C CA . ASN A 1 356 ? -24.625 3.324 -0.573 1.00 74.62 356 ASN A CA 1
ATOM 2752 C C . ASN A 1 356 ? -23.329 2.928 -1.300 1.00 74.62 356 ASN A C 1
ATOM 2754 O O . ASN A 1 356 ? -23.317 2.844 -2.527 1.00 74.62 356 ASN A O 1
ATOM 2758 N N . GLY A 1 357 ? -22.232 2.706 -0.570 1.00 71.00 357 GLY A N 1
ATOM 2759 C CA . GLY A 1 357 ? -20.921 2.433 -1.145 1.00 71.00 357 GLY A CA 1
ATOM 2760 C C . GLY A 1 357 ? -20.216 3.679 -1.687 1.00 71.00 357 GLY A C 1
ATOM 2761 O O . GLY A 1 357 ? -19.210 3.537 -2.380 1.00 71.00 357 GLY A O 1
ATOM 2762 N N . THR A 1 358 ? -20.691 4.889 -1.380 1.00 79.19 358 THR A N 1
ATOM 2763 C CA . THR A 1 358 ? -20.027 6.135 -1.798 1.00 79.19 358 THR A CA 1
ATOM 2764 C C . THR A 1 358 ? -18.904 6.466 -0.828 1.00 79.19 358 THR A C 1
ATOM 2766 O O . THR A 1 358 ? -19.085 6.345 0.382 1.00 79.19 358 THR A O 1
ATOM 2769 N N . VAL A 1 359 ? -17.747 6.880 -1.345 1.00 81.12 359 VAL A N 1
ATOM 2770 C CA . VAL A 1 359 ? -16.622 7.321 -0.511 1.00 81.12 359 VAL A CA 1
ATOM 2771 C C . VAL A 1 359 ? -16.969 8.658 0.142 1.00 81.12 359 VAL A C 1
ATOM 2773 O O . VAL A 1 359 ? -17.391 9.593 -0.535 1.00 81.12 359 VAL A O 1
ATOM 2776 N N . GLN A 1 360 ? -16.790 8.729 1.453 1.00 85.69 360 GLN A N 1
ATOM 2777 C CA . GLN A 1 360 ? -16.999 9.892 2.299 1.00 85.69 360 GLN A CA 1
ATOM 2778 C C . GLN A 1 360 ? -15.719 10.189 3.076 1.00 85.69 360 GLN A C 1
ATOM 2780 O O . GLN A 1 360 ? -14.975 9.271 3.438 1.00 85.69 360 GLN A O 1
ATOM 2785 N N . THR A 1 361 ? -15.529 11.465 3.398 1.00 85.62 361 THR A N 1
ATOM 2786 C CA . THR A 1 361 ? -14.459 11.933 4.278 1.00 85.62 361 THR A CA 1
ATOM 2787 C C . THR A 1 361 ? -15.080 12.550 5.529 1.00 85.62 361 THR A C 1
ATOM 2789 O O . THR A 1 361 ? -15.997 13.365 5.433 1.00 85.62 361 THR A O 1
ATOM 2792 N N . LEU A 1 362 ? -14.610 12.149 6.711 1.00 85.75 362 LEU A N 1
ATOM 2793 C CA . LEU A 1 362 ? -14.913 12.819 7.976 1.00 85.75 362 LEU A CA 1
ATOM 2794 C C . LEU A 1 362 ? -13.617 13.357 8.565 1.00 85.75 362 LEU A C 1
ATOM 2796 O O . LEU A 1 362 ? -12.747 12.596 8.986 1.00 85.75 362 LEU A O 1
ATOM 2800 N N . GLU A 1 363 ? -13.516 14.673 8.618 1.00 84.00 363 GLU A N 1
ATOM 2801 C CA . GLU A 1 363 ? -12.410 15.364 9.261 1.00 84.00 363 GLU A CA 1
ATOM 2802 C C . GLU A 1 363 ? -12.729 15.548 10.741 1.00 84.00 363 GLU A C 1
ATOM 2804 O O . GLU A 1 363 ? -13.806 16.022 11.107 1.00 84.00 363 GLU A O 1
ATOM 2809 N N . ILE A 1 364 ? -11.790 15.162 11.599 1.00 80.56 364 ILE A N 1
ATOM 2810 C CA . ILE A 1 364 ? -11.857 15.403 13.036 1.00 80.56 364 ILE A CA 1
ATOM 2811 C C . ILE A 1 364 ? -10.848 16.520 13.311 1.00 80.56 364 ILE A C 1
ATOM 2813 O O . ILE A 1 364 ? -9.639 16.257 13.310 1.00 80.56 364 ILE A O 1
ATOM 2817 N N . PRO A 1 365 ? -11.309 17.770 13.494 1.00 65.06 365 PRO A N 1
ATOM 2818 C CA . PRO A 1 365 ? -10.411 18.909 13.577 1.00 65.06 365 PRO A CA 1
ATOM 2819 C C . PRO A 1 365 ? -9.470 18.787 14.779 1.00 65.06 365 PRO A C 1
ATOM 2821 O O . PRO A 1 365 ? -9.913 18.630 15.915 1.00 65.06 365 PRO A O 1
ATOM 2824 N N . GLY A 1 366 ? -8.171 18.924 14.522 1.00 62.16 366 GLY A N 1
ATOM 2825 C CA . GLY A 1 366 ? -7.178 19.352 15.507 1.00 62.16 366 GLY A CA 1
ATOM 2826 C C . GLY A 1 366 ? -6.649 20.750 15.150 1.00 62.16 366 GLY A C 1
ATOM 2827 O O . GLY A 1 366 ? -6.953 21.288 14.086 1.00 62.16 366 GLY A O 1
ATOM 2828 N N . LEU A 1 367 ? -5.784 21.331 15.985 1.00 51.59 367 LEU A N 1
ATOM 2829 C CA . LEU A 1 367 ? -4.925 22.490 15.669 1.00 51.59 367 LEU A CA 1
ATOM 2830 C C . LEU A 1 367 ? -4.123 22.284 14.376 1.00 51.59 367 LEU A C 1
ATOM 2832 O O . LEU A 1 367 ? -3.687 23.265 13.780 1.00 51.59 367 LEU A O 1
ATOM 2836 N N . GLY A 1 368 ? -3.942 21.032 13.940 1.00 52.56 368 GLY A N 1
ATOM 2837 C CA . GLY A 1 368 ? -3.224 20.688 12.718 1.00 52.56 368 GLY A CA 1
ATOM 2838 C C . GLY A 1 368 ? -3.966 20.935 11.399 1.00 52.56 368 GLY A C 1
ATOM 2839 O O . GLY A 1 368 ? -3.335 20.839 10.352 1.00 52.56 368 GLY A O 1
ATOM 2840 N N . GLY A 1 369 ? -5.255 21.291 11.432 1.00 64.25 369 GLY A N 1
ATOM 2841 C CA . GLY A 1 369 ? -6.026 21.604 10.224 1.00 64.25 369 GLY A CA 1
ATOM 2842 C C . GLY A 1 369 ? -6.546 20.382 9.460 1.00 64.25 369 GLY A C 1
ATOM 2843 O O . GLY A 1 369 ? -6.700 19.300 10.028 1.00 64.25 369 GLY A O 1
ATOM 2844 N N . VAL A 1 370 ? -6.859 20.596 8.180 1.00 68.38 370 VAL A N 1
ATOM 2845 C CA . VAL A 1 370 ? -7.379 19.589 7.238 1.00 68.38 370 VAL A CA 1
ATOM 2846 C C . VAL A 1 370 ? -6.227 18.915 6.492 1.00 68.38 370 VAL A C 1
ATOM 2848 O O . VAL A 1 370 ? -5.246 19.571 6.134 1.00 68.38 370 VAL A O 1
ATOM 2851 N N . ILE A 1 371 ? -6.344 17.604 6.264 1.00 72.06 371 ILE A N 1
ATOM 2852 C CA . ILE A 1 371 ? -5.418 16.845 5.418 1.00 72.06 371 ILE A CA 1
ATOM 2853 C C . ILE A 1 371 ? -5.968 16.860 3.984 1.00 72.06 371 ILE A C 1
ATOM 2855 O O . ILE A 1 371 ? -6.874 16.090 3.668 1.00 72.06 371 ILE A O 1
ATOM 2859 N N . ASP A 1 372 ? -5.447 17.730 3.115 1.00 67.81 372 ASP A N 1
ATOM 2860 C CA . ASP A 1 372 ? -5.911 17.806 1.724 1.00 67.81 372 ASP A CA 1
ATOM 2861 C C . ASP A 1 372 ? -5.542 16.536 0.951 1.00 67.81 372 ASP A C 1
ATOM 2863 O O . ASP A 1 372 ? -4.455 15.984 1.097 1.00 67.81 372 ASP A O 1
ATOM 2867 N N . GLY A 1 373 ? -6.434 16.068 0.079 1.00 69.88 373 GLY A N 1
ATOM 2868 C CA . GLY A 1 373 ? -6.184 14.868 -0.723 1.00 69.88 373 GLY A CA 1
ATOM 2869 C C . GLY A 1 373 ? -6.138 13.578 0.099 1.00 69.88 373 GLY A C 1
ATOM 2870 O O . GLY A 1 373 ? -5.620 12.569 -0.377 1.00 69.88 373 GLY A O 1
ATOM 2871 N N . ALA A 1 374 ? -6.684 13.575 1.320 1.00 73.44 374 ALA A N 1
ATOM 2872 C CA . ALA A 1 374 ? -6.829 12.355 2.112 1.00 73.44 374 ALA A CA 1
ATOM 2873 C C . ALA A 1 374 ? -7.616 11.263 1.367 1.00 73.44 374 ALA A C 1
ATOM 2875 O O . ALA A 1 374 ? -7.361 10.076 1.544 1.00 73.44 374 ALA A O 1
ATOM 2876 N N . ASP A 1 375 ? -8.526 11.662 0.488 1.00 70.81 375 ASP A N 1
ATOM 2877 C CA . ASP A 1 375 ? -9.283 10.827 -0.435 1.00 70.81 375 ASP A CA 1
ATOM 2878 C C . ASP A 1 375 ? -8.391 10.053 -1.429 1.00 70.81 375 ASP A C 1
ATOM 2880 O O . ASP A 1 375 ? -8.692 8.893 -1.721 1.00 70.81 375 ASP A O 1
ATOM 2884 N N . ASP A 1 376 ? -7.242 10.602 -1.845 1.00 77.62 376 ASP A N 1
ATOM 2885 C CA . ASP A 1 376 ? -6.250 9.883 -2.666 1.00 77.62 376 ASP A CA 1
ATOM 2886 C C . ASP A 1 376 ? -5.453 8.840 -1.854 1.00 77.62 376 ASP A C 1
ATOM 2888 O O . ASP A 1 376 ? -4.888 7.899 -2.418 1.00 77.62 376 ASP A O 1
ATOM 2892 N N . LEU A 1 377 ? -5.421 8.988 -0.526 1.00 85.62 377 LEU A N 1
ATOM 2893 C CA . LEU A 1 377 ? -4.706 8.123 0.420 1.00 85.62 377 LEU A CA 1
ATOM 2894 C C . LEU A 1 377 ? -5.651 7.221 1.230 1.00 85.62 377 LEU A C 1
ATOM 2896 O O . LEU A 1 377 ? -5.228 6.468 2.104 1.00 85.62 377 LEU A O 1
ATOM 2900 N N . GLY A 1 378 ? -6.950 7.266 0.933 1.00 85.81 378 GLY A N 1
ATOM 2901 C CA . GLY A 1 378 ? -7.975 6.563 1.693 1.00 85.81 378 GLY A CA 1
ATOM 2902 C C . GLY A 1 378 ? -7.969 5.049 1.506 1.00 85.81 378 GLY A C 1
ATOM 2903 O O . GLY A 1 378 ? -8.709 4.361 2.196 1.00 85.81 378 GLY A O 1
ATOM 2904 N N . GLY A 1 379 ? -7.192 4.504 0.566 1.00 90.19 379 GLY A N 1
ATOM 2905 C CA . GLY A 1 379 ? -7.013 3.058 0.412 1.00 90.19 379 GLY A CA 1
ATOM 2906 C C . GLY A 1 379 ? -8.309 2.261 0.216 1.00 90.19 379 GLY A C 1
ATOM 2907 O O . GLY A 1 379 ? -8.373 1.104 0.611 1.00 90.19 379 GLY A O 1
ATOM 2908 N N . VAL A 1 380 ? -9.359 2.863 -0.348 1.00 89.69 380 VAL A N 1
ATOM 2909 C CA . VAL A 1 380 ? -10.705 2.261 -0.470 1.00 89.69 380 VAL A CA 1
ATOM 2910 C C . VAL A 1 380 ? -10.877 1.338 -1.684 1.00 89.69 380 VAL A C 1
ATOM 2912 O O . VAL A 1 380 ? -11.888 0.652 -1.811 1.00 89.69 380 VAL A O 1
ATOM 2915 N N . ASP A 1 381 ? -9.891 1.301 -2.579 1.00 86.25 381 ASP A N 1
ATOM 2916 C CA . ASP A 1 381 ? -9.885 0.446 -3.768 1.00 86.25 381 ASP A CA 1
ATOM 2917 C C . ASP A 1 381 ? -9.968 -1.045 -3.372 1.00 86.25 381 ASP A C 1
ATOM 2919 O O . ASP A 1 381 ? -9.149 -1.494 -2.566 1.00 86.25 381 ASP A O 1
ATOM 2923 N N . PRO A 1 382 ? -10.920 -1.838 -3.909 1.00 86.75 382 PRO A N 1
ATOM 2924 C CA . PRO A 1 382 ? -10.969 -3.284 -3.695 1.00 86.75 382 PRO A CA 1
ATOM 2925 C C . PRO A 1 382 ? -9.642 -4.009 -3.952 1.00 86.75 382 PRO A C 1
ATOM 2927 O O . PRO A 1 382 ? -9.366 -4.994 -3.274 1.00 86.75 382 PRO A O 1
ATOM 2930 N N . GLU A 1 383 ? -8.827 -3.512 -4.885 1.00 84.31 383 GLU A N 1
ATOM 2931 C CA . GLU A 1 383 ? -7.530 -4.091 -5.244 1.00 84.31 383 GLU A CA 1
ATOM 2932 C C . GLU A 1 383 ? -6.411 -3.717 -4.270 1.00 84.31 383 GLU A C 1
ATOM 2934 O O . GLU A 1 383 ? -5.339 -4.326 -4.287 1.00 84.31 383 GLU A O 1
ATOM 2939 N N . ASN A 1 384 ? -6.631 -2.755 -3.374 1.00 91.00 384 ASN A N 1
ATOM 2940 C CA . ASN A 1 384 ? -5.663 -2.447 -2.332 1.00 91.00 384 ASN A CA 1
ATOM 2941 C C . ASN A 1 384 ? -5.387 -3.704 -1.491 1.00 91.00 384 ASN A C 1
ATOM 2943 O O . ASN A 1 384 ? -6.320 -4.367 -1.032 1.00 91.00 384 ASN A O 1
ATOM 2947 N N . ILE A 1 385 ? -4.109 -4.042 -1.294 1.00 92.25 385 ILE A N 1
ATOM 2948 C CA . ILE A 1 385 ? -3.692 -5.290 -0.646 1.00 92.25 385 ILE A CA 1
ATOM 2949 C C . ILE A 1 385 ? -4.365 -5.535 0.714 1.00 92.25 385 ILE A C 1
ATOM 2951 O O . ILE A 1 385 ? -4.751 -6.666 1.006 1.00 92.25 385 ILE A O 1
ATOM 2955 N N . VAL A 1 386 ? -4.601 -4.485 1.512 1.00 95.44 386 VAL A N 1
ATOM 2956 C CA . VAL A 1 386 ? -5.268 -4.625 2.817 1.00 95.44 386 VAL A CA 1
ATOM 2957 C C . VAL A 1 386 ? -6.734 -5.044 2.666 1.00 95.44 386 VAL A C 1
ATOM 2959 O O . VAL A 1 386 ? -7.211 -5.913 3.392 1.00 95.44 386 VAL A O 1
ATOM 2962 N N . ASN A 1 387 ? -7.436 -4.499 1.667 1.00 93.62 387 ASN A N 1
ATOM 2963 C CA . ASN A 1 387 ? -8.827 -4.846 1.362 1.00 93.62 387 ASN A CA 1
ATOM 2964 C C . ASN A 1 387 ? -8.940 -6.224 0.725 1.00 93.62 387 ASN A C 1
ATOM 2966 O O . ASN A 1 387 ? -9.946 -6.905 0.921 1.00 93.62 387 ASN A O 1
ATOM 2970 N N . ARG A 1 388 ? -7.911 -6.640 -0.019 1.00 91.38 388 ARG A N 1
ATOM 2971 C CA . ARG A 1 388 ? -7.847 -7.997 -0.537 1.00 91.38 388 ARG A CA 1
ATOM 2972 C C . ARG A 1 388 ? -7.713 -9.013 0.571 1.00 91.38 388 ARG A C 1
ATOM 2974 O O . ARG A 1 388 ? -8.332 -10.038 0.371 1.00 91.38 388 ARG A O 1
ATOM 2981 N N . LEU A 1 389 ? -7.000 -8.740 1.675 1.00 92.38 389 LEU A N 1
ATOM 2982 C CA . LEU A 1 389 ? -6.797 -9.643 2.829 1.00 92.38 389 LEU A CA 1
ATOM 2983 C C . LEU A 1 389 ? -8.007 -9.763 3.769 1.00 92.38 389 LEU A C 1
ATOM 2985 O O . LEU A 1 389 ? -8.249 -10.835 4.326 1.00 92.38 389 LEU A O 1
ATOM 2989 N N . ALA A 1 390 ? -8.754 -8.674 3.959 1.00 92.75 390 ALA A N 1
ATOM 2990 C CA . ALA A 1 390 ? -9.989 -8.645 4.744 1.00 92.75 390 ALA A CA 1
ATOM 2991 C C . ALA A 1 390 ? -11.112 -7.977 3.928 1.00 92.75 390 ALA A C 1
ATOM 2993 O O . ALA A 1 390 ? -11.465 -6.817 4.173 1.00 92.75 390 ALA A O 1
ATOM 2994 N N . PRO A 1 391 ? -11.670 -8.690 2.931 1.00 88.12 391 PRO A N 1
ATOM 2995 C CA . PRO A 1 391 ? -12.692 -8.155 2.056 1.00 88.12 391 PRO A CA 1
ATOM 2996 C C . PRO A 1 391 ? -13.951 -7.843 2.859 1.00 88.12 391 PRO A C 1
ATOM 2998 O O . PRO A 1 391 ? -14.406 -8.627 3.696 1.00 88.12 391 PRO A O 1
ATOM 3001 N N . TRP A 1 392 ? -14.520 -6.681 2.566 1.00 85.56 392 TRP A N 1
ATOM 3002 C CA . TRP A 1 392 ? -15.721 -6.170 3.205 1.00 85.56 392 TRP A CA 1
ATOM 3003 C C . TRP A 1 392 ? -16.873 -6.086 2.208 1.00 85.56 392 TRP A C 1
ATOM 3005 O O . TRP A 1 392 ? -16.688 -5.743 1.034 1.00 85.56 392 TRP A O 1
ATOM 3015 N N . SER A 1 393 ? -18.078 -6.357 2.701 1.00 78.31 393 SER A N 1
ATOM 3016 C CA . SER A 1 393 ? -19.329 -6.107 1.991 1.00 78.31 393 SER A CA 1
ATOM 3017 C C . SER A 1 393 ? -20.209 -5.129 2.767 1.00 78.31 393 SER A C 1
ATOM 3019 O O . SER A 1 393 ? -20.160 -5.071 3.996 1.00 78.31 393 SER A O 1
ATOM 3021 N N . ALA A 1 394 ? -21.009 -4.351 2.034 1.00 72.81 394 ALA A N 1
ATOM 3022 C CA . ALA A 1 394 ? -21.823 -3.282 2.601 1.00 72.81 394 ALA A CA 1
ATOM 3023 C C . ALA A 1 394 ? -22.698 -3.761 3.769 1.00 72.81 394 ALA A C 1
ATOM 3025 O O . ALA A 1 394 ? -23.460 -4.716 3.632 1.00 72.81 394 ALA A O 1
ATOM 3026 N N . GLY A 1 395 ? -22.585 -3.072 4.908 1.00 65.94 395 GLY A N 1
ATOM 3027 C CA . GLY A 1 395 ? -23.342 -3.365 6.128 1.00 65.94 395 GLY A CA 1
ATOM 3028 C C . GLY A 1 395 ? -22.687 -4.364 7.089 1.00 65.94 395 GLY A C 1
ATOM 3029 O O . GLY A 1 395 ? -23.254 -4.617 8.148 1.00 65.94 395 GLY A O 1
ATOM 3030 N N . GLN A 1 396 ? -21.511 -4.914 6.771 1.00 77.00 396 GLN A N 1
ATOM 3031 C CA . GLN A 1 396 ? -20.717 -5.669 7.747 1.00 77.00 396 GLN A CA 1
ATOM 3032 C C . GLN A 1 396 ? -19.997 -4.706 8.700 1.00 77.00 396 GLN A C 1
ATOM 3034 O O . GLN A 1 396 ? -19.385 -3.745 8.246 1.00 77.00 396 GLN A O 1
ATOM 3039 N N . ILE A 1 397 ? -20.075 -4.957 10.007 1.00 72.50 397 ILE A N 1
ATOM 3040 C CA . ILE A 1 397 ? -19.459 -4.115 11.057 1.00 72.50 397 ILE A CA 1
ATOM 3041 C C . ILE A 1 397 ? -18.442 -4.884 11.913 1.00 72.50 397 ILE A C 1
ATOM 3043 O O . ILE A 1 397 ? -17.772 -4.325 12.772 1.00 72.50 397 ILE A O 1
ATOM 3047 N N . ASP A 1 398 ? -18.344 -6.197 11.714 1.00 81.12 398 ASP A N 1
ATOM 3048 C CA . ASP A 1 398 ? -17.547 -7.118 12.523 1.00 81.12 398 ASP A CA 1
ATOM 3049 C C . ASP A 1 398 ? -16.281 -7.602 11.809 1.00 81.12 398 ASP A C 1
ATOM 3051 O O . ASP A 1 398 ? -15.599 -8.502 12.312 1.00 81.12 398 ASP A O 1
ATOM 3055 N N . ARG A 1 399 ? -15.985 -7.021 10.641 1.00 89.06 399 ARG A N 1
ATOM 3056 C CA . ARG A 1 399 ? -14.830 -7.345 9.814 1.00 89.06 399 ARG A CA 1
ATOM 3057 C C . ARG A 1 399 ? -14.471 -6.212 8.861 1.00 89.06 399 ARG A C 1
ATOM 3059 O O . ARG A 1 399 ? -15.317 -5.392 8.509 1.00 89.06 399 ARG A O 1
ATOM 3066 N N . GLY A 1 400 ? -13.251 -6.248 8.342 1.00 91.56 400 GLY A N 1
ATOM 3067 C CA . GLY A 1 400 ? -12.836 -5.387 7.244 1.00 91.56 400 GLY A CA 1
ATOM 3068 C C . GLY A 1 400 ? -11.380 -4.966 7.321 1.00 91.56 400 GLY A C 1
ATOM 3069 O O . GLY A 1 400 ? -10.596 -5.431 8.148 1.00 91.56 400 GLY A O 1
ATOM 3070 N N . ALA A 1 401 ? -11.030 -4.061 6.424 1.00 95.12 401 ALA A N 1
ATOM 3071 C CA . ALA A 1 401 ? -9.668 -3.616 6.222 1.00 95.12 401 ALA A CA 1
ATOM 3072 C C . ALA A 1 401 ? -9.519 -2.134 6.566 1.00 95.12 401 ALA A C 1
ATOM 3074 O O . ALA A 1 401 ? -10.337 -1.312 6.149 1.00 95.12 401 ALA A O 1
ATOM 3075 N N . VAL A 1 402 ? -8.472 -1.795 7.314 1.00 96.56 402 VAL A N 1
ATOM 3076 C CA . VAL A 1 402 ? -8.145 -0.423 7.715 1.00 96.56 402 VAL A CA 1
ATOM 3077 C C . VAL A 1 402 ? -6.782 -0.055 7.143 1.00 96.56 402 VAL A C 1
ATOM 3079 O O . VAL A 1 402 ? -5.780 -0.668 7.491 1.00 96.56 402 VAL A O 1
ATO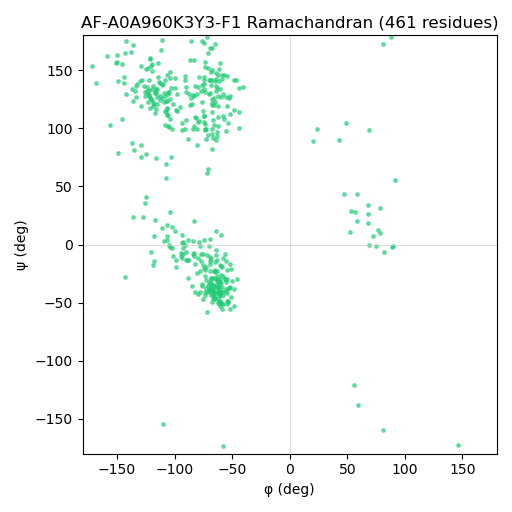M 3082 N N . GLN A 1 403 ? -6.725 0.967 6.297 1.00 97.38 403 GLN A N 1
ATOM 3083 C CA . GLN A 1 403 ? -5.454 1.579 5.910 1.00 97.38 403 GLN A CA 1
ATOM 3084 C C . GLN A 1 403 ? -5.129 2.718 6.871 1.00 97.38 403 GLN A C 1
ATOM 3086 O O . GLN A 1 403 ? -6.006 3.516 7.190 1.00 97.38 403 GLN A O 1
ATOM 3091 N N . VAL A 1 404 ? -3.886 2.800 7.330 1.00 96.94 404 VAL A N 1
ATOM 3092 C CA . VAL A 1 404 ? -3.419 3.860 8.224 1.00 96.94 404 VAL A CA 1
ATOM 3093 C C . VAL A 1 404 ? -2.267 4.597 7.564 1.00 96.94 404 VAL A C 1
ATOM 3095 O O . VAL A 1 404 ? -1.209 4.019 7.346 1.00 96.94 404 VAL A O 1
ATOM 3098 N N . GLU A 1 405 ? -2.456 5.884 7.302 1.00 94.81 405 GLU A N 1
ATOM 3099 C CA . GLU A 1 405 ? -1.419 6.767 6.760 1.00 94.81 405 GLU A CA 1
ATOM 3100 C C . GLU A 1 405 ? -0.920 7.705 7.853 1.00 94.81 405 GLU A C 1
ATOM 3102 O O . GLU A 1 405 ? -1.704 8.449 8.448 1.00 94.81 405 GLU A O 1
ATOM 3107 N N . LEU A 1 406 ? 0.386 7.692 8.111 1.00 92.75 406 LEU A N 1
ATOM 3108 C CA . LEU A 1 406 ? 1.019 8.483 9.164 1.00 92.75 406 LEU A CA 1
ATOM 3109 C C . LEU A 1 406 ? 1.893 9.588 8.560 1.00 92.75 406 LEU A C 1
ATOM 3111 O O . LEU A 1 406 ? 2.787 9.334 7.743 1.00 92.75 406 LEU A O 1
ATOM 3115 N N . SER A 1 407 ? 1.663 10.837 8.969 1.00 89.25 407 SER A N 1
ATOM 3116 C CA . SER A 1 407 ? 2.404 11.968 8.404 1.00 89.25 407 SER A CA 1
ATOM 3117 C C . SER A 1 407 ? 3.898 11.837 8.683 1.00 89.25 407 SER A C 1
ATOM 3119 O O . SER A 1 407 ? 4.323 11.267 9.690 1.00 89.25 407 SER A O 1
ATOM 3121 N N . LYS A 1 408 ? 4.732 12.384 7.794 1.00 85.50 408 LYS A N 1
ATOM 3122 C CA . LYS A 1 408 ? 6.184 12.383 7.990 1.00 85.50 408 LYS A CA 1
ATOM 3123 C C . LYS A 1 408 ? 6.560 13.002 9.333 1.00 85.50 408 LYS A C 1
ATOM 3125 O O . LYS A 1 408 ? 7.400 12.440 10.014 1.00 85.50 408 LYS A O 1
ATOM 3130 N N . SER A 1 409 ? 5.920 14.100 9.728 1.00 82.38 409 SER A N 1
ATOM 3131 C CA . SER A 1 409 ? 6.159 14.735 11.028 1.00 82.38 409 SER A CA 1
ATOM 3132 C C . SER A 1 409 ? 5.808 13.825 12.204 1.00 82.38 409 SER A C 1
ATOM 3134 O O . SER A 1 409 ? 6.532 13.824 13.186 1.00 82.38 409 SER A O 1
ATOM 3136 N N . LEU A 1 410 ? 4.747 13.017 12.094 1.00 85.50 410 LEU A N 1
ATOM 3137 C CA . LEU A 1 410 ? 4.387 12.036 13.124 1.00 85.50 410 LEU A CA 1
ATOM 3138 C C . LEU A 1 410 ? 5.384 10.876 13.201 1.00 85.50 410 LEU A C 1
ATOM 3140 O O . LEU A 1 410 ? 5.612 10.342 14.279 1.00 85.50 410 LEU A O 1
ATOM 3144 N N . ARG A 1 411 ? 5.982 10.492 12.070 1.00 87.44 411 ARG A N 1
ATOM 3145 C CA . ARG A 1 411 ? 6.960 9.396 11.996 1.00 87.44 411 ARG A CA 1
ATOM 3146 C C . ARG A 1 411 ? 8.375 9.811 12.396 1.00 87.44 411 ARG A C 1
ATOM 3148 O O . ARG A 1 411 ? 9.070 9.055 13.058 1.00 87.44 411 ARG A O 1
ATOM 3155 N N . PHE A 1 412 ? 8.790 10.995 11.963 1.00 76.25 412 PHE A N 1
ATOM 3156 C CA . PHE A 1 412 ? 10.114 11.580 12.159 1.00 76.25 412 PHE A CA 1
ATOM 3157 C C . PHE A 1 412 ? 10.038 12.711 13.174 1.00 76.25 412 PHE A C 1
ATOM 3159 O O . PHE A 1 412 ? 10.369 13.848 12.843 1.00 76.25 412 PHE A O 1
ATOM 3166 N N . ASP A 1 413 ? 9.569 12.454 14.387 1.00 63.28 413 ASP A N 1
ATOM 3167 C CA . ASP A 1 413 ? 9.565 13.487 15.423 1.00 63.28 413 ASP A CA 1
ATOM 3168 C C . ASP A 1 413 ? 11.004 13.789 15.917 1.00 63.28 413 ASP A C 1
ATOM 3170 O O . ASP A 1 413 ? 11.410 13.483 17.036 1.00 63.28 413 ASP A O 1
ATOM 3174 N N . GLU A 1 414 ? 11.829 14.319 15.007 1.00 45.84 414 GLU A N 1
ATOM 3175 C CA . GLU A 1 414 ? 13.246 14.651 15.141 1.00 45.84 414 GLU A CA 1
ATOM 3176 C C . GLU A 1 414 ? 13.445 16.122 15.540 1.00 45.84 414 GLU A C 1
ATOM 3178 O O . GLU A 1 414 ? 14.566 16.537 15.832 1.00 45.84 414 GLU A O 1
ATOM 3183 N N . HIS A 1 415 ? 12.386 16.942 15.578 1.00 44.81 415 HIS A N 1
ATOM 3184 C CA . HIS A 1 415 ? 12.494 18.358 15.962 1.00 44.81 415 HIS A CA 1
ATOM 3185 C C . HIS A 1 415 ? 12.799 18.588 17.451 1.00 44.81 415 HIS A C 1
ATOM 3187 O O . HIS A 1 415 ? 13.061 19.723 17.846 1.00 44.81 415 HIS A O 1
ATOM 3193 N N . PHE A 1 416 ? 12.903 17.518 18.241 1.00 42.22 416 PHE A N 1
ATOM 3194 C CA . PHE A 1 416 ? 13.310 17.557 19.644 1.00 42.22 416 PHE A CA 1
ATOM 3195 C C . PHE A 1 416 ? 14.490 16.631 19.952 1.00 42.22 416 PHE A C 1
ATOM 3197 O O . PHE A 1 416 ? 14.599 16.071 21.043 1.00 42.22 416 PHE A O 1
ATOM 3204 N N . SER A 1 417 ? 15.433 16.491 19.015 1.00 36.72 417 SER A N 1
ATOM 3205 C CA . SER A 1 417 ? 16.744 15.906 19.307 1.00 36.72 417 SER A CA 1
ATOM 3206 C C . SER A 1 417 ? 17.608 16.864 20.151 1.00 36.72 417 SER A C 1
ATOM 3208 O O . SER A 1 417 ? 18.671 17.309 19.716 1.00 36.72 417 SER A O 1
ATOM 3210 N N . ASP A 1 418 ? 17.158 17.205 21.360 1.00 42.50 418 ASP A N 1
ATOM 3211 C CA . ASP A 1 418 ? 18.072 17.582 22.435 1.00 42.50 418 ASP A CA 1
ATOM 3212 C C . ASP A 1 418 ? 18.575 16.275 23.071 1.00 42.50 418 ASP A C 1
ATOM 3214 O O . ASP A 1 418 ? 17.799 15.572 23.725 1.00 42.50 418 ASP A O 1
ATOM 3218 N N . PRO A 1 419 ? 19.855 15.905 22.895 1.00 46.69 419 PRO A N 1
ATOM 3219 C CA . PRO A 1 419 ? 20.400 14.658 23.426 1.00 46.69 419 PRO A CA 1
ATOM 3220 C C . PRO A 1 419 ? 20.397 14.576 24.964 1.00 46.69 419 PRO A C 1
ATOM 3222 O O . PRO A 1 419 ? 20.760 13.533 25.508 1.00 46.69 419 PRO A O 1
ATOM 3225 N N . TYR A 1 420 ? 20.004 15.640 25.676 1.00 45.53 420 TYR A N 1
ATOM 3226 C CA . TYR A 1 420 ? 19.974 15.692 27.139 1.00 45.53 420 TYR A CA 1
ATOM 3227 C C . TYR A 1 420 ? 18.579 15.570 27.768 1.00 45.53 420 TYR A C 1
ATOM 3229 O O . TYR A 1 420 ? 18.486 15.508 28.996 1.00 45.53 420 TYR A O 1
ATOM 3237 N N . ILE A 1 421 ? 17.505 15.472 26.976 1.00 48.00 421 ILE A N 1
ATOM 3238 C CA . ILE A 1 421 ? 16.150 15.231 27.489 1.00 48.00 421 ILE A CA 1
ATOM 3239 C C . ILE A 1 421 ? 15.674 13.868 26.966 1.00 48.00 421 ILE A C 1
ATOM 3241 O O . ILE A 1 421 ? 15.629 13.680 25.752 1.00 48.00 421 ILE A O 1
ATOM 3245 N N . PRO A 1 422 ? 15.320 12.894 27.832 1.00 44.09 422 PRO A N 1
ATOM 3246 C CA . PRO A 1 422 ? 14.687 11.655 27.387 1.00 44.09 422 PRO A CA 1
ATOM 3247 C C . PRO A 1 422 ? 13.417 12.029 26.626 1.00 44.09 422 PRO A C 1
ATOM 3249 O O . PRO A 1 422 ? 12.479 12.532 27.241 1.00 44.09 422 PRO A O 1
ATOM 3252 N N . ASN A 1 423 ? 13.432 11.859 25.303 1.00 45.50 423 ASN A N 1
ATOM 3253 C CA . ASN A 1 423 ? 12.431 12.438 24.420 1.00 45.50 423 ASN A CA 1
ATOM 3254 C C . ASN A 1 423 ? 11.026 11.876 24.755 1.00 45.50 423 ASN A C 1
ATOM 3256 O O . ASN A 1 423 ? 10.771 10.697 24.498 1.00 45.50 423 ASN A O 1
ATOM 3260 N N . PRO A 1 424 ? 10.096 12.671 25.325 1.00 48.28 424 PRO A N 1
ATOM 3261 C CA . PRO A 1 424 ? 8.725 12.244 25.611 1.00 48.28 424 PRO A CA 1
ATOM 3262 C C . PRO A 1 424 ? 7.872 12.033 24.343 1.00 48.28 424 PRO A C 1
ATOM 3264 O O . PRO A 1 424 ? 6.667 11.798 24.452 1.00 48.28 424 PRO A O 1
ATOM 3267 N N . GLU A 1 425 ? 8.453 12.148 23.144 1.00 49.81 425 GLU A N 1
ATOM 3268 C CA . GLU A 1 425 ? 7.724 12.372 21.889 1.00 49.81 425 GLU A CA 1
ATOM 3269 C C . GLU A 1 425 ? 7.891 11.245 20.859 1.00 49.81 425 GLU A C 1
ATOM 3271 O O . GLU A 1 425 ? 6.972 11.032 20.069 1.00 49.81 425 GLU A O 1
ATOM 3276 N N . SER A 1 426 ? 8.871 10.336 21.031 1.00 57.38 426 SER A N 1
ATOM 3277 C CA . SER A 1 426 ? 8.747 8.966 20.481 1.00 57.38 426 SER A CA 1
ATOM 3278 C C . SER A 1 426 ? 7.449 8.288 20.952 1.00 57.38 426 SER A C 1
ATOM 3280 O O . SER A 1 426 ? 6.903 7.412 20.285 1.00 57.38 426 SER A O 1
ATOM 3282 N N . GLN A 1 427 ? 6.881 8.768 22.064 1.00 66.75 427 GLN A N 1
ATOM 3283 C CA . GLN A 1 427 ? 5.599 8.315 22.572 1.00 66.75 427 GLN A CA 1
ATOM 3284 C C . GLN A 1 427 ? 4.432 8.591 21.632 1.00 66.75 427 GLN A C 1
ATOM 3286 O O . GLN A 1 427 ? 3.445 7.884 21.783 1.00 66.75 427 GLN A O 1
ATOM 3291 N N . LEU A 1 428 ? 4.441 9.598 20.746 1.00 79.62 428 LEU A N 1
ATOM 3292 C CA . LEU A 1 428 ? 3.233 9.929 19.973 1.00 79.62 428 LEU A CA 1
ATOM 3293 C C . LEU A 1 428 ? 2.986 8.909 18.858 1.00 79.62 428 LEU A C 1
ATOM 3295 O O . LEU A 1 428 ? 1.876 8.381 18.751 1.00 79.62 428 LEU A O 1
ATOM 3299 N N . LEU A 1 429 ? 4.024 8.569 18.094 1.00 82.69 429 LEU A N 1
ATOM 3300 C CA . LEU A 1 429 ? 3.977 7.496 17.101 1.00 82.69 429 LEU A CA 1
ATOM 3301 C C . LEU A 1 429 ? 3.698 6.144 17.765 1.00 82.69 429 LEU A C 1
ATOM 3303 O O . LEU A 1 429 ? 2.734 5.467 17.401 1.00 82.69 429 LEU A O 1
ATOM 3307 N N . GLU A 1 430 ? 4.460 5.807 18.811 1.00 82.31 430 GLU A N 1
ATOM 3308 C CA . GLU A 1 430 ? 4.261 4.564 19.563 1.00 82.31 430 GLU A CA 1
ATOM 3309 C C . GLU A 1 430 ? 2.843 4.476 20.140 1.00 82.31 430 GLU A C 1
ATOM 3311 O O . GLU A 1 430 ? 2.203 3.427 20.104 1.00 82.31 430 GLU A O 1
ATOM 3316 N N . SER A 1 431 ? 2.321 5.589 20.657 1.00 84.25 431 SER A N 1
ATOM 3317 C CA . SER A 1 431 ? 0.956 5.679 21.170 1.00 84.25 431 SER A CA 1
ATOM 3318 C C . SER A 1 431 ? -0.084 5.510 20.079 1.00 84.25 431 SER A C 1
ATOM 3320 O O . SER A 1 431 ? -1.076 4.831 20.319 1.00 84.25 431 SER A O 1
ATOM 3322 N N . THR A 1 432 ? 0.137 6.101 18.906 1.00 87.31 432 THR A N 1
ATOM 3323 C CA . THR A 1 432 ? -0.758 5.975 17.751 1.00 87.31 432 THR A CA 1
ATOM 3324 C C . THR A 1 432 ? -0.900 4.507 17.371 1.00 87.31 432 THR A C 1
ATOM 3326 O O . THR A 1 432 ? -2.001 3.961 17.392 1.00 87.31 432 THR A O 1
ATOM 3329 N N . VAL A 1 433 ? 0.223 3.834 17.113 1.00 89.44 433 VAL A N 1
ATOM 3330 C CA . VAL A 1 433 ? 0.210 2.444 16.647 1.00 89.44 433 VAL A CA 1
ATOM 3331 C C . VAL A 1 433 ? -0.223 1.476 17.749 1.00 89.44 433 VAL A C 1
ATOM 3333 O O . VAL A 1 433 ? -0.984 0.546 17.487 1.00 89.44 433 VAL A O 1
ATOM 3336 N N . SER A 1 434 ? 0.154 1.732 19.005 1.00 90.69 434 SER A N 1
ATOM 3337 C CA . SER A 1 434 ? -0.353 0.958 20.139 1.00 90.69 434 SER A CA 1
ATOM 3338 C C . SER A 1 434 ? -1.871 1.098 20.284 1.00 90.69 434 SER A C 1
ATOM 3340 O O . SER A 1 434 ? -2.556 0.090 20.411 1.00 90.69 434 SER A O 1
ATOM 3342 N N . ALA A 1 435 ? -2.430 2.311 20.212 1.00 91.88 435 ALA A N 1
ATOM 3343 C CA . ALA A 1 435 ? -3.875 2.524 20.308 1.00 91.88 435 ALA A CA 1
ATOM 3344 C C . ALA A 1 435 ? -4.645 1.850 19.164 1.00 91.88 435 ALA A C 1
ATOM 3346 O O . ALA A 1 435 ? -5.721 1.304 19.405 1.00 91.88 435 ALA A O 1
ATOM 3347 N N . LEU A 1 436 ? -4.081 1.831 17.953 1.00 93.62 436 LEU A N 1
ATOM 3348 C CA . LEU A 1 436 ? -4.643 1.102 16.814 1.00 93.62 436 LEU A CA 1
ATOM 3349 C C . LEU A 1 436 ? -4.645 -0.413 17.053 1.00 93.62 436 LEU A C 1
ATOM 3351 O O . LEU A 1 436 ? -5.688 -1.041 16.878 1.00 93.62 436 LEU A O 1
ATOM 3355 N N . GLY A 1 437 ? -3.531 -0.980 17.530 1.00 91.38 437 GLY A N 1
ATOM 3356 C CA . GLY A 1 437 ? -3.432 -2.401 17.886 1.00 91.38 437 GLY A CA 1
ATOM 3357 C C . GLY A 1 437 ? -4.408 -2.807 18.995 1.00 91.38 437 GLY A C 1
ATOM 3358 O O . GLY A 1 437 ? -5.102 -3.813 18.880 1.00 91.38 437 GLY A O 1
ATOM 3359 N N . GLN A 1 438 ? -4.547 -1.982 20.039 1.00 92.69 438 GLN A N 1
ATOM 3360 C CA . GLN A 1 438 ? -5.547 -2.211 21.091 1.00 92.69 438 GLN A CA 1
ATOM 3361 C C . GLN A 1 438 ? -6.973 -2.107 20.544 1.00 92.69 438 GLN A C 1
ATOM 3363 O O . GLN A 1 438 ? -7.816 -2.944 20.856 1.00 92.69 438 GLN A O 1
ATOM 3368 N N . GLY A 1 439 ? -7.254 -1.075 19.746 1.00 92.25 439 GLY A N 1
ATOM 3369 C CA . GLY A 1 439 ? -8.581 -0.816 19.204 1.00 92.25 439 GLY A CA 1
ATOM 3370 C C . GLY A 1 439 ? -9.065 -1.952 18.309 1.00 92.25 439 GLY A C 1
ATOM 3371 O O . GLY A 1 439 ? -10.156 -2.475 18.526 1.00 92.25 439 GLY A O 1
ATOM 3372 N N . ILE A 1 440 ? -8.240 -2.389 17.356 1.00 91.50 440 ILE A N 1
ATOM 3373 C CA . ILE A 1 440 ? -8.618 -3.475 16.445 1.00 91.50 440 ILE A CA 1
ATOM 3374 C C . ILE A 1 440 ? -8.765 -4.813 17.184 1.00 91.50 440 ILE A C 1
ATOM 3376 O O . ILE A 1 440 ? -9.699 -5.567 16.919 1.00 91.50 440 ILE A O 1
ATOM 3380 N N . ALA A 1 441 ? -7.921 -5.082 18.185 1.00 90.06 441 ALA A N 1
ATOM 3381 C CA . ALA A 1 441 ? -8.031 -6.296 18.986 1.00 90.06 441 ALA A CA 1
ATOM 3382 C C . ALA A 1 441 ? -9.292 -6.305 19.874 1.00 90.06 441 ALA A C 1
ATOM 3384 O O . ALA A 1 441 ? -9.936 -7.341 20.041 1.00 90.06 441 ALA A O 1
ATOM 3385 N N . GLN A 1 442 ? -9.709 -5.145 20.391 1.00 91.06 442 GLN A N 1
ATOM 3386 C CA . GLN A 1 442 ? -10.975 -5.006 21.117 1.00 91.06 442 GLN A CA 1
ATOM 3387 C C . GLN A 1 442 ? -12.194 -5.227 20.214 1.00 91.06 442 GLN A C 1
ATOM 3389 O O . GLN A 1 442 ? -13.128 -5.914 20.630 1.00 91.06 442 GLN A O 1
ATOM 3394 N N . LEU A 1 443 ? -12.174 -4.713 18.978 1.00 88.56 443 LEU A N 1
ATOM 3395 C CA . LEU A 1 443 ? -13.216 -4.994 17.979 1.00 88.56 443 LEU A CA 1
ATOM 3396 C C . LEU A 1 443 ? -13.321 -6.492 17.679 1.00 88.56 443 LEU A C 1
ATOM 3398 O O . LEU A 1 443 ? -14.413 -7.018 17.459 1.00 88.56 443 LEU A O 1
ATOM 3402 N N . ASN A 1 444 ? -12.193 -7.199 17.742 1.00 82.81 444 ASN A N 1
ATOM 3403 C CA . ASN A 1 444 ? -12.163 -8.635 17.548 1.00 82.81 444 ASN A CA 1
ATOM 3404 C C . ASN A 1 444 ? -12.901 -9.409 18.652 1.00 82.81 444 ASN A C 1
ATOM 3406 O O . ASN A 1 444 ? -13.722 -10.285 18.365 1.00 82.81 444 ASN A O 1
ATOM 3410 N N . GLY A 1 445 ? -12.652 -9.053 19.916 1.00 79.19 445 GLY A N 1
ATOM 3411 C CA . GLY A 1 445 ? -13.293 -9.682 21.074 1.00 79.19 445 GLY A CA 1
ATOM 3412 C C . GLY A 1 445 ? -14.728 -9.212 21.343 1.00 79.19 445 GLY A C 1
ATOM 3413 O O . GLY A 1 445 ? -15.491 -9.930 21.991 1.00 79.19 445 GLY A O 1
ATOM 3414 N N . TYR A 1 446 ? -15.110 -8.021 20.868 1.00 76.19 446 TYR A N 1
ATOM 3415 C CA . TYR A 1 446 ? -16.418 -7.420 21.138 1.00 76.19 446 TYR A CA 1
ATOM 3416 C C . TYR A 1 446 ? -16.901 -6.524 19.976 1.00 76.19 446 TYR A C 1
ATOM 3418 O O . TYR A 1 446 ? -16.841 -5.298 20.080 1.00 76.19 446 TYR A O 1
ATOM 3426 N N . PRO A 1 447 ? -17.427 -7.101 18.877 1.00 64.81 447 PRO A N 1
ATOM 3427 C CA . PRO A 1 447 ? -17.883 -6.329 17.715 1.00 64.81 447 PRO A CA 1
ATOM 3428 C C . PRO A 1 447 ? -18.911 -5.208 17.997 1.00 64.81 447 PRO A C 1
ATOM 3430 O O . PRO A 1 447 ? -18.838 -4.187 17.316 1.00 64.81 447 PRO A O 1
ATOM 3433 N N . PRO A 1 448 ? -19.795 -5.274 19.024 1.00 70.25 448 PRO A N 1
ATOM 3434 C CA . PRO A 1 448 ? -20.667 -4.144 19.370 1.00 70.25 448 PRO A CA 1
ATOM 3435 C C . PRO A 1 448 ? -19.923 -2.888 19.844 1.00 70.25 448 PRO A C 1
ATOM 3437 O O . PRO A 1 448 ? -20.543 -1.846 20.015 1.00 70.25 448 PRO A O 1
ATOM 3440 N N . ALA A 1 449 ? -18.609 -2.956 20.091 1.00 73.31 449 ALA A N 1
ATOM 3441 C CA . ALA A 1 449 ? -17.830 -1.806 20.544 1.00 73.31 449 ALA A CA 1
ATOM 3442 C C . ALA A 1 449 ? -17.790 -0.656 19.523 1.00 73.31 449 ALA A C 1
ATOM 3444 O O . ALA A 1 449 ? -17.554 0.482 19.926 1.00 73.31 449 ALA A O 1
ATOM 3445 N N . ALA A 1 450 ? -18.017 -0.943 18.237 1.00 77.19 450 ALA A N 1
ATOM 3446 C CA . ALA A 1 450 ? -18.107 0.078 17.200 1.00 77.19 450 ALA A CA 1
ATOM 3447 C C . ALA A 1 450 ? -19.484 0.761 17.151 1.00 77.19 450 ALA A C 1
ATOM 3449 O O . ALA A 1 450 ? -19.571 1.895 16.705 1.00 77.19 450 ALA A O 1
ATOM 3450 N N . GLU A 1 451 ? -20.563 0.121 17.609 1.00 85.06 451 GLU A N 1
ATOM 3451 C CA . GLU A 1 451 ? -21.921 0.631 17.393 1.00 85.06 451 GLU A CA 1
ATOM 3452 C C . GLU A 1 451 ? -22.136 2.001 18.070 1.00 85.06 451 GLU A C 1
ATOM 3454 O O . GLU A 1 451 ? -22.013 2.143 19.288 1.00 85.06 451 GLU A O 1
ATOM 3459 N N . GLY A 1 452 ? -22.445 3.025 17.265 1.00 89.44 452 GLY A N 1
ATOM 3460 C CA . GLY A 1 452 ? -22.628 4.406 17.725 1.00 89.44 452 GLY A CA 1
ATOM 3461 C C . GLY A 1 452 ? -21.324 5.172 17.986 1.00 89.44 452 GLY A C 1
ATOM 3462 O O . GLY A 1 452 ? -21.364 6.276 18.539 1.00 89.44 452 GLY A O 1
ATOM 3463 N N . ALA A 1 453 ? -20.167 4.627 17.599 1.00 90.62 453 ALA A N 1
ATOM 3464 C CA . ALA A 1 453 ? -18.878 5.290 17.740 1.00 90.62 453 ALA A CA 1
ATOM 3465 C C . ALA A 1 453 ? -18.808 6.588 16.929 1.00 90.62 453 ALA A C 1
ATOM 3467 O O . ALA A 1 453 ? -18.231 7.565 17.405 1.00 90.62 453 ALA A O 1
ATOM 3468 N N . CYS A 1 454 ? -19.412 6.652 15.741 1.00 90.75 454 CYS A N 1
ATOM 3469 C CA . CYS A 1 454 ? -19.424 7.884 14.955 1.00 90.75 454 CYS A CA 1
ATOM 3470 C C . CYS A 1 454 ? -20.241 8.993 15.614 1.00 90.75 454 CYS A C 1
ATOM 3472 O O . CYS A 1 454 ? -19.790 10.138 15.645 1.00 90.75 454 CYS A O 1
ATOM 3474 N N . ASP A 1 455 ? -21.397 8.677 16.193 1.00 91.81 455 ASP A N 1
ATOM 3475 C CA . ASP A 1 455 ? -22.197 9.667 16.919 1.00 91.81 455 ASP A CA 1
ATOM 3476 C C . ASP A 1 455 ? -21.479 10.136 18.188 1.00 91.81 455 ASP A C 1
ATOM 3478 O O . ASP A 1 455 ? -21.401 11.339 18.448 1.00 91.81 455 ASP A O 1
ATOM 3482 N N . ALA A 1 456 ? -20.864 9.213 18.935 1.00 90.56 456 ALA A N 1
ATOM 3483 C CA . ALA A 1 456 ? -20.054 9.545 20.104 1.00 90.56 456 ALA A CA 1
ATOM 3484 C C . ALA A 1 456 ? -18.847 10.425 19.740 1.00 90.56 456 ALA A C 1
ATOM 3486 O O . ALA A 1 456 ? -18.535 11.389 20.446 1.00 90.56 456 ALA A O 1
ATOM 3487 N N . LEU A 1 457 ? -18.179 10.124 18.625 1.00 89.62 457 LEU A N 1
ATOM 3488 C CA . LEU A 1 457 ? -17.058 10.898 18.111 1.00 89.62 457 LEU A CA 1
ATOM 3489 C C . LEU A 1 457 ? -17.497 12.300 17.666 1.00 89.62 457 LEU A C 1
ATOM 3491 O O . LEU A 1 457 ? -16.840 13.277 18.031 1.00 89.62 457 LEU A O 1
ATOM 3495 N N . ARG A 1 458 ? -18.607 12.425 16.927 1.00 89.00 458 ARG A N 1
ATOM 3496 C CA . ARG A 1 458 ? -19.161 13.729 16.527 1.00 89.00 458 ARG A CA 1
ATOM 3497 C C . ARG A 1 458 ? -19.539 14.561 17.742 1.00 89.00 458 ARG A C 1
ATOM 3499 O O . ARG A 1 458 ? -19.078 15.690 17.874 1.00 89.00 458 ARG A O 1
ATOM 3506 N N . GLN A 1 459 ? -20.266 13.973 18.692 1.00 89.81 459 GLN A N 1
ATOM 3507 C CA . GLN A 1 459 ? -20.645 14.637 19.938 1.00 89.81 459 GLN A CA 1
ATOM 3508 C C . GLN A 1 459 ? -19.419 15.118 20.727 1.00 89.81 459 GLN A C 1
ATOM 3510 O O . GLN A 1 459 ? -19.407 16.241 21.229 1.00 89.81 459 GLN A O 1
ATOM 3515 N N . ARG A 1 460 ? -18.373 14.287 20.822 1.00 87.44 460 ARG A N 1
ATOM 3516 C CA . ARG A 1 460 ? -17.117 14.616 21.510 1.00 87.44 460 ARG A CA 1
ATOM 3517 C C . ARG A 1 460 ? -16.400 15.819 20.889 1.00 87.44 460 ARG A C 1
ATOM 3519 O O . ARG A 1 460 ? -15.750 16.560 21.624 1.00 87.44 460 ARG A O 1
ATOM 3526 N N . ASN A 1 461 ? -16.506 15.996 19.573 1.00 83.06 461 ASN A N 1
ATOM 3527 C CA . ASN A 1 461 ? -15.797 17.032 18.818 1.00 83.06 461 ASN A CA 1
ATOM 3528 C C . ASN A 1 461 ? -16.696 18.208 18.386 1.00 83.06 461 ASN A C 1
ATOM 3530 O O . ASN A 1 461 ? -16.198 19.160 17.794 1.00 83.06 461 ASN A O 1
ATOM 3534 N N . GLY A 1 462 ? -17.994 18.176 18.711 1.00 86.19 462 GLY A N 1
ATOM 3535 C CA . GLY A 1 462 ? -18.955 19.219 18.337 1.00 86.19 462 GLY A CA 1
ATOM 3536 C C . GLY A 1 462 ? -19.242 19.292 16.833 1.00 86.19 462 GLY A C 1
ATOM 3537 O O . GLY A 1 462 ? -19.429 20.396 16.323 1.00 86.19 462 GLY A O 1
ATOM 3538 N N . LEU A 1 463 ? -19.229 18.141 16.148 1.00 82.25 463 LEU A N 1
ATOM 3539 C CA . LEU A 1 463 ? -19.449 17.996 14.701 1.00 82.25 463 LEU A CA 1
ATOM 3540 C C . LEU A 1 463 ? -20.910 17.732 14.327 1.00 82.25 463 LEU A C 1
ATOM 3542 O O . LEU A 1 463 ? -21.629 17.109 15.145 1.00 82.25 463 LEU A O 1
#

Sequence (463 aa):
MSLPLKSLLFAFLVLWTLSPASALAQTCPVSTSNVEIRLRTPPSSVNATDRREHVRISLGLLQALCLDPSAIHANGDDSPQIRIAIVSDTNPGAPSSPRSTALFTVVGVDTLSIGKWVEVYTRRTSSDTNNGLRKLFPYLGSSGSLDPARVVAEAYRLAPHATAYVDYRLSSTKIDAVTTHFSDPNASARQFEEYLQLEASKELALVVPHGDNIETHIDEQIGRFENAAAVYGVDTNIWEGRGRWGSGETSRRWHITSSDLHPASFPGLEELFDAPDYATGRPFRWAMSLHGFTGRELTTHPNNIPPTDQGGAYYGVILGGRSDAETKCYLAMKLQDRYGNRRDQVAITLVYHDANGTVQTLEIPGLGGVIDGADDLGGVDPENIVNRLAPWSAGQIDRGAVQVELSKSLRFDEHFSDPYIPNPESQLLESTVSALGQGIAQLNGYPPAAEGACDALRQRNGL

pLDDT: mean 76.71, std 16.96, range [36.53, 97.88]

=== Feature glossary ===
Annotated list of the representations used here:

Nearest PDB structures. The Foldseek neighbor list gives the closest experimentally determined structures in the PDB, ranked by structural alignment. TM-score near 1 means near-identical fold; near 0.3 means only rough topology match. This is how one finds what a novel AlphaFold prediction most resembles in the solved-structure universe.

Foldseek 3Di. Foldseek's 3Di representation compresses backbone geometry into a per-residue letter drawn from a learned twenty-state alphabet. It captures the tertiary interaction pattern around each residue — which residues are packed against it in space, regardless of where they are in sequence.

Radius of gyration, Cα contacts, bounding box. Radius of gyration (Rg) is the root-mean-square distance of Cα atoms from their centroid — a single number for overall size and compactness. A globular domain of N residues has Rg ≈ 2.2·N^0.38 Å; an extended or disordered chain has a much larger Rg. The Cα contact count is the number of residue pairs whose Cα atoms are within 8 Å and are more than four positions apart in sequence — a standard proxy for tertiary packing density. The bounding box is the smallest axis-aligned box enclosing all Cα atoms.

InterPro / GO / CATH / organism. The annotation block draws on four external resources. InterPro: which protein families and domains the sequence belongs to. GO: standardized terms for what the protein does, what process it participates in, and where in the cell it acts. CATH: which structural fold it has in the CATH hierarchy. Organism: the species of origin.

mmCIF coordinates. The mmCIF block holds the 3D Cartesian coordinates of each backbone atom (N, Cα, C, O) in ångströms. mmCIF is the PDB's canonical archive format — a tagged-loop text representation of the atomic model.

pLDDT. pLDDT is the predicted lDDT-Cα score: AlphaFold's confidence that the local environment of each residue (all inter-atomic distances within 15 Å) is correctly placed. It is a per-residue number between 0 and 100, with higher meaning more reliable.

Backbone torsions (φ/ψ). φ (phi) and ψ (psi) are the two rotatable backbone dihedrals per residue: φ is the C(i-1)–N–Cα–C torsion, ψ is the N–Cα–C–N(i+1) torsion, both in degrees on (−180°, 180°]. α-helical residues cluster near (−60°, −45°); β-strand residues near (−120°, +130°). A Ramachandran plot is simply a scatter of (φ, ψ) for every residue.

B-factor. For experimental (PDB) structures, the B-factor (temperature factor) quantifies the positional spread of each atom in the crystal — a combination of thermal vibration and static disorder — in units of Å². High B-factors mark flexible loops or poorly resolved regions; low B-factors mark the rigid, well-ordered core.

Secondary structure (3-state, P-SEA). SS3 is a coarse helix/strand/coil call (letters a/b/c) made by the P-SEA algorithm from inter-Cα distances and dihedrals. It is less detailed than DSSP but needs only Cα positions.

Predicted aligned error. Predicted aligned error is AlphaFold's pairwise confidence. Unlike pLDDT (per-residue), PAE is per-residue-pair and captures whether two parts of the structure are correctly placed relative to each other. Units are ångströms of expected positional error.

Solvent-accessible surface area. Solvent-accessible surface area (SASA) is the area in Å² traced out by the centre of a 1.4 Å probe sphere (a water molecule) rolled over the protein's van der Waals surface (Shrake–Rupley / Lee–Richards construction). Buried residues have near-zero SASA; fully exposed residues can exceed 200 Å². The total SASA scales roughly with the number of surface residues.

Secondary structure (8-state, DSSP). The SS8 string is DSSP's per-residue secondary-structure call. α-helix (H) means an i→i+4 H-bond ladder; β-strand (E) means the residue participates in a β-sheet; 3₁₀ (G) and π (I) are tighter and wider helices; T/S are turns/bends; '-' is loop.

Rendered structure images. Structure images are PyMOL renders from six orthogonal camera directions. Cartoon representation draws helices as coils and strands as arrows; sticks shows the backbone as bonds; surface shows the solvent-excluded envelope. Rainbow coloring maps sequence position to hue (blue→red, N→C); chain coloring assigns a distinct color per polypeptide.

Sequence. The amino-acid sequence is the protein's primary structure: the linear order of residues from the N-terminus to the C-terminus, written in one-letter code. Everything else here — the 3D coordinates, the secondary structure, the domain annotations — is ultimately a consequence of this string.

Contact-map, Ramachandran, and PAE plots. Three diagnostic plots accompany the record. The Cα contact map visualizes the tertiary structure as a 2D adjacency matrix (8 Å cutoff, sequence-local contacts suppressed). The Ramachandran plot shows the distribution of backbone (φ, ψ) torsions, with points in the α and β basins reflecting secondary structure content. The PAE plot shows AlphaFold's inter-residue confidence as a color matrix.